Protein AF-A0A9D3Y4R1-F1 (afdb_monomer)

Foldseek 3Di:
DPPVVVVVVVVVVVVVPPPPPPPFAFPQWDDDQQEIGNACRQDQADTDGDQPGQHAYYAPEQYAHQEYDFCSCVSPLNHQEYHHYNYAYAEEDLRRLANVQNHAYYEHANYAHQEYAPNSCVRHVNHQEYEHHHYQYAQAPRCVNVLVLLQPPVDNHDYHQAAHCDDPVRHGPGSVPDDPVNHDDDDDDDDDWAWDDDDPDIATDEDQQFDDRVSPDGDPPCVVPQADDPWDWDDDRNDIATRADAQADDRRSPHGFFGLFQGLVLLLCQLVPQLFAALDCPACVPSVVVNVVVLVVLLVVLPWDKDWLWDDDPNDIDTKIKTKQAAPQWLHLPAAEAEEEEERHAPPPASCSLFPVLSVSLLSRLSNVLSVVVVVVFGFRHMYMYIYFDCQVVPLVGLLCCVVVPQQVPLCVGHNPSSQSRLPPHFYEYEGRQLDADQDFQQFDDPLLVLCCVQPVPLSVVCVPDRSVQAEKEKEFAQPRQPVNSVLLQVLLVVDDDPVRPYHHRYDHHYDPPDCDPPNCVSCVLVCSGNVVSCVNVPRHYIYIHSSQCRGRVSVARVSDHQNRSVNRSDPRSSSSSRSSSSSVSSSCVVVSHTDDRPVVVVVVVVVVVVCVVVCVVCCVVCCVVVCVVVVVVCCVVCCVVVVVVVVVVVVVVCVVVVVVVVVVVVVVVVVVVVVPVDDDDDDDDYDDDDDYDDDDDDDD

Mean predicted aligned error: 20.54 Å

Organism: Dreissena polymorpha (NCBI:txid45954)

Sequence (701 aa):
MMFTYLWCMLAMIVSLWTDVSRGQCPEKCYCDGHRVVCSGQLLSTIPLSLSNATFLYLNLSNNTIASLPDDALTGWPNLTELDLSYNKLRNISRATFRGLIKLQHLYLQNNALESIDDGVFEEVPNLTEIHLDNNPLICDCQLQWLIKKVQDSRFNLKVFNAVCSELEHLKGRNIANVTQADLSCDTQANATNECAYLQNTYSCTCSPGWQGNNCDQDINECVPPTCKNGATCNNLQNAYSCTCSPGWQGNNCDQAGSIHGADTKALNATLRGYFSDTRHHVTNSTYKKRARDFIVSQFQEFGLQPKEHKFVVNQYEFYNIIGILNGTRVGTVDDKLVGVGTHYDTVADTKGVDDNGSGMAAMLYVAKQLTDENKRGMKRNNTVLFIASDLEEAGLIGSKQIISGWLNPWLERTYGTAARQQLVPYGMIVMDTIMGYNLTANSQSIPSPQAIESAFPTVYRNVQSDNRRGDFLLNIYRKDDDRALGEAFTRAWQALSHPRFELEVFPLPISNLTQLTEPYLTLYQPFLRSDHRNLWLDNIPAIFLTDSADYRGAMQVCYHSQCDNVETMLTEDNLMFLSKTTDAIYQTINSLSEPSEPVSQSVSQSVSQSVSQSVSQSVSQSVSQSVSQSVSQSVSQSVSQSVSQSVSQSVSQSVSQSVTQSLSQSLSHSVSQKRASERVGLSVGRSKFKSDYYITEPVDV

InterPro domains:
  IPR000152 EGF-type aspartate/asparagine hydroxylation site [PS00010] (233-244)
  IPR000483 Cysteine-rich flanking region, C-terminal [SM00082] (135-186)
  IPR000742 EGF-like domain [PF00008] (222-252)
  IPR000742 EGF-like domain [PS00022] (204-215)
  IPR000742 EGF-like domain [PS00022] (242-253)
  IPR000742 EGF-like domain [PS01186] (204-215)
  IPR000742 EGF-like domain [PS01186] (242-253)
  IPR000742 EGF-like domain [PS50026] (218-254)
  IPR000742 EGF-like domain [SM00181] (184-216)
  IPR000742 EGF-like domain [SM00181] (221-254)
  IPR001611 Leucine-rich repeat [PF13855] (77-137)
  IPR001611 Leucine-rich repeat [PS51450] (78-99)
  IPR001611 Leucine-rich repeat [PS51450] (102-123)
  IPR001881 EGF-like calcium-binding domain [SM00179] (218-254)
  IPR003591 Leucine-rich repeat, typical subtype [SM00369] (56-75)
  IPR003591 Leucine-rich repeat, typical subtype [SM00369] (76-99)
  IPR003591 Leucine-rich repeat, typical subtype [SM00369] (100-123)
  IPR007484 Peptidase M28 [PF04389] (320-414)
  IPR009030 Growth factor receptor cysteine-rich domain superfamily [SSF57184] (184-254)
  IPR018097 EGF-like calcium-binding, conserved site [PS01187] (211-242)

Secondary structure (DSSP, 8-state):
--HHHHHHHHHHHHTTSSSSSTTSS-TT-EEETTEEE-TTS--SSPPPP-TT----EEE--SS------TTTTTT-TT-SEEE--SS------GGGGTT-TT--EEE--SS------TTHHHH-TT--EEE--S--B--SSTTHHHHHHHH-TTS--EEES-BB-SSTTTTT-BGGG--TTT------S----EEEEETTEEEEEPPTTEESTTS-EE--TTSS--S-TTPEEEEETTEEEEE--TEEESTTS-EEE-SSS--HHHHHHHHHHHSSS---TTT-HHHHHHHHHHHHHHHHHHT---EEEEEEETTEEEEEEEEEE--TTTTSTT---EEEEEE---STT---TTTTHHHHHHHHHHHHHHHHHHHTT--BSS-EEEEEES-STTTSHHHHHHIIIIIHHHHHHHHGGGGGGSSSS-EEEEESS------STT----SSHHHHHHH-HHHHHHHTT-S-TT--EEEEEETTTSHHHHHHHHHHHHH---TT--PPEEEEEE---SS--TTHHHHTGGGG-STHHHHHHTT--EEEEE--GGGSTTHHHHTTSTTSSHHHH--HHHHHHHHHHHHHHHHHHHHHT-BPPPHHHHHHHHHHHHHHHHHHHHHHHHHHHHHHHHHHHHHHHHHHHHHHHHHHHHHHHHHHHHHHHHHHHHHHHHHHHHHHH-SS---------------------

pLDDT: mean 76.04, std 19.84, range [28.28, 98.69]

Nearest PDB structures (foldseek):
  5a5c-assembly2_B  TM=9.336E-01  e=6.547E-08  synthetic construct
  1ozn-assembly1_A  TM=7.489E-01  e=3.106E-09  Homo sapiens
  4p8s-assembly1_A  TM=7.535E-01  e=1.961E-09  Rattus norvegicus
  7r86-assembly2_B  TM=6.376E-01  e=9.833E-10  Mus musculus
  4v2d-assembly1_A  TM=6.369E-01  e=6.560E-09  Homo sapiens

Solvent-accessible surface area (backbone atoms only — not comparable to full-atom values): 37337 Å² total; per-residue (Å²): 131,69,70,65,58,54,52,54,54,50,52,54,52,57,70,68,72,77,73,86,73,75,88,73,51,54,94,81,38,50,64,59,94,41,35,38,42,36,55,65,60,71,36,57,61,84,78,80,61,62,94,83,68,79,41,30,35,43,32,48,22,47,29,52,29,45,63,72,57,68,50,67,45,53,69,46,58,53,24,32,33,41,33,48,22,38,30,41,29,38,57,48,57,36,46,31,47,38,64,27,54,52,23,30,39,41,34,43,26,42,27,46,27,35,53,57,45,79,64,35,72,62,33,28,70,50,46,36,36,39,34,40,28,67,24,51,24,45,68,30,63,74,37,44,63,57,35,52,53,60,58,39,85,87,49,76,50,49,74,39,70,38,33,23,47,67,55,78,96,45,43,75,40,45,42,73,79,58,54,83,85,76,37,64,78,90,89,81,83,82,88,83,71,54,73,50,80,54,93,98,46,71,48,42,59,54,46,88,39,34,32,69,66,75,37,81,36,68,40,58,59,46,64,73,76,55,37,27,84,79,23,48,61,45,68,42,90,58,40,64,45,37,52,44,27,87,37,26,28,66,80,36,13,75,41,86,24,65,44,94,26,45,54,48,67,59,43,52,48,47,28,66,72,55,20,49,50,28,24,12,78,85,80,28,40,70,50,28,48,51,32,53,54,47,55,48,49,49,27,50,76,47,67,35,57,59,41,77,53,71,48,74,57,97,91,42,81,46,57,28,41,36,32,39,45,80,14,79,32,65,65,44,90,80,19,39,29,34,32,42,35,23,36,64,35,30,49,76,84,18,19,21,30,34,46,19,19,31,27,46,36,34,51,54,50,40,51,41,52,60,32,55,41,40,70,76,58,42,42,34,38,16,29,38,41,37,39,37,27,30,43,44,77,74,74,38,47,18,42,49,46,41,42,70,73,43,47,53,60,47,34,40,75,48,40,46,96,48,35,72,60,18,31,51,60,37,18,32,44,25,36,49,29,49,22,76,58,42,90,48,65,63,32,35,54,70,70,62,55,71,51,38,42,70,76,34,51,63,64,43,48,50,55,76,62,49,67,60,23,18,51,53,40,41,40,38,23,38,47,78,71,12,35,60,38,46,50,40,37,53,50,32,44,71,69,54,81,45,101,87,57,90,54,62,68,48,75,44,60,48,70,85,66,91,62,88,41,83,68,56,44,71,68,42,40,81,83,46,74,57,54,48,42,50,35,52,76,70,72,40,38,36,29,38,37,24,35,54,44,66,36,21,50,68,31,49,65,16,54,95,22,78,60,23,23,66,90,65,49,69,42,73,64,16,36,51,43,27,11,47,50,32,34,15,50,34,48,28,53,52,61,64,25,39,62,47,78,53,65,73,56,58,51,50,51,53,50,50,48,55,51,51,50,54,49,50,51,55,48,49,51,53,48,51,51,51,48,52,52,52,48,52,49,52,49,52,50,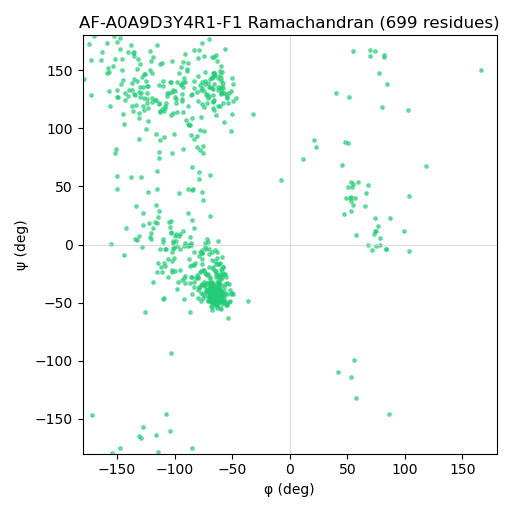52,49,52,49,52,50,51,51,53,50,51,50,54,50,50,50,54,49,52,50,54,51,51,52,52,48,53,53,50,47,54,51,49,54,57,51,50,76,69,58,83,64,85,84,89,84,91,88,84,92,85,88,92,91,86,93,84,92,86,92,91,86,90,135

Radius of gyration: 40.94 Å; Cα contacts (8 Å, |Δi|>4): 1233; chains: 1; bounding box: 131×104×86 Å

Structure (mmCIF, N/CA/C/O backbone):
data_AF-A0A9D3Y4R1-F1
#
_entry.id   AF-A0A9D3Y4R1-F1
#
loop_
_atom_site.group_PDB
_atom_site.id
_atom_site.type_symbol
_atom_site.label_atom_id
_atom_site.label_alt_id
_atom_site.label_comp_id
_atom_site.label_asym_id
_atom_site.label_entity_id
_atom_site.label_seq_id
_atom_site.pdbx_PDB_ins_code
_atom_site.Cartn_x
_atom_site.Cartn_y
_atom_site.Cartn_z
_atom_site.occupancy
_atom_site.B_iso_or_equiv
_atom_site.auth_seq_id
_atom_site.auth_comp_id
_atom_site.auth_asym_id
_atom_site.auth_atom_id
_atom_site.pdbx_PDB_model_num
ATOM 1 N N . MET A 1 1 ? -1.789 -66.076 -17.631 1.00 51.62 1 MET A N 1
ATOM 2 C CA . MET A 1 1 ? -1.235 -64.777 -17.179 1.00 51.62 1 MET A CA 1
ATOM 3 C C . MET A 1 1 ? -1.133 -63.701 -18.277 1.00 51.62 1 MET A C 1
ATOM 5 O O . MET A 1 1 ? -0.796 -62.582 -17.930 1.00 51.62 1 MET A O 1
ATOM 9 N N . MET A 1 2 ? -1.474 -63.945 -19.557 1.00 45.09 2 MET A N 1
ATOM 10 C CA . MET A 1 2 ? -1.470 -62.867 -20.579 1.00 45.09 2 MET A CA 1
ATOM 11 C C . MET A 1 2 ? -2.729 -61.974 -20.593 1.00 45.09 2 MET A C 1
ATOM 13 O O . MET A 1 2 ? -2.636 -60.804 -20.948 1.00 45.09 2 MET A O 1
ATOM 17 N N . PHE A 1 3 ? -3.899 -62.485 -20.191 1.00 42.81 3 PHE A N 1
ATOM 18 C CA . PHE A 1 3 ? -5.170 -61.751 -20.335 1.00 42.81 3 PHE A CA 1
ATOM 19 C C . PHE A 1 3 ? -5.359 -60.565 -19.371 1.00 42.81 3 PHE A C 1
ATOM 21 O O . PHE A 1 3 ? -6.071 -59.626 -19.711 1.00 42.81 3 PHE A O 1
ATOM 28 N N . THR A 1 4 ? -4.706 -60.557 -18.206 1.00 46.22 4 THR A N 1
ATOM 29 C CA . THR A 1 4 ? -4.790 -59.439 -17.246 1.00 46.22 4 THR A CA 1
ATOM 30 C C . THR A 1 4 ? -4.025 -58.201 -17.719 1.00 46.22 4 THR A C 1
ATOM 32 O O . THR A 1 4 ? -4.526 -57.088 -17.590 1.00 46.22 4 THR A O 1
ATOM 35 N N . TYR A 1 5 ? -2.853 -58.380 -18.339 1.00 46.72 5 TYR A N 1
ATOM 36 C CA . TYR A 1 5 ? -2.062 -57.269 -18.885 1.00 46.72 5 TYR A CA 1
ATOM 37 C C . TYR A 1 5 ? -2.761 -56.555 -20.048 1.00 46.72 5 TYR A C 1
ATOM 39 O O . TYR A 1 5 ? -2.678 -55.332 -20.155 1.00 46.72 5 TYR A O 1
ATOM 47 N N . LEU A 1 6 ? -3.489 -57.297 -20.890 1.00 44.66 6 LEU A N 1
ATOM 48 C CA . LEU A 1 6 ? -4.209 -56.717 -22.025 1.00 44.66 6 LEU A CA 1
ATOM 49 C C . LEU A 1 6 ? -5.355 -55.791 -21.574 1.00 44.66 6 LEU A C 1
ATOM 51 O O . LEU A 1 6 ? -5.608 -54.774 -22.215 1.00 44.66 6 LEU A O 1
ATOM 55 N N . TRP A 1 7 ? -6.005 -56.107 -20.448 1.00 43.56 7 TRP A N 1
ATOM 56 C CA . TRP A 1 7 ? -7.083 -55.288 -19.883 1.00 43.56 7 TRP A CA 1
ATOM 57 C C . TRP A 1 7 ? -6.570 -53.982 -19.261 1.00 43.56 7 TRP A C 1
ATOM 59 O O . TRP A 1 7 ? -7.160 -52.932 -19.499 1.00 43.56 7 TRP A O 1
ATOM 69 N N . CYS A 1 8 ? -5.441 -54.004 -18.541 1.00 45.25 8 CYS A N 1
ATOM 70 C CA . CYS A 1 8 ? -4.828 -52.773 -18.021 1.00 45.25 8 CYS A CA 1
ATOM 71 C C . CYS A 1 8 ? -4.327 -51.843 -19.141 1.00 45.25 8 CYS A C 1
ATOM 73 O O . CYS A 1 8 ? -4.508 -50.632 -19.042 1.00 45.25 8 CYS A O 1
ATOM 75 N N . MET A 1 9 ? -3.763 -52.396 -20.223 1.00 46.38 9 MET A N 1
ATOM 76 C CA . MET A 1 9 ? -3.376 -51.620 -21.412 1.00 46.38 9 MET A CA 1
ATOM 77 C C . MET A 1 9 ? -4.587 -50.938 -22.069 1.00 46.38 9 MET A C 1
ATOM 79 O O . MET A 1 9 ? -4.546 -49.742 -22.344 1.00 46.38 9 MET A O 1
ATOM 83 N N . LEU A 1 10 ? -5.685 -51.673 -22.282 1.00 45.25 10 LEU A N 1
ATOM 84 C CA . LEU A 1 10 ? -6.918 -51.115 -22.852 1.00 45.25 10 LEU A CA 1
ATOM 85 C C . LEU A 1 10 ? -7.570 -50.069 -21.938 1.00 45.25 10 LEU A C 1
ATOM 87 O O . LEU A 1 10 ? -8.008 -49.035 -22.436 1.00 45.25 10 LEU A O 1
ATOM 91 N N . ALA A 1 11 ? -7.579 -50.285 -20.620 1.00 44.34 11 ALA A N 1
ATOM 92 C CA . ALA A 1 11 ? -8.073 -49.299 -19.661 1.00 44.34 11 ALA A CA 1
ATOM 93 C C . ALA A 1 11 ? -7.272 -47.986 -19.728 1.00 44.34 11 ALA A C 1
ATOM 95 O O . ALA A 1 11 ? -7.877 -46.920 -19.814 1.00 44.34 11 ALA A O 1
ATOM 96 N N . MET A 1 12 ? -5.933 -48.060 -19.776 1.00 43.41 12 MET A N 1
ATOM 97 C CA . MET A 1 12 ? -5.078 -46.873 -19.914 1.00 43.41 12 MET A CA 1
ATOM 98 C C . MET A 1 12 ? -5.268 -46.152 -21.253 1.00 43.41 12 MET A C 1
ATOM 100 O O . MET A 1 12 ? -5.286 -44.925 -21.279 1.00 43.41 12 MET A O 1
ATOM 104 N N . ILE A 1 13 ? -5.444 -46.881 -22.361 1.00 43.53 13 ILE A N 1
ATOM 105 C CA . ILE A 1 13 ? -5.662 -46.273 -23.685 1.00 43.53 13 ILE A CA 1
ATOM 106 C C . ILE A 1 13 ? -7.031 -45.579 -23.758 1.00 43.53 13 ILE A C 1
ATOM 108 O O . ILE A 1 13 ? -7.118 -44.472 -24.284 1.00 43.53 13 ILE A O 1
ATOM 112 N N . VAL A 1 14 ? -8.084 -46.165 -23.174 1.00 41.22 14 VAL A N 1
ATOM 113 C CA . VAL A 1 14 ? -9.408 -45.521 -23.100 1.00 41.22 14 VAL A CA 1
ATOM 114 C C . VAL A 1 14 ? -9.376 -44.287 -22.188 1.00 41.22 14 VAL A C 1
ATOM 116 O O . VAL A 1 14 ? -9.936 -43.260 -22.563 1.00 41.22 14 VAL A O 1
ATOM 119 N N . SER A 1 15 ? -8.640 -44.312 -21.068 1.00 38.72 15 SER A N 1
ATOM 120 C CA . SER A 1 15 ? -8.419 -43.115 -20.234 1.00 38.72 15 SER A CA 1
ATOM 121 C C . SER A 1 15 ? -7.441 -42.087 -20.829 1.00 38.72 15 SER A C 1
ATOM 123 O O . SER A 1 15 ? -7.219 -41.047 -20.219 1.00 38.72 15 SER A O 1
ATOM 125 N N . LEU A 1 16 ? -6.850 -42.353 -21.999 1.00 40.00 16 LEU A N 1
ATOM 126 C CA . LEU A 1 16 ? -5.973 -41.426 -22.731 1.00 40.00 16 LEU A CA 1
ATOM 127 C C . LEU A 1 16 ? -6.610 -40.886 -24.025 1.00 40.00 16 LEU A C 1
ATOM 129 O O . LEU A 1 16 ? -5.955 -40.154 -24.762 1.00 40.00 16 LEU A O 1
ATOM 133 N N . TRP A 1 17 ? -7.879 -41.213 -24.300 1.00 34.28 17 TRP A N 1
ATOM 134 C CA . TRP A 1 17 ? -8.619 -40.746 -25.486 1.00 34.28 17 TRP A CA 1
ATOM 135 C C . TRP A 1 17 ? -9.889 -39.936 -25.167 1.00 34.28 17 TRP A C 1
ATOM 137 O O . TRP A 1 17 ? -10.647 -39.601 -26.074 1.00 34.28 17 TRP A O 1
ATOM 147 N N . THR A 1 18 ? -10.108 -39.562 -23.900 1.00 37.66 18 THR A N 1
ATOM 148 C CA . THR A 1 18 ? -11.260 -38.738 -23.471 1.00 37.66 18 THR A CA 1
ATOM 149 C C . THR A 1 18 ? -10.890 -37.419 -22.779 1.00 37.66 18 THR A C 1
ATOM 151 O O . THR A 1 18 ? -11.789 -36.744 -22.288 1.00 37.66 18 THR A O 1
ATOM 154 N N . ASP A 1 19 ? -9.607 -37.037 -22.725 1.00 38.84 19 ASP A N 1
ATOM 155 C CA . ASP A 1 19 ? -9.144 -35.861 -21.953 1.00 38.84 19 ASP A CA 1
ATOM 156 C C . ASP A 1 19 ? -8.171 -34.939 -22.725 1.00 38.84 19 ASP A C 1
ATOM 158 O O . ASP A 1 19 ? -7.270 -34.322 -22.167 1.00 38.84 19 ASP A O 1
ATOM 162 N N . VAL A 1 20 ? -8.355 -34.835 -24.049 1.00 38.09 20 VAL A N 1
ATOM 163 C CA . VAL A 1 20 ? -7.564 -33.948 -24.938 1.00 38.09 20 VAL A CA 1
ATOM 164 C C . VAL A 1 20 ? -8.313 -32.643 -25.283 1.00 38.09 20 VAL A C 1
ATOM 166 O O . VAL A 1 20 ? -7.720 -31.698 -25.792 1.00 38.09 20 VAL A O 1
ATOM 169 N N . SER A 1 21 ? -9.610 -32.546 -24.968 1.00 39.91 21 SER A N 1
ATOM 170 C CA . SER A 1 21 ? -10.488 -31.422 -25.347 1.00 39.91 21 SER A CA 1
ATOM 171 C C . SER A 1 21 ? -10.891 -30.480 -24.200 1.00 39.91 21 SER A C 1
ATOM 173 O O . SER A 1 21 ? -11.521 -29.456 -24.452 1.00 39.91 21 SER A O 1
ATOM 175 N N . ARG A 1 22 ? -10.514 -30.762 -22.944 1.00 42.69 22 ARG A N 1
ATOM 176 C CA . ARG A 1 22 ? -10.885 -29.923 -21.782 1.00 42.69 22 ARG A CA 1
ATOM 177 C C . ARG A 1 22 ? -10.064 -28.641 -21.599 1.00 42.69 22 ARG A C 1
ATOM 179 O O . ARG A 1 22 ? -10.444 -27.800 -20.796 1.00 42.69 22 ARG A O 1
ATOM 186 N N . GLY A 1 23 ? -8.972 -28.461 -22.343 1.00 50.69 23 GLY A N 1
ATOM 187 C CA . GLY A 1 23 ? -8.044 -27.332 -22.171 1.00 50.69 23 GLY A CA 1
ATOM 188 C C . GLY A 1 23 ? -8.379 -26.034 -22.922 1.00 50.69 23 GLY A C 1
ATOM 189 O O . GLY A 1 23 ? -7.530 -25.149 -22.952 1.00 50.69 23 GLY A O 1
ATOM 190 N N . GLN A 1 24 ? -9.540 -25.922 -23.586 1.00 63.47 24 GLN A N 1
ATOM 191 C CA . GLN A 1 24 ? -9.846 -24.792 -24.492 1.00 63.47 24 GLN A CA 1
ATOM 192 C C . GLN A 1 24 ? -11.240 -24.155 -24.331 1.00 63.47 24 GLN A C 1
ATOM 194 O O . GLN A 1 24 ? -11.574 -23.251 -25.094 1.00 63.47 24 GLN A O 1
ATOM 199 N N . CYS A 1 25 ? -12.050 -24.572 -23.353 1.00 74.38 25 CYS A N 1
ATOM 200 C CA . CYS A 1 25 ? -13.383 -23.999 -23.130 1.00 74.38 25 CYS A CA 1
ATOM 201 C C . CYS A 1 25 ? -13.436 -23.170 -21.833 1.00 74.38 25 CYS A C 1
ATOM 203 O O . CYS A 1 25 ? -12.913 -23.641 -20.821 1.00 74.38 25 CYS A O 1
ATOM 205 N N . PRO A 1 26 ? -14.065 -21.976 -21.812 1.00 80.12 26 PRO A N 1
ATOM 206 C CA . PRO A 1 26 ? -14.278 -21.235 -20.570 1.00 80.12 26 PRO A CA 1
ATOM 207 C C . PRO A 1 26 ? -15.166 -22.016 -19.589 1.00 80.12 26 PRO A C 1
ATOM 209 O O . PRO A 1 26 ? -16.133 -22.648 -20.000 1.00 80.12 26 PRO A O 1
ATOM 212 N N . GLU A 1 27 ? -14.875 -21.926 -18.290 1.00 76.25 27 GLU A N 1
ATOM 213 C CA . GLU A 1 27 ? -15.412 -22.808 -17.232 1.00 76.25 27 GLU A CA 1
ATOM 214 C C . GLU A 1 27 ? -16.951 -22.901 -17.159 1.00 76.25 27 GLU A C 1
ATOM 216 O O . GLU A 1 27 ? -17.496 -23.955 -16.838 1.00 76.25 27 GLU A O 1
ATOM 221 N N . LYS A 1 28 ? -17.661 -21.813 -17.483 1.00 81.50 28 LYS A N 1
ATOM 222 C CA . LYS A 1 28 ? -19.136 -21.755 -17.500 1.00 81.50 28 LYS A CA 1
ATOM 223 C C . LYS A 1 28 ? -19.766 -22.084 -18.859 1.00 81.50 28 LYS A C 1
ATOM 225 O O . LYS A 1 28 ? -20.984 -22.031 -18.989 1.00 81.50 28 LYS A O 1
ATOM 230 N N . CYS A 1 29 ? -18.971 -22.357 -19.886 1.00 85.94 29 CYS A N 1
ATOM 231 C CA . CYS A 1 29 ? -19.445 -22.487 -21.258 1.00 85.94 29 CYS A CA 1
ATOM 232 C C . CYS A 1 29 ? -19.349 -23.934 -21.754 1.00 85.94 29 CYS A C 1
ATOM 234 O O . CYS A 1 29 ? -18.547 -24.738 -21.285 1.00 85.94 29 CYS A O 1
ATOM 236 N N . TYR A 1 30 ? -20.165 -24.255 -22.751 1.00 86.50 30 TYR A N 1
ATOM 237 C CA . TYR A 1 30 ? -20.057 -25.474 -23.541 1.00 86.50 30 TYR A CA 1
ATOM 238 C C . TYR A 1 30 ? -19.391 -25.149 -24.880 1.00 86.50 30 TYR A C 1
ATOM 240 O O . TYR A 1 30 ? -19.783 -24.188 -25.541 1.00 86.50 30 TYR A O 1
ATOM 248 N N . CYS A 1 31 ? -18.404 -25.943 -25.296 1.00 86.12 31 CYS A N 1
ATOM 249 C CA . CYS A 1 31 ? -17.701 -25.744 -26.561 1.00 86.12 31 CYS A CA 1
ATOM 250 C C . CYS A 1 31 ? -17.777 -26.999 -27.429 1.00 86.12 31 CYS A C 1
ATOM 252 O O . CYS A 1 31 ? -17.568 -28.111 -26.943 1.00 86.12 31 CYS A O 1
ATOM 254 N N . ASP A 1 32 ? -18.047 -26.804 -28.718 1.00 78.75 32 ASP A N 1
ATOM 255 C CA . ASP A 1 32 ? -18.176 -27.873 -29.707 1.00 78.75 32 ASP A CA 1
ATOM 256 C C . ASP A 1 32 ? -17.622 -27.415 -31.061 1.00 78.75 32 ASP A C 1
ATOM 258 O O . ASP A 1 32 ? -18.159 -26.503 -31.701 1.00 78.75 32 ASP A O 1
ATOM 262 N N . GLY A 1 33 ? -16.510 -28.024 -31.479 1.00 79.38 33 GLY A N 1
ATOM 263 C CA . GLY A 1 33 ? -15.750 -27.619 -32.659 1.00 79.38 33 GLY A CA 1
ATOM 264 C C . GLY A 1 33 ? -15.376 -26.134 -32.614 1.00 79.38 33 GLY A C 1
ATOM 265 O O . GLY A 1 33 ? -14.611 -25.696 -31.760 1.00 79.38 33 GLY A O 1
ATOM 266 N N . HIS A 1 34 ? -15.944 -25.355 -33.535 1.00 82.00 34 HIS A N 1
ATOM 267 C CA . HIS A 1 34 ? -15.708 -23.914 -33.667 1.00 82.00 34 HIS A CA 1
ATOM 268 C C . HIS A 1 34 ? -16.719 -23.037 -32.899 1.00 82.00 34 HIS A C 1
ATOM 270 O O . HIS A 1 34 ? -16.771 -21.826 -33.128 1.00 82.00 34 HIS A O 1
ATOM 276 N N . ARG A 1 35 ? -17.537 -23.625 -32.015 1.00 85.88 35 ARG A N 1
ATOM 277 C CA . ARG A 1 35 ? -18.628 -22.944 -31.299 1.00 85.88 35 ARG A CA 1
ATOM 278 C C . ARG A 1 35 ? -18.355 -22.860 -29.802 1.00 85.88 35 ARG A C 1
ATOM 280 O O . ARG A 1 35 ? -17.987 -23.864 -29.198 1.00 85.88 35 ARG A O 1
ATOM 287 N N . VAL A 1 36 ? -18.635 -21.701 -29.207 1.00 89.69 36 VAL A N 1
ATOM 288 C CA . VAL A 1 36 ? -18.668 -21.477 -27.755 1.00 89.69 36 VAL A CA 1
ATOM 289 C C . VAL A 1 36 ? -20.066 -21.013 -27.352 1.00 89.69 36 VAL A C 1
ATOM 291 O O . VAL A 1 36 ? -20.594 -20.049 -27.903 1.00 89.69 36 VAL A O 1
ATOM 294 N N . VAL A 1 37 ? -20.677 -21.706 -26.393 1.00 91.38 37 VAL A N 1
ATOM 295 C CA . VAL A 1 37 ? -22.040 -21.466 -25.909 1.00 91.38 37 VAL A CA 1
ATOM 296 C C . VAL A 1 37 ? -22.004 -21.212 -24.406 1.00 91.38 37 VAL A C 1
ATOM 298 O O . VAL A 1 37 ? -21.828 -22.124 -23.603 1.00 91.38 37 VAL A O 1
ATOM 301 N N . CYS A 1 38 ? -22.197 -19.955 -24.034 1.00 92.38 38 CYS A N 1
ATOM 302 C CA . CYS A 1 38 ? -22.200 -19.428 -22.673 1.00 92.38 38 CYS A CA 1
ATOM 303 C C . CYS A 1 38 ? -23.594 -18.901 -22.270 1.00 92.38 38 CYS A C 1
ATOM 305 O O . CYS A 1 38 ? -23.704 -18.017 -21.418 1.00 92.38 38 CYS A O 1
ATOM 307 N N . SER A 1 39 ? -24.661 -19.384 -22.916 1.00 94.06 39 SER A N 1
ATOM 308 C CA . SER A 1 39 ? -26.025 -18.886 -22.704 1.00 94.06 39 SER A CA 1
ATOM 309 C C . SER A 1 39 ? -26.593 -19.297 -21.340 1.00 94.06 39 SER A C 1
ATOM 311 O O . SER A 1 39 ? -26.395 -20.435 -20.901 1.00 94.06 39 SER A O 1
ATOM 313 N N . GLY A 1 40 ? -27.305 -18.389 -20.664 1.00 92.50 40 GLY A N 1
ATOM 314 C CA . GLY A 1 40 ? -27.987 -18.683 -19.394 1.00 92.50 40 GLY A CA 1
ATOM 315 C C . GLY A 1 40 ? -27.085 -18.755 -18.154 1.00 92.50 40 GLY A C 1
ATOM 316 O O . GLY A 1 40 ? -27.505 -19.300 -17.136 1.00 92.50 40 GLY A O 1
ATOM 317 N N . GLN A 1 41 ? -25.847 -18.251 -18.216 1.00 90.88 41 GLN A N 1
ATOM 318 C CA . GLN A 1 41 ? -24.783 -18.519 -17.227 1.00 90.88 41 GLN A CA 1
ATOM 319 C C . GLN A 1 41 ? -24.586 -17.421 -16.161 1.00 90.88 41 GLN A C 1
ATOM 321 O O . GLN A 1 41 ? -23.617 -17.455 -15.385 1.00 90.88 41 GLN A O 1
ATOM 326 N N . LEU A 1 42 ? -25.503 -16.445 -16.118 1.00 89.12 42 LEU A N 1
ATOM 327 C CA . LEU A 1 42 ? -25.459 -15.262 -15.248 1.00 89.12 42 LEU A CA 1
ATOM 328 C C . LEU A 1 42 ? -24.122 -14.501 -15.351 1.00 89.12 42 LEU A C 1
ATOM 330 O O . LEU A 1 42 ? -23.554 -14.064 -14.350 1.00 89.12 42 LEU A O 1
ATOM 334 N N . LEU A 1 43 ? -23.587 -14.380 -16.569 1.00 85.44 43 LEU A N 1
ATOM 335 C CA . LEU A 1 43 ? -22.377 -13.608 -16.848 1.00 85.44 43 LEU A CA 1
ATOM 336 C C . LEU A 1 43 ? -22.667 -12.107 -16.780 1.00 85.44 43 LEU A C 1
ATOM 338 O O . LEU A 1 43 ? -23.685 -11.639 -17.291 1.00 85.44 43 LEU A O 1
ATOM 342 N N . SER A 1 44 ? -21.762 -11.347 -16.169 1.00 86.75 44 SER A N 1
ATOM 343 C CA . SER A 1 44 ? -21.749 -9.877 -16.183 1.00 86.75 44 SER A CA 1
ATOM 344 C C . SER A 1 44 ? -20.717 -9.301 -17.160 1.00 86.75 44 SER A C 1
ATOM 346 O O . SER A 1 44 ? -20.786 -8.120 -17.486 1.00 86.75 44 SER A O 1
ATOM 348 N N . THR A 1 45 ? -19.790 -10.131 -17.647 1.00 84.62 45 THR A N 1
ATOM 349 C CA . THR A 1 45 ? -18.693 -9.787 -18.562 1.00 84.62 45 THR A CA 1
ATOM 350 C C . THR A 1 45 ? -18.484 -10.887 -19.611 1.00 84.62 45 THR A C 1
ATOM 352 O O . THR A 1 45 ? -18.983 -12.006 -19.467 1.00 84.62 45 THR A O 1
ATOM 355 N N . ILE A 1 46 ? -17.729 -10.582 -20.671 1.00 82.19 46 ILE A N 1
ATOM 356 C CA . ILE A 1 46 ? -17.269 -11.577 -21.654 1.00 82.19 46 ILE A CA 1
ATOM 357 C C . ILE A 1 46 ? -16.227 -12.505 -20.990 1.00 82.19 46 ILE A C 1
ATOM 359 O O . ILE A 1 46 ? -15.338 -12.009 -20.294 1.00 82.19 46 ILE A O 1
ATOM 363 N N . PRO A 1 47 ? -16.295 -13.838 -21.187 1.00 78.00 47 PRO A N 1
ATOM 364 C CA . PRO A 1 47 ? -15.281 -14.762 -20.688 1.00 78.00 47 PRO A CA 1
ATOM 365 C C . PRO A 1 47 ? -13.939 -14.573 -21.409 1.00 78.00 47 PRO A C 1
ATOM 367 O O . PRO A 1 47 ? -13.894 -14.344 -22.620 1.00 78.00 47 PRO A O 1
ATOM 370 N N . LEU A 1 48 ? -12.839 -14.725 -20.667 1.00 67.75 48 LEU A N 1
ATOM 371 C CA . LEU A 1 48 ? -11.483 -14.647 -21.214 1.00 67.75 48 LEU A CA 1
ATOM 372 C C . LEU A 1 48 ? -11.283 -15.671 -22.343 1.00 67.75 48 LEU A C 1
ATOM 374 O O . LEU A 1 48 ? -11.586 -16.855 -22.185 1.00 67.75 48 LEU A O 1
ATOM 378 N N . SER A 1 49 ? -10.749 -15.204 -23.472 1.00 58.81 49 SER A N 1
ATOM 379 C CA . SER A 1 49 ? -10.390 -16.067 -24.598 1.00 58.81 49 SER A CA 1
ATOM 380 C C . SER A 1 49 ? -9.092 -16.821 -24.316 1.00 58.81 49 SER A C 1
ATOM 382 O O . SER A 1 49 ? -8.131 -16.257 -23.788 1.00 58.81 49 SER A O 1
ATOM 384 N N . LEU A 1 50 ? -9.044 -18.091 -24.715 1.00 55.84 50 LEU A N 1
ATOM 385 C CA . LEU A 1 50 ? -7.828 -18.899 -24.700 1.00 55.84 50 LEU A CA 1
ATOM 386 C C . LEU A 1 50 ? -7.157 -18.775 -26.074 1.00 55.84 50 LEU A C 1
ATOM 388 O O . LEU A 1 50 ? -7.699 -19.205 -27.092 1.00 55.84 50 LEU A O 1
ATOM 392 N N . SER A 1 51 ? -5.974 -18.158 -26.086 1.00 52.84 51 SER A N 1
ATOM 393 C CA . SER A 1 51 ? -5.324 -17.480 -27.224 1.00 52.84 51 SER A CA 1
ATOM 394 C C . SER A 1 51 ? -4.814 -18.368 -28.375 1.00 52.84 51 SER A C 1
ATOM 396 O O . SER A 1 51 ? -3.914 -17.976 -29.114 1.00 52.84 51 SER A O 1
ATOM 398 N N . ASN A 1 52 ? -5.381 -19.563 -28.553 1.00 52.69 52 ASN A N 1
ATOM 399 C CA . ASN A 1 52 ? -5.005 -20.511 -29.605 1.00 52.69 52 ASN A CA 1
ATOM 400 C C . ASN A 1 52 ? -6.210 -21.271 -30.211 1.00 52.69 52 ASN A C 1
ATOM 402 O O . ASN A 1 52 ? -6.033 -22.285 -30.886 1.00 52.69 52 ASN A O 1
ATOM 406 N N . ALA A 1 53 ? -7.442 -20.817 -29.952 1.00 57.50 53 ALA A N 1
ATOM 407 C CA . ALA A 1 53 ? -8.665 -21.446 -30.450 1.00 57.50 53 ALA A CA 1
ATOM 408 C C . ALA A 1 53 ? -9.213 -20.761 -31.718 1.00 57.50 53 ALA A C 1
ATOM 410 O O . ALA A 1 53 ? -9.238 -19.537 -31.842 1.00 57.50 53 ALA A O 1
ATOM 411 N N . THR A 1 54 ? -9.704 -21.559 -32.669 1.00 69.44 54 THR A N 1
ATOM 412 C CA . THR A 1 54 ? -10.254 -21.087 -33.957 1.00 69.44 54 THR A CA 1
ATOM 413 C C . THR A 1 54 ? -11.778 -20.943 -33.915 1.00 69.44 54 THR A C 1
ATOM 415 O O . THR A 1 54 ? -12.480 -21.378 -34.826 1.00 69.44 54 THR A O 1
ATOM 418 N N . PHE A 1 55 ? -12.314 -20.367 -32.836 1.00 77.75 55 PHE A N 1
ATOM 419 C CA . PHE A 1 55 ? -13.758 -20.196 -32.676 1.00 77.75 55 PHE A CA 1
ATOM 420 C C . PHE A 1 55 ? -14.333 -19.196 -33.693 1.00 77.75 55 PHE A C 1
ATOM 422 O O . PHE A 1 55 ? -13.774 -18.122 -33.919 1.00 77.75 55 PHE A O 1
ATOM 429 N N . LEU A 1 56 ? -15.457 -19.580 -34.301 1.00 84.31 56 LEU A N 1
ATOM 430 C CA . LEU A 1 56 ? -16.199 -18.825 -35.319 1.00 84.31 56 LEU A CA 1
ATOM 431 C C . LEU A 1 56 ? -17.554 -18.328 -34.787 1.00 84.31 56 LEU A C 1
ATOM 433 O O . LEU A 1 56 ? -18.086 -17.340 -35.286 1.00 84.31 56 LEU A O 1
ATOM 437 N N . TYR A 1 57 ? -18.093 -18.997 -33.766 1.00 90.88 57 TYR A N 1
ATOM 438 C CA . TYR A 1 57 ? -19.393 -18.711 -33.161 1.00 90.88 57 TYR A CA 1
ATOM 439 C C . TYR A 1 57 ? -19.246 -18.531 -31.649 1.00 90.88 57 TYR A C 1
ATOM 441 O O . TYR A 1 57 ? -18.739 -19.432 -30.972 1.00 90.88 57 TYR A O 1
ATOM 449 N N . LEU A 1 58 ? -19.727 -17.405 -31.118 1.00 91.62 58 LEU A N 1
ATOM 450 C CA . LEU A 1 58 ? -19.788 -17.129 -29.682 1.00 91.62 58 LEU A CA 1
ATOM 451 C C . LEU A 1 58 ? -21.210 -16.724 -29.287 1.00 91.62 58 LEU A C 1
ATOM 453 O O . LEU A 1 58 ? -21.725 -15.711 -29.750 1.00 91.62 58 LEU A O 1
ATOM 457 N N . ASN A 1 59 ? -21.826 -17.496 -28.395 1.00 94.25 59 ASN A N 1
ATOM 458 C CA . ASN A 1 59 ? -23.141 -17.195 -27.843 1.00 94.25 59 ASN A CA 1
ATOM 459 C C . ASN A 1 59 ? -23.044 -16.854 -26.353 1.00 94.25 59 ASN A C 1
ATOM 461 O O . ASN A 1 59 ? -22.702 -17.701 -25.532 1.00 94.25 59 ASN A O 1
ATOM 465 N N . LEU A 1 60 ? -23.370 -15.609 -26.026 1.00 94.75 60 LEU A N 1
ATOM 466 C CA . LEU A 1 60 ? -23.422 -15.005 -24.696 1.00 94.75 60 LEU A CA 1
ATOM 467 C C . LEU A 1 60 ? -24.860 -14.602 -24.322 1.00 94.75 60 LEU A C 1
ATOM 469 O O . LEU A 1 60 ? -25.054 -13.788 -23.416 1.00 94.75 60 LEU A O 1
ATOM 473 N N . SER A 1 61 ? -25.871 -15.153 -24.997 1.00 96.50 61 SER A N 1
ATOM 474 C CA . SER A 1 61 ? -27.269 -14.766 -24.791 1.00 96.50 61 SER A CA 1
ATOM 475 C C . SER A 1 61 ? -27.799 -15.084 -23.389 1.00 96.50 61 SER A C 1
ATOM 477 O O . SER A 1 61 ? -27.239 -15.914 -22.674 1.00 96.50 61 SER A O 1
ATOM 479 N N . ASN A 1 62 ? -28.915 -14.466 -22.998 1.00 95.50 62 ASN A N 1
ATOM 480 C CA . ASN A 1 62 ? -29.623 -14.774 -21.747 1.00 95.50 62 ASN A CA 1
ATOM 481 C C . ASN A 1 62 ? -28.697 -14.664 -20.516 1.00 95.50 62 ASN A C 1
ATOM 483 O O . ASN A 1 62 ? -28.539 -15.595 -19.724 1.00 95.50 62 ASN A O 1
ATOM 487 N N . ASN A 1 63 ? -28.015 -13.527 -20.403 1.00 94.31 63 ASN A N 1
ATOM 488 C CA . ASN A 1 63 ? -27.033 -13.230 -19.362 1.00 94.31 63 ASN A CA 1
ATOM 489 C C . ASN A 1 63 ? -27.330 -11.847 -18.744 1.00 94.31 63 ASN A C 1
ATOM 491 O O . ASN A 1 63 ? -28.437 -11.318 -18.838 1.00 94.31 63 ASN A O 1
ATOM 495 N N . THR A 1 64 ? -26.374 -11.274 -18.013 1.00 92.94 64 THR A N 1
ATOM 496 C CA . THR A 1 64 ? -26.540 -10.008 -17.280 1.00 92.94 64 THR A CA 1
ATOM 497 C C . THR A 1 64 ? -25.535 -8.931 -17.690 1.00 92.94 64 THR A C 1
ATOM 499 O O . THR A 1 64 ? -25.340 -7.973 -16.942 1.00 92.94 64 THR A O 1
ATOM 502 N N . ILE A 1 65 ? -24.912 -9.075 -18.863 1.00 92.25 65 ILE A N 1
ATOM 503 C CA . ILE A 1 65 ? -23.870 -8.174 -19.365 1.00 92.25 65 ILE A CA 1
ATOM 504 C C . ILE A 1 65 ? -24.498 -6.800 -19.637 1.00 92.25 65 ILE A C 1
ATOM 506 O O . ILE A 1 65 ? -25.417 -6.690 -20.447 1.00 92.25 65 ILE A O 1
ATOM 510 N N . ALA A 1 66 ? -24.041 -5.767 -18.922 1.00 86.44 66 ALA A N 1
ATOM 511 C CA . ALA A 1 66 ? -24.638 -4.422 -18.942 1.00 86.44 66 ALA A CA 1
ATOM 512 C C . ALA A 1 66 ? -23.857 -3.402 -19.788 1.00 86.44 66 ALA A C 1
ATOM 514 O O . ALA A 1 66 ? -24.417 -2.409 -20.248 1.00 86.44 66 ALA A O 1
ATOM 515 N N . SER A 1 67 ? -22.574 -3.663 -20.014 1.00 84.38 67 SER A N 1
ATOM 516 C CA . SER A 1 67 ? -21.700 -2.909 -20.906 1.00 84.38 67 SER A CA 1
ATOM 517 C C . SER A 1 67 ? -20.606 -3.834 -21.432 1.00 84.38 67 SER A C 1
ATOM 519 O O . SER A 1 67 ? -20.318 -4.877 -20.838 1.00 84.38 67 SER A O 1
ATOM 521 N N . LEU A 1 68 ? -19.996 -3.448 -22.550 1.00 80.31 68 LEU A N 1
ATOM 522 C CA . LEU A 1 68 ? -18.784 -4.065 -23.075 1.00 80.31 68 LEU A CA 1
ATOM 523 C C . LEU A 1 68 ? -17.683 -2.999 -23.060 1.00 80.31 68 LEU A C 1
ATOM 525 O O . LEU A 1 68 ? -17.909 -1.932 -23.632 1.00 80.31 68 LEU A O 1
ATOM 529 N N . PRO A 1 69 ? -16.527 -3.231 -22.410 1.00 73.81 69 PRO A N 1
ATOM 530 C CA . PRO A 1 69 ? -15.410 -2.306 -22.529 1.00 73.81 69 PRO A CA 1
ATOM 531 C C . PRO A 1 69 ? -14.862 -2.296 -23.964 1.00 73.81 69 PRO A C 1
ATOM 533 O O . PRO A 1 69 ? -15.094 -3.223 -24.749 1.00 73.81 69 PRO A O 1
ATOM 536 N N . ASP A 1 70 ? -14.118 -1.249 -24.304 1.00 74.75 70 ASP A N 1
ATOM 537 C CA . ASP A 1 70 ? -13.391 -1.188 -25.571 1.00 74.75 70 ASP A CA 1
ATOM 538 C C . ASP A 1 70 ? -12.397 -2.353 -25.683 1.00 74.75 70 ASP A C 1
ATOM 540 O O . ASP A 1 70 ? -11.892 -2.861 -24.679 1.00 74.75 70 ASP A O 1
ATOM 544 N N . ASP A 1 71 ? -12.160 -2.821 -26.911 1.00 72.44 71 ASP A N 1
ATOM 545 C CA . ASP A 1 71 ? -11.292 -3.963 -27.221 1.00 72.44 71 ASP A CA 1
ATOM 546 C C . ASP A 1 71 ? -11.680 -5.308 -26.536 1.00 72.44 71 ASP A C 1
ATOM 548 O O . ASP A 1 71 ? -10.977 -6.308 -26.702 1.00 72.44 71 ASP A O 1
ATOM 552 N N . ALA A 1 72 ? -12.832 -5.415 -25.851 1.00 70.81 72 ALA A N 1
ATOM 553 C CA . ALA A 1 72 ? -13.262 -6.619 -25.112 1.00 70.81 72 ALA A CA 1
ATOM 554 C C . ALA A 1 72 ? -13.398 -7.902 -25.957 1.00 70.81 72 ALA A C 1
ATOM 556 O O . ALA A 1 72 ? -13.348 -9.014 -25.426 1.00 70.81 72 ALA A O 1
ATOM 557 N N . LEU A 1 73 ? -13.582 -7.758 -27.272 1.00 80.75 73 LEU A N 1
ATOM 558 C CA . LEU A 1 73 ? -13.702 -8.866 -28.223 1.00 80.75 73 LEU A CA 1
ATOM 559 C C . LEU A 1 73 ? -12.411 -9.133 -29.023 1.00 80.75 73 LEU A C 1
ATOM 561 O O . LEU A 1 73 ? -12.388 -10.055 -29.835 1.00 80.75 73 LEU A O 1
ATOM 565 N N . THR A 1 74 ? -11.308 -8.420 -28.758 1.00 76.50 74 THR A N 1
ATOM 566 C CA . THR A 1 74 ? -10.010 -8.627 -29.447 1.00 76.50 74 THR A CA 1
ATOM 567 C C . THR A 1 74 ? -9.437 -10.036 -29.278 1.00 76.50 74 THR A C 1
ATOM 569 O O . THR A 1 74 ? -8.742 -10.529 -30.164 1.00 76.50 74 THR A O 1
ATOM 572 N N . GLY A 1 75 ? -9.782 -10.733 -28.189 1.00 74.19 75 GLY A N 1
ATOM 573 C CA . GLY A 1 75 ? -9.460 -12.150 -27.986 1.00 74.19 75 GLY A CA 1
ATOM 574 C C . GLY A 1 75 ? -10.187 -13.118 -28.935 1.00 74.19 75 GLY A C 1
ATOM 575 O O . GLY A 1 75 ? -9.890 -14.312 -28.920 1.00 74.19 75 GLY A O 1
ATOM 576 N N . TRP A 1 76 ? -11.121 -12.634 -29.759 1.00 81.75 76 TRP A N 1
ATOM 577 C CA . TRP A 1 76 ? -12.003 -13.436 -30.611 1.00 81.75 76 TRP A CA 1
ATOM 578 C C . TRP A 1 76 ? -11.912 -13.071 -32.119 1.00 81.75 76 TRP A C 1
ATOM 580 O O . TRP A 1 76 ? -12.938 -12.990 -32.797 1.00 81.75 76 TRP A O 1
ATOM 590 N N . PRO A 1 77 ? -10.709 -12.900 -32.714 1.00 83.31 77 PRO A N 1
ATOM 591 C CA . PRO A 1 77 ? -10.513 -12.289 -34.044 1.00 83.31 77 PRO A CA 1
ATOM 592 C C . PRO A 1 77 ? -10.992 -13.144 -35.236 1.00 83.31 77 PRO A C 1
ATOM 594 O O . PRO A 1 77 ? -10.800 -12.778 -36.397 1.00 83.31 77 PRO A O 1
ATOM 597 N N . ASN A 1 78 ? -11.567 -14.320 -34.972 1.00 86.94 78 ASN A N 1
ATOM 598 C CA . ASN A 1 78 ? -12.056 -15.252 -35.986 1.00 86.94 78 ASN A CA 1
ATOM 599 C C . ASN A 1 78 ? -13.587 -15.344 -36.068 1.00 86.94 78 ASN A C 1
ATOM 601 O O . ASN A 1 78 ? -14.071 -16.035 -36.962 1.00 86.94 78 ASN A O 1
ATOM 605 N N . LEU A 1 79 ? -14.340 -14.659 -35.195 1.00 90.50 79 LEU A N 1
ATOM 606 C CA . LEU A 1 79 ? -15.800 -14.766 -35.171 1.00 90.50 79 LEU A CA 1
ATOM 607 C C . LEU A 1 79 ? -16.441 -14.358 -36.502 1.00 90.50 79 LEU A C 1
ATOM 609 O O . LEU A 1 79 ? -16.185 -13.278 -37.030 1.00 90.50 79 LEU A O 1
ATOM 613 N N . THR A 1 80 ? -17.324 -15.224 -36.992 1.00 93.94 80 THR A N 1
ATOM 614 C CA . THR A 1 80 ? -18.297 -14.952 -38.055 1.00 93.94 80 THR A CA 1
ATOM 615 C C . THR A 1 80 ? -19.686 -14.670 -37.480 1.00 93.94 80 THR A C 1
ATOM 617 O O . THR A 1 80 ? -20.488 -14.006 -38.132 1.00 93.94 80 THR A O 1
ATOM 620 N N . GLU A 1 81 ? -19.971 -15.128 -36.259 1.00 95.69 81 GLU A N 1
ATOM 621 C CA . GLU A 1 81 ? -21.283 -15.005 -35.620 1.00 95.69 81 GLU A CA 1
ATOM 622 C C . GLU A 1 81 ? -21.158 -14.753 -34.105 1.00 95.69 81 GLU A C 1
ATOM 624 O O . GLU A 1 81 ? -20.423 -15.454 -33.402 1.00 95.69 81 GLU A O 1
ATOM 629 N N . LEU A 1 82 ? -21.869 -13.734 -33.609 1.00 95.12 82 LEU A N 1
ATOM 630 C CA . LEU A 1 82 ? -21.862 -13.306 -32.205 1.00 95.12 82 LEU A CA 1
ATOM 631 C C . LEU A 1 82 ? -23.294 -13.070 -31.710 1.00 95.12 82 LEU A C 1
ATOM 633 O O . LEU A 1 82 ? -24.000 -12.210 -32.235 1.00 95.12 82 LEU A O 1
ATOM 637 N N . ASP A 1 83 ? -23.709 -13.802 -30.677 1.00 97.00 83 ASP A N 1
ATOM 638 C CA . ASP A 1 83 ? -25.011 -13.632 -30.025 1.00 97.00 83 ASP A CA 1
ATOM 639 C C . ASP A 1 83 ? -24.859 -13.030 -28.622 1.00 97.00 83 ASP A C 1
ATOM 641 O O . ASP A 1 83 ? -24.294 -13.649 -27.722 1.00 97.00 83 ASP A O 1
ATOM 645 N N . LEU A 1 84 ? -25.379 -11.816 -28.450 1.00 95.88 84 LEU A N 1
ATOM 646 C CA . LEU A 1 84 ? -25.442 -11.033 -27.213 1.00 95.88 84 LEU A CA 1
ATOM 647 C C . LEU A 1 84 ? -26.903 -10.740 -26.804 1.00 95.88 84 LEU A C 1
ATOM 649 O O . LEU A 1 84 ? -27.150 -9.887 -25.950 1.00 95.88 84 LEU A O 1
ATOM 653 N N . SER A 1 85 ? -27.885 -11.425 -27.396 1.00 97.19 85 SER A N 1
ATOM 654 C CA . SER A 1 85 ? -29.313 -11.208 -27.132 1.00 97.19 85 SER A CA 1
ATOM 655 C C . SER A 1 85 ? -29.716 -11.514 -25.682 1.00 97.19 85 SER A C 1
ATOM 657 O O . SER A 1 85 ? -29.031 -12.252 -24.976 1.00 97.19 85 SER A O 1
ATOM 659 N N . TYR A 1 86 ? -30.830 -10.958 -25.199 1.00 96.94 86 TYR A N 1
ATOM 660 C CA . TYR A 1 86 ? -31.302 -11.157 -23.815 1.00 96.94 86 TYR A CA 1
ATOM 661 C C . TYR A 1 86 ? -30.218 -10.826 -22.762 1.00 96.94 86 TYR A C 1
ATOM 663 O O . TYR A 1 86 ? -29.863 -11.651 -21.919 1.00 96.94 86 TYR A O 1
ATOM 671 N N . ASN A 1 87 ? -29.660 -9.617 -22.842 1.00 94.69 87 ASN A N 1
ATOM 672 C CA . ASN A 1 87 ? -28.678 -9.071 -21.897 1.00 94.69 87 ASN A CA 1
ATOM 673 C C . ASN A 1 87 ? -29.155 -7.691 -21.387 1.00 94.69 87 ASN A C 1
ATOM 675 O O . ASN A 1 87 ? -30.356 -7.424 -21.338 1.00 94.69 87 ASN A O 1
ATOM 679 N N . LYS A 1 88 ? -28.244 -6.830 -20.918 1.00 93.25 88 LYS A N 1
ATOM 680 C CA . LYS A 1 88 ? -28.545 -5.515 -20.324 1.00 93.25 88 LYS A CA 1
ATOM 681 C C . LYS A 1 88 ? -27.762 -4.365 -20.978 1.00 93.25 88 LYS A C 1
ATOM 683 O O . LYS A 1 88 ? -27.639 -3.307 -20.365 1.00 93.25 88 LYS A O 1
ATOM 688 N N . LEU A 1 89 ? -27.204 -4.580 -22.174 1.00 91.56 89 LEU A N 1
ATOM 689 C CA . LEU A 1 89 ? -26.371 -3.602 -22.885 1.00 91.56 89 LEU A CA 1
ATOM 690 C C . LEU A 1 89 ? -27.163 -2.321 -23.166 1.00 91.56 89 LEU A C 1
ATOM 692 O O . LEU A 1 89 ? -28.295 -2.419 -23.632 1.00 91.56 89 LEU A O 1
ATOM 696 N N . ARG A 1 90 ? -26.570 -1.145 -22.911 1.00 85.69 90 ARG A N 1
ATOM 697 C CA . ARG A 1 90 ? -27.204 0.173 -23.145 1.00 85.69 90 ARG A CA 1
ATOM 698 C C . ARG A 1 90 ? -26.684 0.949 -24.351 1.00 85.69 90 ARG A C 1
ATOM 700 O O . ARG A 1 90 ? -27.413 1.747 -24.930 1.00 85.69 90 ARG A O 1
ATOM 707 N N . ASN A 1 91 ? -25.435 0.716 -24.716 1.00 77.25 91 ASN A N 1
ATOM 708 C CA . ASN A 1 91 ? -24.750 1.332 -25.841 1.00 77.25 91 ASN A CA 1
ATOM 709 C C . ASN A 1 91 ? -23.746 0.336 -26.438 1.00 77.25 91 ASN A C 1
ATOM 711 O O . ASN A 1 91 ? -23.459 -0.710 -25.848 1.00 77.25 91 ASN A O 1
ATOM 715 N N . ILE A 1 92 ? -23.225 0.664 -27.619 1.00 80.69 92 ILE A N 1
ATOM 716 C CA . ILE A 1 92 ? -22.158 -0.080 -28.292 1.00 80.69 92 ILE A CA 1
ATOM 717 C C . ILE A 1 92 ? -21.162 0.942 -28.829 1.00 80.69 92 ILE A C 1
ATOM 719 O O . ILE A 1 92 ? -21.502 1.714 -29.725 1.00 80.69 92 ILE A O 1
ATOM 723 N N . SER A 1 93 ? -19.945 0.909 -28.284 1.00 78.25 93 SER A N 1
ATOM 724 C CA . SER A 1 93 ? -18.826 1.737 -28.733 1.00 78.25 93 SER A CA 1
ATOM 725 C C . SER A 1 93 ? -18.287 1.227 -30.066 1.00 78.25 93 SER A C 1
ATOM 727 O O . SER A 1 93 ? -18.246 0.018 -30.323 1.00 78.25 93 SER A O 1
ATOM 729 N N . ARG A 1 94 ? -17.779 2.142 -30.901 1.00 72.44 94 ARG A N 1
ATOM 730 C CA . ARG A 1 94 ? -17.012 1.781 -32.104 1.00 72.44 94 ARG A CA 1
ATOM 731 C C . ARG A 1 94 ? -15.878 0.800 -31.784 1.00 72.44 94 ARG A C 1
ATOM 733 O O . ARG A 1 94 ? -15.685 -0.168 -32.515 1.00 72.44 94 ARG A O 1
ATOM 740 N N . ALA A 1 95 ? -15.153 1.012 -30.688 1.00 74.94 95 ALA A N 1
ATOM 741 C CA . ALA A 1 95 ? -14.015 0.178 -30.306 1.00 74.94 95 ALA A CA 1
ATOM 742 C C . ALA A 1 95 ? -14.413 -1.166 -29.655 1.00 74.94 95 ALA A C 1
ATOM 744 O O . ALA A 1 95 ? -13.556 -2.032 -29.482 1.00 74.94 95 ALA A O 1
ATOM 745 N N . THR A 1 96 ? -15.698 -1.413 -29.366 1.00 75.56 96 THR A N 1
ATOM 746 C CA . THR A 1 96 ? -16.173 -2.711 -28.852 1.00 75.56 96 THR A CA 1
ATOM 747 C C . THR A 1 96 ? -15.945 -3.865 -29.843 1.00 75.56 96 THR A C 1
ATOM 749 O O . THR A 1 96 ? -15.608 -4.973 -29.425 1.00 75.56 96 THR A O 1
ATOM 752 N N . PHE A 1 97 ? -16.101 -3.627 -31.153 1.00 79.94 97 PHE A N 1
ATOM 753 C CA . PHE A 1 97 ? -15.957 -4.656 -32.203 1.00 79.94 97 PHE A CA 1
ATOM 754 C C . PHE A 1 97 ? -14.643 -4.570 -32.994 1.00 79.94 97 PHE A C 1
ATOM 756 O O . PHE A 1 97 ? -14.510 -5.176 -34.061 1.00 79.94 97 PHE A O 1
ATOM 763 N N . ARG A 1 98 ? -13.660 -3.825 -32.483 1.00 81.31 98 ARG A N 1
ATOM 764 C CA . ARG A 1 98 ? -12.386 -3.584 -33.162 1.00 81.31 98 ARG A CA 1
ATOM 765 C C . ARG A 1 98 ? -11.690 -4.893 -33.546 1.00 81.31 98 ARG A C 1
ATOM 767 O O . ARG A 1 98 ? -11.479 -5.780 -32.720 1.00 81.31 98 ARG A O 1
ATOM 774 N N . GLY A 1 99 ? -11.323 -5.016 -34.820 1.00 73.56 99 GLY A N 1
ATOM 775 C CA . GLY A 1 99 ? -10.637 -6.199 -35.346 1.00 73.56 99 GLY A CA 1
ATOM 776 C C . GLY A 1 99 ? -11.526 -7.418 -35.632 1.00 73.56 99 GLY A C 1
ATOM 777 O O . GLY A 1 99 ? -11.011 -8.403 -36.165 1.00 73.56 99 GLY A O 1
ATOM 778 N N . LEU A 1 100 ? -12.845 -7.370 -35.389 1.00 85.44 100 LEU A N 1
ATOM 779 C CA . LEU A 1 100 ? -13.793 -8.439 -35.753 1.00 85.44 100 LEU A CA 1
ATOM 780 C C . LEU A 1 100 ? -14.127 -8.456 -37.258 1.00 85.44 100 LEU A C 1
ATOM 782 O O . LEU A 1 100 ? -15.271 -8.634 -37.674 1.00 85.44 100 LEU A O 1
ATOM 786 N N . ILE A 1 101 ? -13.106 -8.329 -38.107 1.00 88.56 101 ILE A N 1
ATOM 787 C CA . ILE A 1 101 ? -13.231 -8.144 -39.561 1.00 88.56 101 ILE A CA 1
ATOM 788 C C . ILE A 1 101 ? -13.889 -9.319 -40.305 1.00 88.56 101 ILE A C 1
ATOM 790 O O . ILE A 1 101 ? -14.127 -9.216 -41.506 1.00 88.56 101 ILE A O 1
ATOM 794 N N . LYS A 1 102 ? -14.163 -10.442 -39.630 1.00 91.81 102 LYS A N 1
ATOM 795 C CA . LYS A 1 102 ? -14.839 -11.625 -40.187 1.00 91.81 102 LYS A CA 1
ATOM 796 C C . LYS A 1 102 ? -16.314 -11.740 -39.788 1.00 91.81 102 LYS A C 1
ATOM 798 O O . LYS A 1 102 ? -16.984 -12.627 -40.312 1.00 91.81 102 LYS A O 1
ATOM 803 N N . LEU A 1 103 ? -16.814 -10.874 -38.903 1.00 93.62 103 LEU A N 1
ATOM 804 C CA . LEU A 1 103 ? -18.171 -10.965 -38.368 1.00 93.62 103 LEU A CA 1
ATOM 805 C C . LEU A 1 103 ? -19.209 -10.718 -39.473 1.00 93.62 103 LEU A C 1
ATOM 807 O O . LEU A 1 103 ? -19.119 -9.729 -40.194 1.00 93.62 103 LEU A O 1
ATOM 811 N N . GLN A 1 104 ? -20.179 -11.625 -39.595 1.00 95.06 104 GLN A N 1
ATOM 812 C CA . GLN A 1 104 ? -21.234 -11.631 -40.618 1.00 95.06 104 GLN A CA 1
ATOM 813 C C . GLN A 1 104 ? -22.639 -11.533 -40.011 1.00 95.06 104 GLN A C 1
ATOM 815 O O . GLN A 1 104 ? -23.510 -10.919 -40.633 1.00 95.06 104 GLN A O 1
ATOM 820 N N . HIS A 1 105 ? -22.831 -12.089 -38.809 1.00 96.31 105 HIS A N 1
ATOM 821 C CA . HIS A 1 105 ? -24.099 -12.146 -38.076 1.00 96.31 105 HIS A CA 1
ATOM 822 C C . HIS A 1 105 ? -23.921 -11.636 -36.633 1.00 96.31 105 HIS A C 1
ATOM 824 O O . HIS A 1 105 ? -23.006 -12.076 -35.930 1.00 96.31 105 HIS A O 1
ATOM 830 N N . LEU A 1 106 ? -24.792 -10.726 -36.187 1.00 95.06 106 LEU A N 1
ATOM 831 C CA . LEU A 1 106 ? -24.748 -10.117 -34.852 1.00 95.06 106 LEU A CA 1
ATOM 832 C C . LEU A 1 106 ? -26.150 -10.034 -34.224 1.00 95.06 106 LEU A C 1
ATOM 834 O O . LEU A 1 106 ? -27.031 -9.350 -34.742 1.00 95.06 106 LEU A O 1
ATOM 838 N N . TYR A 1 107 ? -26.355 -10.687 -33.082 1.00 97.19 107 TYR A N 1
ATOM 839 C CA . TYR A 1 107 ? -27.643 -10.694 -32.379 1.00 97.19 107 TYR A CA 1
ATOM 840 C C . TYR A 1 107 ? -27.570 -9.848 -31.107 1.00 97.19 107 TYR A C 1
ATOM 842 O O . TYR A 1 107 ? -26.743 -10.098 -30.233 1.00 97.19 107 TYR A O 1
ATOM 850 N N . LEU A 1 108 ? -28.432 -8.838 -31.005 1.00 95.50 108 LEU A N 1
ATOM 851 C CA . LEU A 1 108 ? -28.489 -7.866 -29.905 1.00 95.50 108 LEU A CA 1
ATOM 852 C C . LEU A 1 108 ? -29.920 -7.664 -29.379 1.00 95.50 108 LEU A C 1
ATOM 854 O O . LEU A 1 108 ? -30.151 -6.834 -28.497 1.00 95.50 108 LEU A O 1
ATOM 858 N N . GLN A 1 109 ? -30.889 -8.420 -29.892 1.00 95.44 109 GLN A N 1
ATOM 859 C CA . GLN A 1 109 ? -32.295 -8.304 -29.535 1.00 95.44 109 GLN A CA 1
ATOM 860 C C . GLN A 1 109 ? -32.557 -8.555 -28.043 1.00 95.44 109 GLN A C 1
ATOM 862 O O . GLN A 1 109 ? -31.934 -9.424 -27.429 1.00 95.44 109 GLN A O 1
ATOM 867 N N . ASN A 1 110 ? -33.533 -7.852 -27.468 1.00 96.00 110 ASN A N 1
ATOM 868 C CA . ASN A 1 110 ? -33.853 -7.880 -26.035 1.00 96.00 110 ASN A CA 1
ATOM 869 C C . ASN A 1 110 ? -32.656 -7.435 -25.164 1.00 96.00 110 ASN A C 1
ATOM 871 O O . ASN A 1 110 ? -32.220 -8.150 -24.263 1.00 96.00 110 ASN A O 1
ATOM 875 N N . ASN A 1 111 ? -32.109 -6.257 -25.461 1.00 95.62 111 ASN A N 1
ATOM 876 C CA . ASN A 1 111 ? -31.173 -5.532 -24.599 1.00 95.62 111 ASN A CA 1
ATOM 877 C C . ASN A 1 111 ? -31.825 -4.203 -24.156 1.00 95.62 111 ASN A C 1
ATOM 879 O O . ASN A 1 111 ? -33.042 -4.036 -24.241 1.00 95.62 111 ASN A O 1
ATOM 883 N N . ALA A 1 112 ? -31.030 -3.268 -23.641 1.00 93.50 112 ALA A N 1
ATOM 884 C CA . ALA A 1 112 ? -31.456 -1.928 -23.256 1.00 93.50 112 ALA A CA 1
ATOM 885 C C . ALA A 1 112 ? -30.805 -0.848 -24.145 1.00 93.50 112 ALA A C 1
ATOM 887 O O . ALA A 1 112 ? -30.575 0.257 -23.664 1.00 93.50 112 ALA A O 1
ATOM 888 N N . LEU A 1 113 ? -30.473 -1.164 -25.409 1.00 91.12 113 LEU A N 1
ATOM 889 C CA . LEU A 1 113 ? -29.748 -0.256 -26.303 1.00 91.12 113 LEU A CA 1
ATOM 890 C C . LEU A 1 113 ? -30.564 1.006 -26.607 1.00 91.12 113 LEU A C 1
ATOM 892 O O . LEU A 1 113 ? -31.569 0.943 -27.315 1.00 91.12 113 LEU A O 1
ATOM 896 N N . GLU A 1 114 ? -30.094 2.139 -26.087 1.00 87.31 114 GLU A N 1
ATOM 897 C CA . GLU A 1 114 ? -30.657 3.472 -26.320 1.00 87.31 114 GLU A CA 1
ATOM 898 C C . GLU A 1 114 ? -30.112 4.056 -27.643 1.00 87.31 114 GLU A C 1
ATOM 900 O O . GLU A 1 114 ? -30.856 4.661 -28.416 1.00 87.31 114 GLU A O 1
ATOM 905 N N . SER A 1 115 ? -28.840 3.792 -27.967 1.00 79.94 115 SER A N 1
ATOM 906 C CA . SER A 1 115 ? -28.182 4.193 -29.221 1.00 79.94 115 SER A CA 1
ATOM 907 C C . SER A 1 115 ? -27.070 3.215 -29.647 1.00 79.94 115 SER A C 1
ATOM 909 O O . SER A 1 115 ? -26.738 2.261 -28.935 1.00 79.94 115 SER A O 1
ATOM 911 N N . ILE A 1 116 ? -26.503 3.441 -30.839 1.00 84.69 116 ILE A N 1
ATOM 912 C CA . ILE A 1 116 ? -25.305 2.765 -31.366 1.00 84.69 116 ILE A CA 1
ATOM 913 C C . ILE A 1 116 ? -24.409 3.849 -31.982 1.00 84.69 116 ILE A C 1
ATOM 915 O O . ILE A 1 116 ? -24.897 4.649 -32.786 1.00 84.69 116 ILE A O 1
ATOM 919 N N . ASP A 1 117 ? -23.127 3.875 -31.616 1.00 77.69 117 ASP A N 1
ATOM 920 C CA . ASP A 1 117 ? -22.187 4.924 -32.031 1.00 77.69 117 ASP A CA 1
ATOM 921 C C . ASP A 1 117 ? -21.928 4.918 -33.552 1.00 77.69 117 ASP A C 1
ATOM 923 O O . ASP A 1 117 ? -21.904 3.862 -34.197 1.00 77.69 117 ASP A O 1
ATOM 927 N N . ASP A 1 118 ? -21.689 6.094 -34.144 1.00 76.38 118 ASP A N 1
ATOM 928 C CA . ASP A 1 118 ? -21.326 6.179 -35.565 1.00 76.38 118 ASP A CA 1
ATOM 929 C C . ASP A 1 118 ? -19.958 5.522 -35.829 1.00 76.38 118 ASP A C 1
ATOM 931 O O . ASP A 1 118 ? -19.054 5.485 -34.990 1.00 76.38 118 ASP A O 1
ATOM 935 N N . GLY A 1 119 ? -19.807 4.942 -37.016 1.00 72.25 119 GLY A N 1
ATOM 936 C CA . GLY A 1 119 ? -18.617 4.191 -37.401 1.00 72.25 119 GLY A CA 1
ATOM 937 C C . GLY A 1 119 ? -18.487 2.792 -36.780 1.00 72.25 119 GLY A C 1
ATOM 938 O O . GLY A 1 119 ? -17.561 2.078 -37.158 1.00 72.25 119 GLY A O 1
ATOM 939 N N . VAL A 1 120 ? -19.404 2.325 -35.916 1.00 78.94 120 VAL A N 1
ATOM 940 C CA . VAL A 1 120 ? -19.396 0.933 -35.391 1.00 78.94 120 VAL A CA 1
ATOM 941 C C . VAL A 1 120 ? -19.323 -0.102 -36.525 1.00 78.94 120 VAL A C 1
ATOM 943 O O . VAL A 1 120 ? -18.571 -1.072 -36.451 1.00 78.94 120 VAL A O 1
ATOM 946 N N . PHE A 1 121 ? -20.033 0.136 -37.632 1.00 77.56 121 PHE A N 1
ATOM 947 C CA . PHE A 1 121 ? -20.005 -0.715 -38.832 1.00 77.56 121 PHE A CA 1
ATOM 948 C C . PHE A 1 121 ? -18.848 -0.405 -39.809 1.00 77.56 121 PHE A C 1
ATOM 950 O O . PHE A 1 121 ? -18.964 -0.707 -41.000 1.00 77.56 121 PHE A O 1
ATOM 957 N N . GLU A 1 122 ? -17.770 0.237 -39.355 1.00 79.19 122 GLU A N 1
ATOM 958 C CA . GLU A 1 122 ? -16.485 0.305 -40.072 1.00 79.19 122 GLU A CA 1
ATOM 959 C C . GLU A 1 122 ? -15.498 -0.754 -39.559 1.00 79.19 122 GLU A C 1
ATOM 961 O O . GLU A 1 122 ? -14.738 -1.306 -40.349 1.00 79.19 122 GLU A O 1
ATOM 966 N N . GLU A 1 123 ? -15.561 -1.104 -38.268 1.00 81.19 123 GLU A N 1
ATOM 967 C CA . GLU A 1 123 ? -14.719 -2.148 -37.659 1.00 81.19 123 GLU A CA 1
ATOM 968 C C . GLU A 1 123 ? -15.179 -3.577 -38.026 1.00 81.19 123 GLU A C 1
ATOM 970 O O . GLU A 1 123 ? -14.383 -4.519 -38.013 1.00 81.19 123 GLU A O 1
ATOM 975 N N . VAL A 1 124 ? -16.453 -3.733 -38.414 1.00 87.50 124 VAL A N 1
ATOM 976 C CA . VAL A 1 124 ? -17.073 -4.991 -38.885 1.00 87.50 124 VAL A CA 1
ATOM 977 C C . VAL A 1 124 ? -17.520 -4.901 -40.360 1.00 87.50 124 VAL A C 1
ATOM 979 O O . VAL A 1 124 ? -18.708 -5.012 -40.665 1.00 87.50 124 VAL A O 1
ATOM 982 N N . PRO A 1 125 ? -16.593 -4.706 -41.322 1.00 86.50 125 PRO A N 1
ATOM 983 C CA . PRO A 1 125 ? -16.920 -4.410 -42.723 1.00 86.50 125 PRO A CA 1
ATOM 984 C C . PRO A 1 125 ? -17.602 -5.561 -43.484 1.00 86.50 125 PRO A C 1
ATOM 986 O O . PRO A 1 125 ? -18.129 -5.337 -44.570 1.00 86.50 125 PRO A O 1
ATOM 989 N N . ASN A 1 126 ? -17.594 -6.780 -42.933 1.00 90.12 126 ASN A N 1
ATOM 990 C CA . ASN A 1 126 ? -18.245 -7.962 -43.509 1.00 90.12 126 ASN A CA 1
ATOM 991 C C . ASN A 1 126 ? -19.618 -8.280 -42.881 1.00 90.12 126 ASN A C 1
ATOM 993 O O . ASN A 1 126 ? -20.197 -9.318 -43.204 1.00 90.12 126 ASN A O 1
ATOM 997 N N . LEU A 1 127 ? -20.155 -7.412 -42.011 1.00 91.31 127 LEU A N 1
ATOM 998 C CA . LEU A 1 127 ? -21.444 -7.639 -41.356 1.00 91.31 127 LEU A CA 1
ATOM 999 C C . LEU A 1 127 ? -22.589 -7.612 -42.383 1.00 91.31 127 LEU A C 1
ATOM 1001 O O . LEU A 1 127 ? -22.789 -6.616 -43.079 1.00 91.31 127 LEU A O 1
ATOM 1005 N N . THR A 1 128 ? -23.357 -8.701 -42.456 1.00 90.56 128 THR A N 1
ATOM 1006 C CA . THR A 1 128 ? -24.485 -8.860 -43.396 1.00 90.56 128 THR A CA 1
ATOM 1007 C C . THR A 1 128 ? -25.847 -8.885 -42.711 1.00 90.56 128 THR A C 1
ATOM 1009 O O . THR A 1 128 ? -26.871 -8.657 -43.358 1.00 90.56 128 THR A O 1
ATOM 1012 N N . GLU A 1 129 ? -25.879 -9.155 -41.407 1.00 93.19 129 GLU A N 1
ATOM 1013 C CA . GLU A 1 129 ? -27.108 -9.398 -40.663 1.00 93.19 129 GLU A CA 1
ATOM 1014 C C . GLU A 1 129 ? -26.967 -8.960 -39.201 1.00 93.19 129 GLU A C 1
ATOM 1016 O O . GLU A 1 129 ? -26.041 -9.377 -38.503 1.00 93.19 129 GLU A O 1
ATOM 1021 N N . ILE A 1 130 ? -27.895 -8.119 -38.737 1.00 92.56 130 ILE A N 1
ATOM 1022 C CA . ILE A 1 130 ? -27.965 -7.653 -37.351 1.00 92.56 130 ILE A CA 1
ATOM 1023 C C . ILE A 1 130 ? -29.410 -7.654 -36.834 1.00 92.56 130 ILE A C 1
ATOM 1025 O O . ILE A 1 130 ? -30.328 -7.169 -37.499 1.00 92.56 130 ILE A O 1
ATOM 1029 N N . HIS A 1 131 ? -29.611 -8.197 -35.635 1.00 94.94 131 HIS A N 1
ATOM 1030 C CA . HIS A 1 131 ? -30.916 -8.278 -34.968 1.00 94.94 131 HIS A CA 1
ATOM 10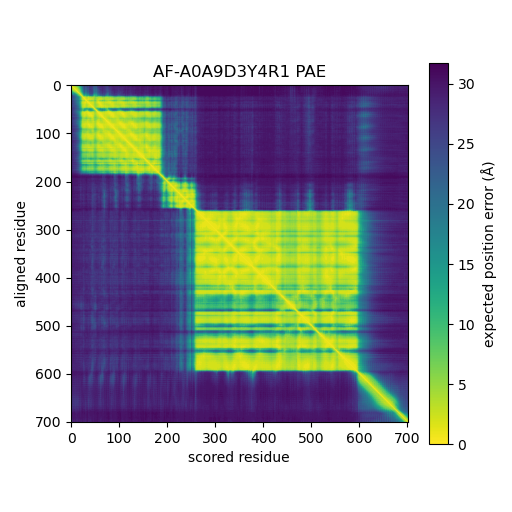31 C C . HIS A 1 131 ? -30.948 -7.303 -33.789 1.00 94.94 131 HIS A C 1
ATOM 1033 O O . HIS A 1 131 ? -30.141 -7.423 -32.867 1.00 94.94 131 HIS A O 1
ATOM 1039 N N . LEU A 1 132 ? -31.847 -6.316 -33.840 1.00 93.00 132 LEU A N 1
ATOM 1040 C CA . LEU A 1 132 ? -31.947 -5.204 -32.876 1.00 93.00 132 LEU A CA 1
ATOM 1041 C C . LEU A 1 132 ? -33.313 -5.148 -32.169 1.00 93.00 132 LEU A C 1
ATOM 1043 O O . LEU A 1 132 ? -33.574 -4.230 -31.393 1.00 93.00 132 LEU A O 1
ATOM 1047 N N . ASP A 1 133 ? -34.173 -6.129 -32.427 1.00 91.69 133 ASP A N 1
ATOM 1048 C CA . ASP A 1 133 ? -35.545 -6.254 -31.941 1.00 91.69 133 ASP A CA 1
ATOM 1049 C C . ASP A 1 133 ? -35.638 -6.054 -30.414 1.00 91.69 133 ASP A C 1
ATOM 1051 O O . ASP A 1 133 ? -34.774 -6.497 -29.659 1.00 91.69 133 ASP A O 1
ATOM 1055 N N . ASN A 1 134 ? -36.708 -5.423 -29.924 1.00 90.69 134 ASN A N 1
ATOM 1056 C CA . ASN A 1 134 ? -36.924 -5.176 -28.489 1.00 90.69 134 ASN A CA 1
ATOM 1057 C C . ASN A 1 134 ? -35.749 -4.445 -27.792 1.00 90.69 134 ASN A C 1
ATOM 1059 O O . ASN A 1 134 ? -35.294 -4.870 -26.731 1.00 90.69 134 ASN A O 1
ATOM 1063 N N . ASN A 1 135 ? -35.274 -3.343 -28.381 1.00 93.38 135 ASN A N 1
ATOM 1064 C CA . ASN A 1 135 ? -34.374 -2.374 -27.744 1.00 93.38 135 ASN A CA 1
ATOM 1065 C C . ASN A 1 135 ? -35.031 -0.974 -27.690 1.00 93.38 135 ASN A C 1
ATOM 1067 O O . ASN A 1 135 ? -35.788 -0.638 -28.605 1.00 93.38 135 ASN A O 1
ATOM 1071 N N . PRO A 1 136 ? -34.761 -0.153 -26.657 1.00 90.81 136 PRO A N 1
ATOM 1072 C CA . PRO A 1 136 ? -35.311 1.195 -26.487 1.00 90.81 136 PRO A CA 1
ATOM 1073 C C . PRO A 1 136 ? -34.591 2.252 -27.353 1.00 90.81 136 PRO A C 1
ATOM 1075 O O . PRO A 1 136 ? -34.069 3.238 -26.841 1.00 90.81 136 PRO A O 1
ATOM 1078 N N . LEU A 1 137 ? -34.542 2.048 -28.674 1.00 90.06 137 LEU A N 1
ATOM 1079 C CA . LEU A 1 137 ? -33.765 2.906 -29.575 1.00 90.06 137 LEU A CA 1
ATOM 1080 C C . LEU A 1 137 ? -34.323 4.340 -29.641 1.00 90.06 137 LEU A C 1
ATOM 1082 O O . LEU A 1 137 ? -35.478 4.572 -30.021 1.00 90.06 137 LEU A O 1
ATOM 1086 N N . ILE A 1 138 ? -33.467 5.316 -29.344 1.00 87.06 138 ILE A N 1
ATOM 1087 C CA . ILE A 1 138 ? -33.751 6.747 -29.451 1.00 87.06 138 ILE A CA 1
ATOM 1088 C C . ILE A 1 138 ? -33.447 7.192 -30.885 1.00 87.06 138 ILE A C 1
ATOM 1090 O O . ILE A 1 138 ? -32.299 7.345 -31.291 1.00 87.06 138 ILE A O 1
ATOM 1094 N N . CYS A 1 139 ? -34.496 7.379 -31.684 1.00 85.69 139 CYS A N 1
ATOM 1095 C CA . CYS A 1 139 ? -34.385 7.804 -33.081 1.00 85.69 139 CYS A CA 1
ATOM 1096 C C . CYS A 1 139 ? -34.286 9.331 -33.211 1.00 85.69 139 CYS A C 1
ATOM 1098 O O . CYS A 1 139 ? -35.207 9.969 -33.717 1.00 85.69 139 CYS A O 1
ATOM 1100 N N . ASP A 1 140 ? -33.188 9.914 -32.738 1.00 80.88 140 ASP A N 1
ATOM 1101 C CA . ASP A 1 140 ? -32.851 11.332 -32.912 1.00 80.88 140 ASP A CA 1
ATOM 1102 C C . ASP A 1 140 ? -31.745 11.525 -33.979 1.00 80.88 140 ASP A C 1
ATOM 1104 O O . ASP A 1 140 ? -31.519 10.654 -34.828 1.00 80.88 140 ASP A O 1
ATOM 1108 N N . CYS A 1 141 ? -31.057 12.673 -33.975 1.00 74.56 141 CYS A N 1
ATOM 1109 C CA . CYS A 1 141 ? -29.947 12.928 -34.897 1.00 74.56 141 CYS A CA 1
ATOM 1110 C C . CYS A 1 141 ? -28.726 12.005 -34.680 1.00 74.56 141 CYS A C 1
ATOM 1112 O O . CYS A 1 141 ? -27.984 11.774 -35.633 1.00 74.56 141 CYS A O 1
ATOM 1114 N N . GLN A 1 142 ? -28.533 11.413 -33.494 1.00 75.75 142 GLN A N 1
ATOM 1115 C CA . GLN A 1 142 ? -27.435 10.474 -33.227 1.00 75.75 142 GLN A CA 1
ATOM 1116 C C . GLN A 1 142 ? -27.653 9.135 -33.943 1.00 75.75 142 GLN A C 1
ATOM 1118 O O . GLN A 1 142 ? -26.700 8.533 -34.428 1.00 75.75 142 GLN A O 1
ATOM 1123 N N . LEU A 1 143 ? -28.904 8.684 -34.101 1.00 81.88 143 LEU A N 1
ATOM 1124 C CA . LEU A 1 143 ? -29.226 7.451 -34.838 1.00 81.88 143 LEU A CA 1
ATOM 1125 C C . LEU A 1 143 ? -29.375 7.670 -36.362 1.00 81.88 143 LEU A C 1
ATOM 1127 O O . LEU A 1 143 ? -29.614 6.721 -37.119 1.00 81.88 143 LEU A O 1
ATOM 1131 N N . GLN A 1 144 ? -29.204 8.907 -36.846 1.00 81.94 144 GLN A N 1
ATOM 1132 C CA . GLN A 1 144 ? -29.359 9.282 -38.258 1.00 81.94 144 GLN A CA 1
ATOM 1133 C C . GLN A 1 144 ? -28.411 8.517 -39.196 1.00 81.94 144 GLN A C 1
ATOM 1135 O O . GLN A 1 144 ? -28.795 8.203 -40.329 1.00 81.94 144 GLN A O 1
ATOM 1140 N N . TRP A 1 145 ? -27.188 8.207 -38.748 1.00 84.31 145 TRP A N 1
ATOM 1141 C CA . TRP A 1 145 ? -26.210 7.447 -39.535 1.00 84.31 145 TRP A CA 1
ATOM 1142 C C . TRP A 1 145 ? -26.716 6.024 -39.820 1.00 84.31 145 TRP A C 1
ATOM 1144 O O . TRP A 1 145 ? -26.640 5.553 -40.959 1.00 84.31 145 TRP A O 1
ATOM 1154 N N . LEU A 1 146 ? -27.309 5.374 -38.812 1.00 84.56 146 LEU A N 1
ATOM 1155 C CA . LEU A 1 146 ? -27.829 4.013 -38.894 1.00 84.56 146 LEU A CA 1
ATOM 1156 C C . LEU A 1 146 ? -29.068 3.969 -39.789 1.00 84.56 146 LEU A C 1
ATOM 1158 O O . LEU A 1 146 ? -29.112 3.172 -40.721 1.00 84.56 146 LEU A O 1
ATOM 1162 N N . ILE A 1 147 ? -30.025 4.879 -39.574 1.00 85.12 147 ILE A N 1
ATOM 1163 C CA . ILE A 1 147 ? -31.230 5.029 -40.412 1.00 85.12 147 ILE A CA 1
ATOM 1164 C C . ILE A 1 147 ? -30.838 5.174 -41.892 1.00 85.12 147 ILE A C 1
ATOM 1166 O O . ILE A 1 147 ? -31.312 4.423 -42.748 1.00 85.12 147 ILE A O 1
ATOM 1170 N N . LYS A 1 148 ? -29.885 6.068 -42.189 1.00 83.12 148 LYS A N 1
ATOM 1171 C CA . LYS A 1 148 ? -29.348 6.278 -43.540 1.00 83.12 148 LYS A CA 1
ATOM 1172 C C . LYS A 1 148 ? -28.683 5.019 -44.114 1.00 83.12 148 LYS A C 1
ATOM 1174 O O . LYS A 1 148 ? -28.872 4.727 -45.292 1.00 83.12 148 LYS A O 1
ATOM 1179 N N . LYS A 1 149 ? -27.921 4.270 -43.308 1.00 81.81 149 LYS A N 1
ATOM 1180 C CA . LYS A 1 149 ? -27.213 3.046 -43.736 1.00 81.81 149 LYS A CA 1
ATOM 1181 C C . LYS A 1 149 ? -28.151 1.845 -43.936 1.00 81.81 149 LYS A C 1
ATOM 1183 O O . LYS A 1 149 ? -27.833 0.979 -44.741 1.00 81.81 149 LYS A O 1
ATOM 1188 N N . VAL A 1 150 ? -29.314 1.827 -43.277 1.00 83.44 150 VAL A N 1
ATOM 1189 C CA . VAL A 1 150 ? -30.405 0.857 -43.509 1.00 83.44 150 VAL A CA 1
ATOM 1190 C C . VAL A 1 150 ? -31.204 1.176 -44.777 1.00 83.44 150 VAL A C 1
ATOM 1192 O O . VAL A 1 150 ? -31.645 0.267 -45.475 1.00 83.44 150 VAL A O 1
ATOM 1195 N N . GLN A 1 151 ? -31.388 2.459 -45.095 1.00 82.38 151 GLN A N 1
ATOM 1196 C CA . GLN A 1 151 ? -32.133 2.903 -46.280 1.00 82.38 151 GLN A CA 1
ATOM 1197 C C . GLN A 1 151 ? -31.310 2.852 -47.579 1.00 82.38 151 GLN A C 1
ATOM 1199 O O . GLN A 1 151 ? -31.873 2.724 -48.668 1.00 82.38 151 GLN A O 1
ATOM 1204 N N . ASP A 1 152 ? -29.983 2.950 -47.493 1.00 83.62 152 ASP A N 1
ATOM 1205 C CA . ASP A 1 152 ? -29.091 2.935 -48.652 1.00 83.62 152 ASP A CA 1
ATOM 1206 C C . ASP A 1 152 ? -28.882 1.511 -49.194 1.00 83.62 152 ASP A C 1
ATOM 1208 O O . ASP A 1 152 ? -28.029 0.754 -48.730 1.00 83.62 152 ASP A O 1
ATOM 1212 N N . SER A 1 153 ? -29.632 1.171 -50.248 1.00 74.44 153 SER A N 1
ATOM 1213 C CA . SER A 1 153 ? -29.657 -0.155 -50.892 1.00 74.44 153 SER A CA 1
ATOM 1214 C C . SER A 1 153 ? -28.327 -0.614 -51.518 1.00 74.44 153 SER A C 1
ATOM 1216 O O . SER A 1 153 ? -28.281 -1.666 -52.154 1.00 74.44 153 SER A O 1
ATOM 1218 N N . ARG A 1 154 ? -27.245 0.165 -51.382 1.00 80.62 154 ARG A N 1
ATOM 1219 C CA . ARG A 1 154 ? -25.874 -0.233 -51.741 1.00 80.62 154 ARG A CA 1
ATOM 1220 C C . ARG A 1 154 ? -25.183 -1.034 -50.633 1.00 80.62 154 ARG A C 1
ATOM 1222 O O . ARG A 1 154 ? -24.197 -1.710 -50.920 1.00 80.62 154 ARG A O 1
ATOM 1229 N N . PHE A 1 155 ? -25.680 -0.983 -49.395 1.00 74.50 155 PHE A N 1
ATOM 1230 C CA . PHE A 1 155 ? -25.169 -1.781 -48.280 1.00 74.50 155 PHE A CA 1
ATOM 1231 C C . PHE A 1 155 ? -25.960 -3.087 -48.145 1.00 74.50 155 PHE A C 1
ATOM 1233 O O . PHE A 1 155 ? -27.172 -3.084 -47.956 1.00 74.50 155 PHE A O 1
ATOM 1240 N N . ASN A 1 156 ? -25.265 -4.225 -48.201 1.00 76.69 156 ASN A N 1
ATOM 1241 C CA . ASN A 1 156 ? -25.860 -5.559 -48.059 1.00 76.69 156 ASN A CA 1
ATOM 1242 C C . ASN A 1 156 ? -26.027 -5.965 -46.577 1.00 76.69 156 ASN A C 1
ATOM 1244 O O . ASN A 1 156 ? -25.612 -7.052 -46.179 1.00 76.69 156 ASN A O 1
ATOM 1248 N N . LEU A 1 157 ? -26.585 -5.066 -45.760 1.00 85.00 157 LEU A N 1
ATOM 1249 C CA . LEU A 1 157 ? -26.821 -5.265 -44.328 1.00 85.00 157 LEU A CA 1
ATOM 1250 C C . LEU A 1 157 ? -28.324 -5.372 -44.054 1.00 85.00 157 LEU A C 1
ATOM 1252 O O . LEU A 1 157 ? -29.069 -4.412 -44.239 1.00 85.00 157 LEU A O 1
ATOM 1256 N N . LYS A 1 158 ? -28.771 -6.532 -43.573 1.00 87.94 158 LYS A N 1
ATOM 1257 C CA . LYS A 1 158 ? -30.141 -6.734 -43.091 1.00 87.94 158 LYS A CA 1
ATOM 1258 C C . LYS A 1 158 ? -30.236 -6.322 -41.628 1.00 87.94 158 LYS A C 1
ATOM 1260 O O . LYS A 1 158 ? -29.468 -6.824 -40.809 1.00 87.94 158 LYS A O 1
ATOM 1265 N N . VAL A 1 159 ? -31.212 -5.481 -41.297 1.00 88.31 159 VAL A N 1
ATOM 1266 C CA . VAL A 1 159 ? -31.535 -5.113 -39.912 1.00 88.31 159 VAL A CA 1
ATOM 1267 C C . VAL A 1 159 ? -32.915 -5.649 -39.553 1.00 88.31 159 VAL A C 1
ATOM 1269 O O . VAL A 1 159 ? -33.903 -5.300 -40.200 1.00 88.31 159 VAL A O 1
ATOM 1272 N N . PHE A 1 160 ? -32.981 -6.495 -38.528 1.00 88.56 160 PHE A N 1
ATOM 1273 C CA . PHE A 1 160 ? -34.228 -7.083 -38.037 1.00 88.56 160 PHE A CA 1
ATOM 1274 C C . PHE A 1 160 ? -34.850 -6.226 -36.922 1.00 88.56 160 PHE A C 1
ATOM 1276 O O . PHE A 1 160 ? -34.140 -5.553 -36.174 1.00 88.56 160 PHE A O 1
ATOM 1283 N N . ASN A 1 161 ? -36.188 -6.177 -36.952 1.00 79.00 161 ASN A N 1
ATOM 1284 C CA . ASN A 1 161 ? -37.164 -5.247 -36.348 1.00 79.00 161 ASN A CA 1
ATOM 1285 C C . ASN A 1 161 ? -36.669 -4.171 -35.351 1.00 79.00 161 ASN A C 1
ATOM 1287 O O . ASN A 1 161 ? -37.220 -4.021 -34.260 1.00 79.00 161 ASN A O 1
ATOM 1291 N N . ALA A 1 162 ? -35.712 -3.338 -35.761 1.00 89.50 162 ALA A N 1
ATOM 1292 C CA . ALA A 1 162 ? -35.328 -2.129 -35.043 1.00 89.50 162 ALA A CA 1
ATOM 1293 C C . ALA A 1 162 ? -36.472 -1.099 -35.073 1.00 89.50 162 ALA A C 1
ATOM 1295 O O . ALA A 1 162 ? -36.947 -0.709 -36.146 1.00 89.50 162 ALA A O 1
ATOM 1296 N N . VAL A 1 163 ? -36.912 -0.657 -33.893 1.00 91.50 163 VAL A N 1
ATOM 1297 C CA . VAL A 1 163 ? -38.085 0.206 -33.688 1.00 91.50 163 VAL A CA 1
ATOM 1298 C C . VAL A 1 163 ? -37.760 1.291 -32.660 1.00 91.50 163 VAL A C 1
ATOM 1300 O O . VAL A 1 163 ? -37.125 1.010 -31.649 1.00 91.50 163 VAL A O 1
ATOM 1303 N N . CYS A 1 164 ? -38.212 2.519 -32.912 1.00 90.56 164 CYS A N 1
ATOM 1304 C CA . CYS A 1 164 ? -37.981 3.672 -32.040 1.00 90.56 164 CYS A CA 1
ATOM 1305 C C . CYS A 1 164 ? -38.832 3.617 -30.758 1.00 90.56 164 CYS A C 1
ATOM 1307 O O . CYS A 1 164 ? -40.021 3.283 -30.836 1.00 90.56 164 CYS A O 1
ATOM 1309 N N . SER A 1 165 ? -38.285 4.013 -29.600 1.00 84.06 165 SER A N 1
ATOM 1310 C CA . SER A 1 165 ? -39.012 3.986 -28.318 1.00 84.06 165 SER A CA 1
ATOM 1311 C C . SER A 1 165 ? -39.375 5.352 -27.733 1.00 84.06 165 SER A C 1
ATOM 1313 O O . SER A 1 165 ? -40.517 5.504 -27.314 1.00 84.06 165 SER A O 1
ATOM 1315 N N . GLU A 1 166 ? -38.477 6.338 -27.667 1.00 70.56 166 GLU A N 1
ATOM 1316 C CA . GLU A 1 166 ? -38.714 7.500 -26.787 1.00 70.56 166 GLU A CA 1
ATOM 1317 C C . GLU A 1 166 ? -39.524 8.637 -27.415 1.00 70.56 166 GLU A C 1
ATOM 1319 O O . GLU A 1 166 ? -40.589 8.975 -26.897 1.00 70.56 166 GLU A O 1
ATOM 1324 N N . LEU A 1 167 ? -39.059 9.208 -28.531 1.00 73.75 167 LEU A N 1
ATOM 1325 C CA . LEU A 1 167 ? -39.697 10.372 -29.158 1.00 73.75 167 LEU A CA 1
ATOM 1326 C C . LEU A 1 167 ? -41.142 10.061 -29.585 1.00 73.75 167 LEU A C 1
ATOM 1328 O O . LEU A 1 167 ? -41.371 9.191 -30.424 1.00 73.75 167 LEU A O 1
ATOM 1332 N N . GLU A 1 168 ? -42.116 10.785 -29.027 1.00 73.38 168 GLU A N 1
ATOM 1333 C CA . GLU A 1 168 ? -43.549 10.451 -29.100 1.00 73.38 168 GLU A CA 1
ATOM 1334 C C . GLU A 1 168 ? -44.084 10.320 -30.539 1.00 73.38 168 GLU A C 1
ATOM 1336 O O . GLU A 1 168 ? -44.878 9.426 -30.826 1.00 73.38 168 GLU A O 1
ATOM 1341 N N . HIS A 1 169 ? -43.600 11.144 -31.474 1.00 77.44 169 HIS A N 1
ATOM 1342 C CA . HIS A 1 169 ? -43.996 11.101 -32.889 1.00 77.44 169 HIS A CA 1
ATOM 1343 C C . HIS A 1 169 ? -43.359 9.949 -33.686 1.00 77.44 169 HIS A C 1
ATOM 1345 O O . HIS A 1 169 ? -43.849 9.616 -34.772 1.00 77.44 169 HIS A O 1
ATOM 1351 N N . LEU A 1 170 ? -42.290 9.340 -33.165 1.00 83.00 170 LEU A N 1
ATOM 1352 C CA . LEU A 1 170 ? -41.549 8.224 -33.768 1.00 83.00 170 LEU A CA 1
ATOM 1353 C C . LEU A 1 170 ? -41.758 6.884 -33.053 1.00 83.00 170 LEU A C 1
ATOM 1355 O O . LEU A 1 170 ? -41.510 5.841 -33.657 1.00 83.00 170 LEU A O 1
ATOM 1359 N N . LYS A 1 171 ? -42.230 6.889 -31.804 1.00 86.75 171 LYS A N 1
ATOM 1360 C CA . LYS A 1 171 ? -42.469 5.704 -30.970 1.00 86.75 171 LYS A CA 1
ATOM 1361 C C . LYS A 1 171 ? -43.269 4.634 -31.725 1.00 86.75 171 LYS A C 1
ATOM 1363 O O . LYS A 1 171 ? -44.361 4.887 -32.226 1.00 86.75 171 LYS A O 1
ATOM 1368 N N . GLY A 1 172 ? -42.711 3.429 -31.824 1.00 84.62 172 GLY A N 1
ATOM 1369 C CA . GLY A 1 172 ? -43.310 2.307 -32.554 1.00 84.62 172 GLY A CA 1
ATOM 1370 C C . GLY A 1 172 ? -43.057 2.281 -34.070 1.00 84.62 172 GLY A C 1
ATOM 1371 O O . GLY A 1 172 ? -43.437 1.304 -34.716 1.00 84.62 172 GLY A O 1
ATOM 1372 N N . ARG A 1 173 ? -42.394 3.285 -34.667 1.00 89.56 173 ARG A N 1
ATOM 1373 C CA . ARG A 1 173 ? -41.966 3.225 -36.078 1.00 89.56 173 ARG A CA 1
ATOM 1374 C C . ARG A 1 173 ? -40.707 2.367 -36.231 1.00 89.56 173 ARG A C 1
ATOM 1376 O O . ARG A 1 173 ? -39.762 2.496 -35.458 1.00 89.56 173 ARG A O 1
ATOM 1383 N N . ASN A 1 174 ? -40.676 1.529 -37.267 1.00 89.69 174 ASN A N 1
ATOM 1384 C CA . ASN A 1 174 ? -39.464 0.825 -37.697 1.00 89.69 174 ASN A CA 1
ATOM 1385 C C . ASN A 1 174 ? -38.469 1.821 -38.319 1.00 89.69 174 ASN A C 1
ATOM 1387 O O . ASN A 1 174 ? -38.878 2.646 -39.141 1.00 89.69 174 ASN A O 1
ATOM 1391 N N . ILE A 1 175 ? -37.181 1.723 -37.968 1.00 89.56 175 ILE A N 1
ATOM 1392 C CA . ILE A 1 175 ? -36.158 2.712 -38.361 1.00 89.56 175 ILE A CA 1
ATOM 1393 C C . ILE A 1 175 ? -35.986 2.858 -39.881 1.00 89.56 175 ILE A C 1
ATOM 1395 O O . ILE A 1 175 ? -35.666 3.945 -40.353 1.00 89.56 175 ILE A O 1
ATOM 1399 N N . ALA A 1 176 ? -36.264 1.810 -40.667 1.00 86.12 176 ALA A N 1
ATOM 1400 C CA . ALA A 1 176 ? -36.195 1.871 -42.129 1.00 86.12 176 ALA A CA 1
ATOM 1401 C C . ALA A 1 176 ? -37.220 2.853 -42.734 1.00 86.12 176 ALA A C 1
ATOM 1403 O O . ALA A 1 176 ? -37.003 3.371 -43.828 1.00 86.12 176 ALA A O 1
ATOM 1404 N N . ASN A 1 177 ? -38.301 3.155 -42.005 1.00 86.56 177 ASN A N 1
ATOM 1405 C CA . ASN A 1 177 ? -39.391 4.042 -42.423 1.00 86.56 177 ASN A CA 1
ATOM 1406 C C . ASN A 1 177 ? -39.328 5.441 -41.768 1.00 86.56 177 ASN A C 1
ATOM 1408 O O . ASN A 1 177 ? -40.297 6.196 -41.856 1.00 86.56 177 ASN A O 1
ATOM 1412 N N . VAL A 1 178 ? -38.229 5.788 -41.089 1.00 87.69 178 VAL A N 1
ATOM 1413 C CA . VAL A 1 178 ? -38.017 7.111 -40.474 1.00 87.69 178 VAL A CA 1
ATOM 1414 C C . VAL A 1 178 ? -37.263 8.013 -41.449 1.00 87.69 178 VAL A C 1
ATOM 1416 O O . VAL A 1 178 ? -36.233 7.611 -41.986 1.00 87.69 178 VAL A O 1
ATOM 1419 N N . THR A 1 179 ? -37.746 9.230 -41.706 1.00 82.19 179 THR A N 1
ATOM 1420 C CA . THR A 1 179 ? -37.046 10.173 -42.592 1.00 82.19 179 THR A CA 1
ATOM 1421 C C . THR A 1 179 ? -36.123 11.087 -41.792 1.00 82.19 179 THR A C 1
ATOM 1423 O O . THR A 1 179 ? -36.354 11.350 -40.615 1.00 82.19 179 THR A O 1
ATOM 1426 N N . GLN A 1 180 ? -35.103 11.652 -42.444 1.00 70.38 180 GLN A N 1
ATOM 1427 C CA . GLN A 1 180 ? -34.207 12.623 -41.801 1.00 70.38 180 GLN A CA 1
ATOM 1428 C C . GLN A 1 180 ? -34.922 13.906 -41.335 1.00 70.38 180 GLN A C 1
ATOM 1430 O O . GLN A 1 180 ? -34.370 14.628 -40.516 1.00 70.38 180 GLN A O 1
ATOM 1435 N N . ALA A 1 181 ? -36.135 14.180 -41.829 1.00 68.38 181 ALA A N 1
ATOM 1436 C CA . ALA A 1 181 ? -36.959 15.310 -41.403 1.00 68.38 181 ALA A CA 1
ATOM 1437 C C . ALA A 1 181 ? -37.849 14.998 -40.181 1.00 68.38 181 ALA A C 1
ATOM 1439 O O . ALA A 1 181 ? -38.398 15.924 -39.593 1.00 68.38 181 ALA A O 1
ATOM 1440 N N . ASP A 1 182 ? -37.999 13.724 -39.789 1.00 68.56 182 ASP A N 1
ATOM 1441 C CA . ASP A 1 182 ? -38.650 13.357 -38.523 1.00 68.56 182 ASP A CA 1
ATOM 1442 C C . ASP A 1 182 ? -37.677 13.456 -37.321 1.00 68.56 182 ASP A C 1
ATOM 1444 O O . ASP A 1 182 ? -38.118 13.435 -36.171 1.00 68.56 182 ASP A O 1
ATOM 1448 N N . LEU A 1 183 ? -36.363 13.528 -37.569 1.00 73.56 183 LEU A N 1
ATOM 1449 C CA . LEU A 1 183 ? -35.315 13.552 -36.542 1.00 73.56 183 LEU A CA 1
ATOM 1450 C C . LEU A 1 183 ? -35.099 14.983 -36.030 1.00 73.56 183 LEU A C 1
ATOM 1452 O O . LEU A 1 183 ? -34.896 15.904 -36.818 1.00 73.56 183 LEU A O 1
ATOM 1456 N N . SER A 1 184 ? -35.103 15.164 -34.709 1.00 61.09 184 SER A N 1
ATOM 1457 C CA . SER A 1 184 ? -34.898 16.462 -34.058 1.00 61.09 184 SER A CA 1
ATOM 1458 C C . SER A 1 184 ? -33.930 16.323 -32.888 1.00 61.09 184 SER A C 1
ATOM 1460 O O . SER A 1 184 ? -33.995 15.342 -32.153 1.00 61.09 184 SER A O 1
ATOM 1462 N N . CYS A 1 185 ? -33.074 17.326 -32.701 1.00 57.56 185 CYS A N 1
ATOM 1463 C CA . CYS A 1 185 ? -32.168 17.458 -31.563 1.00 57.56 185 CYS A CA 1
ATOM 1464 C C . CYS A 1 185 ? -32.324 18.880 -31.005 1.00 57.56 185 CYS A C 1
ATOM 1466 O O . CYS A 1 185 ? -32.047 19.852 -31.704 1.00 57.56 185 CYS A O 1
ATOM 1468 N N . ASP A 1 186 ? -32.854 18.997 -29.784 1.00 42.78 186 ASP A N 1
ATOM 1469 C CA . ASP A 1 186 ? -33.299 20.272 -29.205 1.00 42.78 186 ASP A CA 1
ATOM 1470 C C . ASP A 1 186 ? -32.149 20.992 -28.480 1.00 42.78 186 ASP A C 1
ATOM 1472 O O . ASP A 1 186 ? -31.732 20.617 -27.382 1.00 42.78 186 ASP A O 1
ATOM 1476 N N . THR A 1 187 ? -31.584 22.010 -29.128 1.00 46.34 187 THR A N 1
ATOM 1477 C CA . THR A 1 187 ? -30.370 22.700 -28.675 1.00 46.34 187 THR A CA 1
ATOM 1478 C C . THR A 1 187 ? -30.690 23.930 -27.818 1.00 46.34 187 THR A C 1
ATOM 1480 O O . THR A 1 187 ? -30.643 25.060 -28.309 1.00 46.34 187 THR A O 1
ATOM 1483 N N . GLN A 1 188 ? -30.967 23.742 -26.521 1.00 39.25 188 GLN A N 1
ATOM 1484 C CA . GLN A 1 188 ? -31.041 24.851 -25.552 1.00 39.25 188 GLN A CA 1
ATOM 1485 C C . GLN A 1 188 ? -30.229 24.609 -24.269 1.00 39.25 188 GLN A C 1
ATOM 1487 O O . GLN A 1 188 ? -30.746 24.123 -23.265 1.00 39.25 188 GLN A O 1
ATOM 1492 N N . ALA A 1 189 ? -28.964 25.049 -24.277 1.00 30.25 189 ALA A N 1
ATOM 1493 C CA . ALA A 1 189 ? -28.146 25.207 -23.070 1.00 30.25 189 ALA A CA 1
ATOM 1494 C C . ALA A 1 189 ? -27.071 26.314 -23.219 1.00 30.25 189 ALA A C 1
ATOM 1496 O O . ALA A 1 189 ? -25.887 26.028 -23.355 1.00 30.25 189 ALA A O 1
ATOM 1497 N N . ASN A 1 190 ? -27.494 27.579 -23.087 1.00 33.78 190 ASN A N 1
ATOM 1498 C CA . ASN A 1 190 ? -26.660 28.792 -22.948 1.00 33.78 190 ASN A CA 1
ATOM 1499 C C . ASN A 1 190 ? -25.830 29.266 -24.172 1.00 33.78 190 ASN A C 1
ATOM 1501 O O . ASN A 1 190 ? -25.657 28.575 -25.167 1.00 33.78 190 ASN A O 1
ATOM 1505 N N . ALA A 1 191 ? -25.406 30.536 -24.103 1.00 40.81 191 ALA A N 1
ATOM 1506 C CA . ALA A 1 191 ? -24.759 31.323 -25.166 1.00 40.81 191 ALA A CA 1
ATOM 1507 C C . ALA A 1 191 ? -23.229 31.046 -25.260 1.00 40.81 191 ALA A C 1
ATOM 1509 O O . ALA A 1 191 ? -22.675 30.448 -24.343 1.00 40.81 191 ALA A O 1
ATOM 1510 N N . THR A 1 192 ? -22.466 31.446 -26.293 1.00 43.28 192 THR A N 1
ATOM 1511 C CA . THR A 1 192 ? -22.507 32.702 -27.083 1.00 43.28 192 THR A CA 1
ATOM 1512 C C . THR A 1 192 ? -21.888 32.579 -28.488 1.00 43.28 192 THR A C 1
ATOM 1514 O O . THR A 1 192 ? -20.733 32.179 -28.571 1.00 43.28 192 THR A O 1
ATOM 1517 N N . ASN A 1 193 ? -22.559 33.052 -29.553 1.00 47.12 193 ASN A N 1
ATOM 1518 C CA . ASN A 1 193 ? -21.955 33.408 -30.860 1.00 47.12 193 ASN A CA 1
ATOM 1519 C C . ASN A 1 193 ? -22.856 34.397 -31.647 1.00 47.12 193 ASN A C 1
ATOM 1521 O O . ASN A 1 193 ? -24.072 34.391 -31.454 1.00 47.12 193 ASN A O 1
ATOM 1525 N N . GLU A 1 194 ? -22.282 35.246 -32.518 1.00 50.31 194 GLU A N 1
ATOM 1526 C CA . GLU A 1 194 ? -23.025 36.196 -33.379 1.00 50.31 194 GLU A CA 1
ATOM 1527 C C . GLU A 1 194 ? -22.981 35.807 -34.869 1.00 50.31 194 GLU A C 1
ATOM 1529 O O . GLU A 1 194 ? -21.956 35.375 -35.407 1.00 50.31 194 GLU A O 1
ATOM 1534 N N . CYS A 1 195 ? -24.118 35.994 -35.550 1.00 47.47 195 CYS A N 1
ATOM 1535 C CA . CYS A 1 195 ? -24.387 35.435 -36.874 1.00 47.47 195 CYS A CA 1
ATOM 1536 C C . CYS A 1 195 ? -25.116 36.414 -37.799 1.00 47.47 195 CYS A C 1
ATOM 1538 O O . CYS A 1 195 ? -26.119 37.012 -37.406 1.00 47.47 195 CYS A O 1
ATOM 1540 N N . ALA A 1 196 ? -24.646 36.550 -39.045 1.00 48.88 196 ALA A N 1
ATOM 1541 C CA . ALA A 1 196 ? -25.178 37.512 -40.009 1.00 48.88 196 ALA A CA 1
ATOM 1542 C C . ALA A 1 196 ? -25.624 36.851 -41.327 1.00 48.88 196 ALA A C 1
ATOM 1544 O O . ALA A 1 196 ? -24.969 35.961 -41.871 1.00 48.88 196 ALA A O 1
ATOM 1545 N N . TYR A 1 197 ? -26.741 37.340 -41.872 1.00 39.41 197 TYR A N 1
ATOM 1546 C CA . TYR A 1 197 ? -27.254 36.945 -43.185 1.00 39.41 197 TYR A CA 1
ATOM 1547 C C . TYR A 1 197 ? -26.766 37.905 -44.275 1.00 39.41 197 TYR A C 1
ATOM 1549 O O . TYR A 1 197 ? -27.020 39.109 -44.210 1.00 39.41 197 TYR A O 1
ATOM 1557 N N . LEU A 1 198 ? -26.134 37.367 -45.321 1.00 41.84 198 LEU A N 1
ATOM 1558 C CA . LEU A 1 198 ? -25.687 38.115 -46.498 1.00 41.84 198 LEU A CA 1
ATOM 1559 C C . LEU A 1 198 ? -26.271 37.481 -47.764 1.00 41.84 198 LEU A C 1
ATOM 1561 O O . LEU A 1 198 ? -25.782 36.463 -48.246 1.00 41.84 198 LEU A O 1
ATOM 1565 N N . GLN A 1 199 ? -27.352 38.098 -48.261 1.00 36.69 199 GLN A N 1
ATOM 1566 C CA . GLN A 1 199 ? -28.071 37.815 -49.517 1.00 36.69 199 GLN A CA 1
ATOM 1567 C C . GLN A 1 199 ? -27.878 36.390 -50.073 1.00 36.69 199 GLN A C 1
ATOM 1569 O O . GLN A 1 199 ? -27.073 36.150 -50.969 1.00 36.69 199 GLN A O 1
ATOM 1574 N N . ASN A 1 200 ? -28.684 35.461 -49.549 1.00 39.47 200 ASN A N 1
ATOM 1575 C CA . ASN A 1 200 ? -28.739 34.033 -49.897 1.00 39.47 200 ASN A CA 1
ATOM 1576 C C . ASN A 1 200 ? -27.563 33.165 -49.405 1.00 39.47 200 ASN A C 1
ATOM 1578 O O . ASN A 1 200 ? -27.511 31.982 -49.732 1.00 39.47 200 ASN A O 1
ATOM 1582 N N . THR A 1 201 ? -26.680 33.701 -48.558 1.00 41.03 201 THR A N 1
ATOM 1583 C CA . THR A 1 201 ? -25.740 32.919 -47.736 1.00 41.03 201 THR A CA 1
ATOM 1584 C C . THR A 1 201 ? -25.757 33.383 -46.275 1.00 41.03 201 THR A C 1
ATOM 1586 O O . THR A 1 201 ? -26.208 34.487 -45.957 1.00 41.03 201 THR A O 1
ATOM 1589 N N . TYR A 1 202 ? -25.299 32.514 -45.378 1.00 49.78 202 TYR A N 1
ATOM 1590 C CA . TYR A 1 202 ? -25.258 32.721 -43.932 1.00 49.78 202 TYR A CA 1
ATOM 1591 C C . TYR A 1 202 ? -23.839 32.448 -43.437 1.00 49.78 202 TYR A C 1
ATOM 1593 O O . TYR A 1 202 ? -23.223 31.473 -43.869 1.00 49.78 202 TYR A O 1
ATOM 1601 N N . SER A 1 203 ? -23.321 33.313 -42.565 1.00 45.94 203 SER A N 1
ATOM 1602 C CA . SER A 1 203 ? -21.994 33.159 -41.971 1.00 45.94 203 SER A CA 1
ATOM 1603 C C . SER A 1 203 ? -21.979 33.760 -40.572 1.00 45.94 203 SER A C 1
ATOM 1605 O O . SER A 1 203 ? -22.316 34.932 -40.383 1.00 45.94 203 SER A O 1
ATOM 1607 N N . CYS A 1 204 ? -21.545 32.974 -39.594 1.00 57.91 204 CYS A N 1
ATOM 1608 C CA . CYS A 1 204 ? -21.244 33.468 -38.257 1.00 57.91 204 CYS A CA 1
ATOM 1609 C C . CYS A 1 204 ? -19.778 33.887 -38.122 1.00 57.91 204 CYS A C 1
ATOM 1611 O O . CYS A 1 204 ? -18.940 33.541 -38.957 1.00 57.91 204 CYS A O 1
ATOM 1613 N N . THR A 1 205 ? -19.477 34.647 -37.068 1.00 57.78 205 THR A N 1
ATOM 1614 C CA . THR A 1 205 ? -18.099 34.889 -36.619 1.00 57.78 205 THR A CA 1
ATOM 1615 C C . THR A 1 205 ? -17.932 34.213 -35.270 1.00 57.78 205 THR A C 1
ATOM 1617 O O . THR A 1 205 ? -18.598 34.591 -34.308 1.00 57.78 205 THR A O 1
ATOM 1620 N N . CYS A 1 206 ? -17.086 33.188 -35.209 1.00 65.44 206 CYS A N 1
ATOM 1621 C CA . CYS A 1 206 ? -17.008 32.338 -34.031 1.00 65.44 206 CYS A CA 1
ATOM 1622 C C . CYS A 1 206 ? -16.120 32.936 -32.945 1.00 65.44 206 CYS A C 1
ATOM 1624 O O . CYS A 1 206 ? -15.052 33.493 -33.212 1.00 65.44 206 CYS A O 1
ATOM 1626 N N . SER A 1 207 ? -16.567 32.766 -31.706 1.00 62.22 207 SER A N 1
ATOM 1627 C CA . SER A 1 207 ? -15.744 32.928 -30.513 1.00 62.22 207 SER A CA 1
ATOM 1628 C C . SER A 1 207 ? -14.553 31.953 -30.555 1.00 62.22 207 SER A C 1
ATOM 1630 O O . SER A 1 207 ? -14.663 30.893 -31.178 1.00 62.22 207 SER A O 1
ATOM 1632 N N . PRO A 1 208 ? -13.420 32.256 -29.889 1.00 63.41 208 PRO A N 1
ATOM 1633 C CA . PRO A 1 208 ? -12.340 31.288 -29.706 1.00 63.41 208 PRO A CA 1
ATOM 1634 C C . PRO A 1 208 ? -12.875 29.947 -29.182 1.00 63.41 208 PRO A C 1
ATOM 1636 O O . PRO A 1 208 ? -13.783 29.932 -28.347 1.00 63.41 208 PRO A O 1
ATOM 1639 N N . GLY A 1 209 ? -12.349 28.848 -29.726 1.00 61.38 209 GLY A N 1
ATOM 1640 C CA . GLY A 1 209 ? -12.809 27.490 -29.428 1.00 61.38 209 GLY A CA 1
ATOM 1641 C C . GLY A 1 209 ? -14.091 27.055 -30.142 1.00 61.38 209 GLY A C 1
ATOM 1642 O O . GLY A 1 209 ? -14.574 25.966 -29.873 1.00 61.38 209 GLY A O 1
ATOM 1643 N N . TRP A 1 210 ? -14.648 27.854 -31.062 1.00 68.69 210 TRP A N 1
ATOM 1644 C CA . TRP A 1 210 ? -15.829 27.479 -31.851 1.00 68.69 210 TRP A CA 1
ATOM 1645 C C . TRP A 1 210 ? -15.592 27.606 -33.360 1.00 68.69 210 TRP A C 1
ATOM 1647 O O . TRP A 1 210 ? -14.857 28.474 -33.832 1.00 68.69 210 TRP A O 1
ATOM 1657 N N . GLN A 1 211 ? -16.232 26.724 -34.124 1.00 66.69 211 GLN A N 1
ATOM 1658 C CA . GLN A 1 211 ? -16.133 26.595 -35.577 1.00 66.69 211 GLN A CA 1
ATOM 1659 C C . GLN A 1 211 ? -17.466 26.122 -36.190 1.00 66.69 211 GLN A C 1
ATOM 1661 O O . GLN A 1 211 ? -18.483 25.988 -35.509 1.00 66.69 211 GLN A O 1
ATOM 1666 N N . GLY A 1 212 ? -17.463 25.869 -37.501 1.00 59.41 212 GLY A N 1
ATOM 1667 C CA . GLY A 1 212 ? -18.669 25.550 -38.265 1.00 59.41 212 GLY A CA 1
ATOM 1668 C C . GLY A 1 212 ? -19.456 26.805 -38.656 1.00 59.41 212 GLY A C 1
ATOM 1669 O O . GLY A 1 212 ? -19.276 27.883 -38.094 1.00 59.41 212 GLY A O 1
ATOM 1670 N N . ASN A 1 213 ? -20.338 26.679 -39.651 1.00 56.25 213 ASN A N 1
ATOM 1671 C CA . ASN A 1 213 ? -21.020 27.837 -40.250 1.00 56.25 213 ASN A CA 1
ATOM 1672 C C . ASN A 1 213 ? -21.938 28.586 -39.268 1.00 56.25 213 ASN A C 1
ATOM 1674 O O . ASN A 1 213 ? -22.174 29.778 -39.466 1.00 56.25 213 ASN A O 1
ATOM 1678 N N . ASN A 1 214 ? -22.430 27.896 -38.229 1.00 58.84 214 ASN A N 1
ATOM 1679 C CA . ASN A 1 214 ? -23.281 28.465 -37.183 1.00 58.84 214 ASN A CA 1
ATOM 1680 C C . ASN A 1 214 ? -22.514 28.773 -35.880 1.00 58.84 214 ASN A C 1
ATOM 1682 O O . ASN A 1 214 ? -23.113 29.284 -34.937 1.00 58.84 214 ASN A O 1
ATOM 1686 N N . CYS A 1 215 ? -21.217 28.442 -35.809 1.00 62.53 215 CYS A N 1
ATOM 1687 C CA . CYS A 1 215 ? -20.432 28.420 -34.571 1.00 62.53 215 CYS A CA 1
ATOM 1688 C C . CYS A 1 215 ? -21.050 27.537 -33.465 1.00 62.53 215 CYS A C 1
ATOM 1690 O O . CYS A 1 215 ? -20.976 27.852 -32.281 1.00 62.53 215 CYS A O 1
ATOM 1692 N N . ASP A 1 216 ? -21.689 26.441 -33.873 1.00 62.56 216 ASP A N 1
ATOM 1693 C CA . ASP A 1 216 ? -22.320 25.409 -33.043 1.00 62.56 216 ASP A CA 1
ATOM 1694 C C . ASP A 1 216 ? -21.425 24.174 -32.843 1.00 62.56 216 ASP A C 1
ATOM 1696 O O . ASP A 1 216 ? -21.800 23.241 -32.136 1.00 62.56 216 ASP A O 1
ATOM 1700 N N . GLN A 1 217 ? -20.233 24.169 -33.445 1.00 63.03 217 GLN A N 1
ATOM 1701 C CA . GLN A 1 217 ? -19.248 23.099 -33.323 1.00 63.03 217 GLN A CA 1
ATOM 1702 C C . GLN A 1 217 ? -18.078 23.584 -32.468 1.00 63.03 217 GLN A C 1
ATOM 1704 O O . GLN A 1 217 ? -17.386 24.532 -32.837 1.00 63.03 217 GLN A O 1
ATOM 1709 N N . ASP A 1 218 ? -17.847 22.916 -31.344 1.00 67.06 218 ASP A N 1
ATOM 1710 C CA . ASP A 1 218 ? -16.642 23.074 -30.526 1.00 67.06 218 ASP A CA 1
ATOM 1711 C C . ASP A 1 218 ? -15.397 22.766 -31.392 1.00 67.06 218 ASP A C 1
ATOM 1713 O O . ASP A 1 218 ? -15.409 21.861 -32.244 1.00 67.06 218 ASP A O 1
ATOM 1717 N N . ILE A 1 219 ? -14.326 23.547 -31.248 1.00 77.44 219 ILE A N 1
ATOM 1718 C CA . ILE A 1 219 ? -13.055 23.257 -31.918 1.00 77.44 219 ILE A CA 1
ATOM 1719 C C . ILE A 1 219 ? -12.429 22.062 -31.220 1.00 77.44 219 ILE A C 1
ATOM 1721 O O . ILE A 1 219 ? -12.258 22.042 -30.007 1.00 77.44 219 ILE A O 1
ATOM 1725 N N . ASN A 1 220 ? -12.049 21.054 -32.002 1.00 73.88 220 ASN A N 1
ATOM 1726 C CA . ASN A 1 220 ? -11.369 19.896 -31.453 1.00 73.88 220 ASN A CA 1
ATOM 1727 C C . ASN A 1 220 ? -9.872 20.205 -31.258 1.00 73.88 220 ASN A C 1
ATOM 1729 O O . ASN A 1 220 ? -9.056 19.891 -32.125 1.00 73.88 220 ASN A O 1
ATOM 1733 N N . GLU A 1 221 ? -9.500 20.825 -30.133 1.00 82.31 221 GLU A N 1
ATOM 1734 C CA . GLU A 1 221 ? -8.103 21.117 -29.774 1.00 82.31 221 GLU A CA 1
ATOM 1735 C C . GLU A 1 221 ? -7.246 19.855 -29.528 1.00 82.31 221 GLU A C 1
ATOM 1737 O O . GLU A 1 221 ? -6.021 19.948 -29.387 1.00 82.31 221 GLU A O 1
ATOM 1742 N N . CYS A 1 222 ? -7.839 18.657 -29.557 1.00 77.25 222 CYS A N 1
ATOM 1743 C CA . CYS A 1 222 ? -7.098 17.401 -29.680 1.00 77.25 222 CYS A CA 1
ATOM 1744 C C . CYS A 1 222 ? -6.580 17.120 -31.107 1.00 77.25 222 CYS A C 1
ATOM 1746 O O . CYS A 1 222 ? -5.870 16.129 -31.298 1.00 77.25 222 CYS A O 1
ATOM 1748 N N . VAL A 1 223 ? -6.912 17.949 -32.107 1.00 70.75 223 VAL A N 1
ATOM 1749 C CA . VAL A 1 223 ? -6.518 17.785 -33.516 1.00 70.75 223 VAL A CA 1
ATOM 1750 C C . VAL A 1 223 ? -5.762 19.032 -34.015 1.00 70.75 223 VAL A C 1
ATOM 1752 O O . VAL A 1 223 ? -6.354 20.104 -34.109 1.00 70.75 223 VAL A O 1
ATOM 1755 N N . PRO A 1 224 ? -4.475 18.928 -34.417 1.00 71.44 224 PRO A N 1
ATOM 1756 C CA . PRO A 1 224 ? -3.630 17.728 -34.439 1.00 71.44 224 PRO A CA 1
ATOM 1757 C C . PRO A 1 224 ? -3.296 17.210 -33.023 1.00 71.44 224 PRO A C 1
ATOM 1759 O O . PRO A 1 224 ? -3.387 17.983 -32.079 1.00 71.44 224 PRO A O 1
ATOM 1762 N N . PRO A 1 225 ? -2.866 15.938 -32.858 1.00 68.69 225 PRO A N 1
ATOM 1763 C CA . PRO A 1 225 ? -2.713 15.284 -31.550 1.00 68.69 225 PRO A CA 1
ATOM 1764 C C . PRO A 1 225 ? -1.904 16.074 -30.510 1.00 68.69 225 PRO A C 1
ATOM 1766 O O . PRO A 1 225 ? -0.668 16.034 -30.495 1.00 68.69 225 PRO A O 1
ATOM 1769 N N . THR A 1 226 ? -2.602 16.782 -29.620 1.00 78.06 226 THR A N 1
ATOM 1770 C CA . THR A 1 226 ? -1.989 17.664 -28.615 1.00 78.06 226 THR A CA 1
ATOM 1771 C C . THR A 1 226 ? -1.413 16.868 -27.445 1.00 78.06 226 THR A C 1
ATOM 1773 O O . THR A 1 226 ? -0.230 17.025 -27.131 1.00 78.06 226 THR A O 1
ATOM 1776 N N . CYS A 1 227 ? -2.189 15.940 -26.876 1.00 78.38 227 CYS A N 1
ATOM 1777 C CA . CYS A 1 227 ? -1.715 15.002 -25.856 1.00 78.38 227 CYS A CA 1
ATOM 1778 C C . CYS A 1 227 ? -0.680 14.013 -26.418 1.00 78.38 227 CYS A C 1
ATOM 1780 O O . CYS A 1 227 ? -0.742 13.627 -27.589 1.00 78.38 227 CYS A O 1
ATOM 1782 N N . LYS A 1 228 ? 0.282 13.597 -25.589 1.00 78.75 228 LYS A N 1
ATOM 1783 C CA . LYS A 1 228 ? 1.413 12.736 -25.972 1.00 78.75 228 LYS A CA 1
ATOM 1784 C C . LYS A 1 228 ? 1.373 11.371 -25.280 1.00 78.75 228 LYS A C 1
ATOM 1786 O O . LYS A 1 228 ? 0.551 11.119 -24.405 1.00 78.75 228 LYS A O 1
ATOM 1791 N N . ASN A 1 229 ? 2.270 10.484 -25.712 1.00 66.56 229 ASN A N 1
ATOM 1792 C CA . ASN A 1 229 ? 2.606 9.224 -25.038 1.00 66.56 229 ASN A CA 1
ATOM 1793 C C . ASN A 1 229 ? 1.406 8.307 -24.714 1.00 66.56 229 ASN A C 1
ATOM 1795 O O . ASN A 1 229 ? 1.328 7.709 -23.645 1.00 66.56 229 ASN A O 1
ATOM 1799 N N . GLY A 1 230 ? 0.451 8.206 -25.646 1.00 65.69 230 GLY A N 1
ATOM 1800 C CA . GLY A 1 230 ? -0.736 7.355 -25.498 1.00 65.69 230 GLY A CA 1
ATOM 1801 C C . GLY A 1 230 ? -1.804 7.899 -24.543 1.00 65.69 230 GLY A C 1
ATOM 1802 O O . GLY A 1 230 ? -2.714 7.161 -24.174 1.00 65.69 230 GLY A O 1
ATOM 1803 N N . ALA A 1 231 ? -1.707 9.156 -24.108 1.00 70.88 231 ALA A N 1
ATOM 1804 C CA . ALA A 1 231 ? -2.746 9.802 -23.314 1.00 70.88 231 ALA A CA 1
ATOM 1805 C C . ALA A 1 231 ? -4.039 10.026 -24.110 1.00 70.88 231 ALA A C 1
ATOM 1807 O O . ALA A 1 231 ? -4.004 10.379 -25.290 1.00 70.88 231 ALA A O 1
ATOM 1808 N N . THR A 1 232 ? -5.177 9.881 -23.432 1.00 79.25 232 THR A N 1
ATOM 1809 C CA . THR A 1 232 ? -6.490 10.196 -24.004 1.00 79.25 232 THR A CA 1
ATOM 1810 C C . THR A 1 232 ? -6.709 11.701 -23.934 1.00 79.25 232 THR A C 1
ATOM 1812 O O . THR A 1 232 ? -6.628 12.295 -22.859 1.00 79.25 232 THR A O 1
ATOM 1815 N N . CYS A 1 233 ? -6.97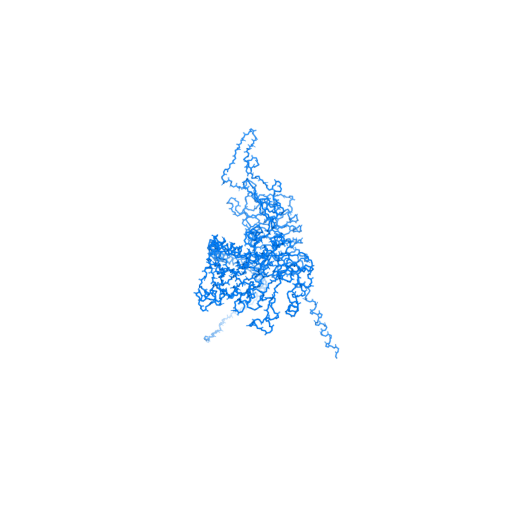4 12.329 -25.076 1.00 77.69 233 CYS A N 1
ATOM 1816 C CA . CYS A 1 233 ? -7.358 13.733 -25.120 1.00 77.69 233 CYS A CA 1
ATOM 1817 C C . CYS A 1 233 ? -8.874 13.853 -24.982 1.00 77.69 233 CYS A C 1
ATOM 1819 O O . CYS A 1 233 ? -9.606 13.340 -25.826 1.00 77.69 233 CYS A O 1
ATOM 1821 N N . ASN A 1 234 ? -9.334 14.530 -23.933 1.00 82.25 234 ASN A N 1
ATOM 1822 C CA . ASN A 1 234 ? -10.734 14.893 -23.766 1.00 82.25 234 ASN A CA 1
ATOM 1823 C C . ASN A 1 234 ? -10.895 16.341 -24.246 1.00 82.25 234 ASN A C 1
ATOM 1825 O O . ASN A 1 234 ? -10.338 17.258 -23.628 1.00 82.25 234 ASN A O 1
ATOM 1829 N N . ASN A 1 235 ? -11.647 16.541 -25.330 1.00 76.75 235 ASN A N 1
ATOM 1830 C CA . ASN A 1 235 ? -12.048 17.880 -25.751 1.00 76.75 235 ASN A CA 1
ATOM 1831 C C . ASN A 1 235 ? -13.051 18.456 -24.749 1.00 76.75 235 ASN A C 1
ATOM 1833 O O . ASN A 1 235 ? -13.883 17.727 -24.205 1.00 76.75 235 ASN A O 1
ATOM 1837 N N . LEU A 1 236 ? -12.950 19.752 -24.497 1.00 76.31 236 LEU A N 1
ATOM 1838 C CA . LEU A 1 236 ? -13.789 20.523 -23.595 1.00 76.31 236 LEU A CA 1
ATOM 1839 C C . LEU A 1 236 ? -14.169 21.826 -24.306 1.00 76.31 236 LEU A C 1
ATOM 1841 O O . LEU A 1 236 ? -13.497 22.260 -25.230 1.00 76.31 236 LEU A O 1
ATOM 1845 N N . GLN A 1 237 ? -15.210 22.489 -23.819 1.00 77.12 237 GLN A N 1
ATOM 1846 C CA . GLN A 1 237 ? -15.700 23.732 -24.407 1.00 77.12 237 GLN A CA 1
ATOM 1847 C C . GLN A 1 237 ? -14.602 24.819 -24.471 1.00 77.12 237 GLN A C 1
ATOM 1849 O O . GLN A 1 237 ? -14.276 25.412 -23.436 1.00 77.12 237 GLN A O 1
ATOM 1854 N N . ASN A 1 238 ? -14.056 25.101 -25.664 1.00 71.62 238 ASN A N 1
ATOM 1855 C CA . ASN A 1 238 ? -12.896 25.995 -25.874 1.00 71.62 238 ASN A CA 1
ATOM 1856 C C . ASN A 1 238 ? -11.656 25.623 -25.015 1.00 71.62 238 ASN A C 1
ATOM 1858 O O . ASN A 1 238 ? -10.969 26.495 -24.469 1.00 71.62 238 ASN A O 1
ATOM 1862 N N . ALA A 1 239 ? -11.397 24.326 -24.824 1.00 72.00 239 ALA A N 1
ATOM 1863 C CA . ALA A 1 239 ? -10.199 23.811 -24.165 1.00 72.00 239 ALA A CA 1
ATOM 1864 C C . ALA A 1 239 ? -9.967 22.315 -24.455 1.00 72.00 239 ALA A C 1
ATOM 1866 O O . ALA A 1 239 ? -10.870 21.560 -24.783 1.00 72.00 239 ALA A O 1
ATOM 1867 N N . TYR A 1 240 ? -8.771 21.813 -24.150 1.00 81.69 240 TYR A N 1
ATOM 1868 C CA . TYR A 1 240 ? -8.542 20.373 -24.017 1.00 81.69 240 TYR A CA 1
ATOM 1869 C C . TYR A 1 240 ? -8.046 20.025 -22.614 1.00 81.69 240 TYR A C 1
ATOM 1871 O O . TYR A 1 240 ? -7.465 20.843 -21.898 1.00 81.69 240 TYR A O 1
ATOM 1879 N N . SER A 1 241 ? -8.242 18.767 -22.235 1.00 74.88 241 SER A N 1
ATOM 1880 C CA . SER A 1 241 ? -7.582 18.150 -21.087 1.00 74.88 241 SER A CA 1
ATOM 1881 C C . SER A 1 241 ? -7.024 16.795 -21.500 1.00 74.88 241 SER A C 1
ATOM 1883 O O . SER A 1 241 ? -7.662 16.059 -22.248 1.00 74.88 241 SER A O 1
ATOM 1885 N N . CYS A 1 242 ? -5.836 16.445 -21.019 1.00 81.12 242 CYS A N 1
ATOM 1886 C CA . CYS A 1 242 ? -5.255 15.138 -21.288 1.00 81.12 242 CYS A CA 1
ATOM 1887 C C . CYS A 1 242 ? -5.432 14.221 -20.074 1.00 81.12 242 CYS A C 1
ATOM 1889 O O . CYS A 1 242 ? -4.818 14.433 -19.028 1.00 81.12 242 CYS A O 1
ATOM 1891 N N . THR A 1 243 ? -6.237 13.169 -20.223 1.00 78.25 243 THR A N 1
ATOM 1892 C CA . THR A 1 243 ? -6.228 12.024 -19.308 1.00 78.25 243 THR A CA 1
ATOM 1893 C C . THR A 1 243 ? -4.972 11.217 -19.615 1.00 78.25 243 THR A C 1
ATOM 1895 O O . THR A 1 243 ? -4.921 10.468 -20.596 1.00 78.25 243 THR A O 1
ATOM 1898 N N . CYS A 1 244 ? -3.917 11.427 -18.827 1.00 59.62 244 CYS A N 1
ATOM 1899 C CA . CYS A 1 244 ? -2.629 10.812 -19.111 1.00 59.62 244 CYS A CA 1
ATOM 1900 C C . CYS A 1 244 ? -2.690 9.290 -19.071 1.00 59.62 244 CYS A C 1
ATOM 1902 O O . CYS A 1 244 ? -3.253 8.698 -18.152 1.00 59.62 244 CYS A O 1
ATOM 1904 N N . SER A 1 245 ? -2.059 8.667 -20.069 1.00 56.69 245 SER A N 1
ATOM 1905 C CA . SER A 1 245 ? -1.795 7.237 -20.010 1.00 56.69 245 SER A CA 1
ATOM 1906 C C . SER A 1 245 ? -0.907 6.935 -18.798 1.00 56.69 245 SER A C 1
ATOM 1908 O O . SER A 1 245 ? -0.067 7.773 -18.447 1.00 56.69 245 SER A O 1
ATOM 1910 N N . PRO A 1 246 ? -1.046 5.741 -18.196 1.00 47.91 246 PRO A N 1
ATOM 1911 C CA . PRO A 1 246 ? -0.104 5.183 -17.234 1.00 47.91 246 PRO A CA 1
ATOM 1912 C C . PRO A 1 246 ? 1.356 5.599 -17.504 1.00 47.91 246 PRO A C 1
ATOM 1914 O O . PRO A 1 246 ? 1.951 5.199 -18.504 1.00 47.91 246 PRO A O 1
ATOM 1917 N N . GLY A 1 247 ? 1.934 6.411 -16.610 1.00 46.50 247 GLY A N 1
ATOM 1918 C CA . GLY A 1 247 ? 3.339 6.835 -16.681 1.00 46.50 247 GLY A CA 1
ATOM 1919 C C . GLY A 1 247 ? 3.624 8.204 -17.270 1.00 46.50 247 GLY A C 1
ATOM 1920 O O . GLY A 1 247 ? 4.798 8.511 -17.488 1.00 46.50 247 GLY A O 1
ATOM 1921 N N . TRP A 1 248 ? 2.607 9.040 -17.477 1.00 60.81 248 TRP A N 1
ATOM 1922 C CA . TRP A 1 248 ? 2.759 10.386 -18.030 1.00 60.81 248 TRP A CA 1
ATOM 1923 C C . TRP A 1 248 ? 1.989 11.435 -17.213 1.00 60.81 248 TRP A C 1
ATOM 1925 O O . TRP A 1 248 ? 0.999 11.128 -16.557 1.00 60.81 248 TRP A O 1
ATOM 1935 N N . GLN A 1 249 ? 2.477 12.678 -17.208 1.00 60.59 249 GLN A N 1
ATOM 1936 C CA . GLN A 1 249 ? 1.918 13.805 -16.449 1.00 60.59 249 GLN A CA 1
ATOM 1937 C C . GLN A 1 249 ? 2.115 15.143 -17.178 1.00 60.59 249 GLN A C 1
ATOM 1939 O O . GLN A 1 249 ? 2.768 15.224 -18.221 1.00 60.59 249 GLN A O 1
ATOM 1944 N N . GLY A 1 250 ? 1.592 16.215 -16.578 1.00 56.28 250 GLY A N 1
ATOM 1945 C CA . GLY A 1 250 ? 1.568 17.550 -17.172 1.00 56.28 250 GLY A CA 1
ATOM 1946 C C . GLY A 1 250 ? 0.402 17.704 -18.147 1.00 56.28 250 GLY A C 1
ATOM 1947 O O . GLY A 1 250 ? -0.184 16.719 -18.590 1.00 56.28 250 GLY A O 1
ATOM 1948 N N . ASN A 1 251 ? 0.054 18.949 -18.480 1.00 74.38 251 ASN A N 1
ATOM 1949 C CA . ASN A 1 251 ? -1.176 19.270 -19.216 1.00 74.38 251 ASN A CA 1
ATOM 1950 C C . ASN A 1 251 ? -1.296 18.556 -20.573 1.00 74.38 251 ASN A C 1
ATOM 1952 O O . ASN A 1 251 ? -2.412 18.349 -21.034 1.00 74.38 251 ASN A O 1
ATOM 1956 N N . ASN A 1 252 ? -0.165 18.175 -21.182 1.00 80.19 252 ASN A N 1
ATOM 1957 C CA . ASN A 1 252 ? -0.095 17.502 -22.479 1.00 80.19 252 ASN A CA 1
ATOM 1958 C C . ASN A 1 252 ? 0.352 16.027 -22.371 1.00 80.19 252 ASN A C 1
ATOM 1960 O O . ASN A 1 252 ? 0.520 15.369 -23.398 1.00 80.19 252 ASN A O 1
ATOM 1964 N N . CYS A 1 253 ? 0.577 15.501 -21.160 1.00 73.38 253 CYS A N 1
ATOM 1965 C CA . CYS A 1 253 ? 1.141 14.164 -20.908 1.00 73.38 253 CYS A CA 1
ATOM 1966 C C . CYS A 1 253 ? 2.475 13.903 -21.636 1.00 73.38 253 CYS A C 1
ATOM 1968 O O . CYS A 1 253 ? 2.815 12.780 -22.009 1.00 73.38 253 CYS A O 1
ATOM 1970 N N . ASP A 1 254 ? 3.228 14.974 -21.862 1.00 72.44 254 ASP A N 1
ATOM 1971 C CA . ASP A 1 254 ? 4.545 15.015 -22.488 1.00 72.44 254 ASP A CA 1
ATOM 1972 C C . ASP A 1 254 ? 5.681 14.782 -21.480 1.00 72.44 254 ASP A C 1
ATOM 1974 O O . ASP A 1 254 ? 6.782 14.393 -21.868 1.00 72.44 254 ASP A O 1
ATOM 1978 N N . GLN A 1 255 ? 5.407 14.954 -20.185 1.00 55.34 255 GLN A N 1
ATOM 1979 C CA . GLN A 1 255 ? 6.349 14.701 -19.096 1.00 55.34 255 GLN A CA 1
ATOM 1980 C C . GLN A 1 255 ? 6.183 13.272 -18.576 1.00 55.34 255 GLN A C 1
ATOM 1982 O O . GLN A 1 255 ? 5.061 12.841 -18.311 1.00 55.34 255 GLN A O 1
ATOM 1987 N N . ALA A 1 256 ? 7.284 12.551 -18.349 1.00 44.41 256 ALA A N 1
ATOM 1988 C CA . ALA A 1 256 ? 7.233 11.266 -17.652 1.00 44.41 256 ALA A CA 1
ATOM 1989 C C . ALA A 1 256 ? 6.629 11.455 -16.247 1.00 44.41 256 ALA A C 1
ATOM 1991 O O . ALA A 1 256 ? 6.999 12.374 -15.508 1.00 44.41 256 ALA A O 1
ATOM 1992 N N . GLY A 1 257 ? 5.664 10.615 -15.890 1.00 44.97 257 GLY A N 1
ATOM 1993 C CA . GLY A 1 257 ? 4.756 10.832 -14.771 1.00 44.97 257 GLY A CA 1
ATOM 1994 C C . GLY A 1 257 ? 4.256 9.548 -14.141 1.00 44.97 257 GLY A C 1
ATOM 1995 O O . GLY A 1 257 ? 3.153 9.120 -14.448 1.00 44.97 257 GLY A O 1
ATOM 1996 N N . SER A 1 258 ? 5.092 8.984 -13.262 1.00 40.75 258 SER A N 1
ATOM 1997 C CA . SER A 1 258 ? 4.756 8.044 -12.177 1.00 40.75 258 SER A CA 1
ATOM 1998 C C . SER A 1 258 ? 3.424 7.306 -12.373 1.00 40.75 258 SER A C 1
ATOM 2000 O O . SER A 1 258 ? 2.376 7.803 -11.955 1.00 40.75 258 SER A O 1
ATOM 2002 N N . ILE A 1 259 ? 3.451 6.134 -13.029 1.00 41.22 259 ILE A N 1
ATOM 2003 C CA . ILE A 1 259 ? 2.253 5.282 -13.125 1.00 41.22 259 ILE A CA 1
ATOM 2004 C C . ILE A 1 259 ? 1.763 5.027 -11.706 1.00 41.22 259 ILE A C 1
ATOM 2006 O O . ILE A 1 259 ? 2.587 4.546 -10.937 1.00 41.22 259 ILE A O 1
ATOM 2010 N N . HIS A 1 260 ? 0.484 5.318 -11.408 1.00 45.75 260 HIS A N 1
ATOM 2011 C CA . HIS A 1 260 ? -0.254 4.931 -10.188 1.00 45.75 260 HIS A CA 1
ATOM 2012 C C . HIS A 1 260 ? 0.652 4.365 -9.084 1.00 45.75 260 HIS A C 1
ATOM 2014 O O . HIS A 1 260 ? 0.779 3.154 -8.909 1.00 45.75 260 HIS A O 1
ATOM 2020 N N . GLY A 1 261 ? 1.381 5.296 -8.477 1.00 56.72 261 GLY A N 1
ATOM 2021 C CA . GLY A 1 261 ? 2.605 5.049 -7.739 1.00 56.72 261 GLY A CA 1
ATOM 2022 C C . GLY A 1 261 ? 3.012 6.346 -7.066 1.00 56.72 261 GLY A C 1
ATOM 2023 O O . GLY A 1 261 ? 3.071 7.395 -7.724 1.00 56.72 261 GLY A O 1
ATOM 2024 N N . ALA A 1 262 ? 3.264 6.272 -5.761 1.00 58.50 262 ALA A N 1
ATOM 2025 C CA . ALA A 1 262 ? 3.478 7.408 -4.885 1.00 58.50 262 ALA A CA 1
ATOM 2026 C C . ALA A 1 262 ? 4.450 8.429 -5.478 1.00 58.50 262 ALA A C 1
ATOM 2028 O O . ALA A 1 262 ? 5.559 8.072 -5.877 1.00 58.50 262 ALA A O 1
ATOM 2029 N N . ASP A 1 263 ? 4.015 9.691 -5.559 1.00 81.94 263 ASP A N 1
ATOM 2030 C CA . ASP A 1 263 ? 4.708 10.734 -6.320 1.00 81.94 263 ASP A CA 1
ATOM 2031 C C . ASP A 1 263 ? 6.198 10.793 -5.963 1.00 81.94 263 ASP A C 1
ATOM 2033 O O . ASP A 1 263 ? 6.587 11.185 -4.858 1.00 81.94 263 ASP A O 1
ATOM 2037 N N . THR A 1 264 ? 7.037 10.424 -6.932 1.00 86.94 264 THR A N 1
ATOM 2038 C CA . THR A 1 264 ? 8.490 10.389 -6.772 1.00 86.94 264 THR A CA 1
ATOM 2039 C C . THR A 1 264 ? 9.061 11.761 -6.437 1.00 86.94 264 THR A C 1
ATOM 2041 O O . THR A 1 264 ? 10.094 11.828 -5.775 1.00 86.94 264 THR A O 1
ATOM 2044 N N . LYS A 1 265 ? 8.388 12.860 -6.811 1.00 86.94 265 LYS A N 1
ATOM 2045 C CA . LYS A 1 265 ? 8.773 14.223 -6.418 1.00 86.94 265 LYS A CA 1
ATOM 2046 C C . LYS A 1 265 ? 8.504 14.451 -4.929 1.00 86.94 265 LYS A C 1
ATOM 2048 O O . LYS A 1 265 ? 9.404 14.914 -4.233 1.00 86.94 265 LYS A O 1
ATOM 2053 N N . ALA A 1 266 ? 7.323 14.083 -4.426 1.00 88.31 266 ALA A N 1
ATOM 2054 C CA . ALA A 1 266 ? 6.984 14.147 -3.003 1.00 88.31 266 ALA A CA 1
ATOM 2055 C C . ALA A 1 266 ? 7.886 13.249 -2.135 1.00 88.31 266 ALA A C 1
ATOM 2057 O O . ALA A 1 266 ? 8.425 13.723 -1.136 1.00 88.31 266 ALA A O 1
ATOM 2058 N N . LEU A 1 267 ? 8.118 11.992 -2.535 1.00 95.06 267 LEU A N 1
ATOM 2059 C CA . LEU A 1 267 ? 9.030 11.075 -1.834 1.00 95.06 267 LEU A CA 1
ATOM 2060 C C . LEU A 1 267 ? 10.455 11.651 -1.767 1.00 95.06 267 LEU A C 1
ATOM 2062 O O . LEU A 1 267 ? 11.023 11.784 -0.684 1.00 95.06 267 LEU A O 1
ATOM 2066 N N . ASN A 1 268 ? 11.005 12.080 -2.908 1.00 95.94 268 ASN A N 1
ATOM 2067 C CA . ASN A 1 268 ? 12.326 12.709 -3.013 1.00 95.94 268 ASN A CA 1
ATOM 2068 C C . ASN A 1 268 ? 12.424 13.999 -2.173 1.00 95.94 268 ASN A C 1
ATOM 2070 O O . ASN A 1 268 ? 13.432 14.225 -1.505 1.00 95.94 268 ASN A O 1
ATOM 2074 N N . ALA A 1 269 ? 11.372 14.825 -2.145 1.00 93.44 269 ALA A N 1
ATOM 2075 C CA . ALA A 1 269 ? 11.318 16.035 -1.326 1.00 93.44 269 ALA A CA 1
ATOM 2076 C C . ALA A 1 269 ? 11.307 15.726 0.182 1.00 93.44 269 ALA A C 1
ATOM 2078 O O . ALA A 1 269 ? 12.046 16.366 0.933 1.00 93.44 269 ALA A O 1
ATOM 2079 N N . THR A 1 270 ? 10.537 14.728 0.628 1.00 96.81 270 THR A N 1
ATOM 2080 C CA . THR A 1 270 ? 10.518 14.279 2.031 1.00 96.81 270 THR A CA 1
ATOM 2081 C C . THR A 1 270 ? 11.878 13.712 2.451 1.00 96.81 270 THR A C 1
ATOM 2083 O O . THR A 1 270 ? 12.414 14.121 3.484 1.00 96.81 270 THR A O 1
ATOM 2086 N N . LEU A 1 271 ? 12.484 12.855 1.620 1.00 98.25 271 LEU A N 1
ATOM 2087 C CA . LEU A 1 271 ? 13.819 12.289 1.850 1.00 98.25 271 LEU A CA 1
ATOM 2088 C C . LEU A 1 271 ? 14.882 13.394 1.949 1.00 98.25 271 LEU A C 1
ATOM 2090 O O . LEU A 1 271 ? 15.538 13.528 2.981 1.00 98.25 271 LEU A O 1
ATOM 2094 N N . ARG A 1 272 ? 14.994 14.267 0.934 1.00 97.00 272 ARG A N 1
ATOM 2095 C CA . ARG A 1 272 ? 15.949 15.396 0.934 1.00 97.00 272 ARG A CA 1
ATOM 2096 C C . ARG A 1 272 ? 15.702 16.396 2.064 1.00 97.00 272 ARG A C 1
ATOM 2098 O O . ARG A 1 272 ? 16.660 16.993 2.555 1.00 97.00 272 ARG A O 1
ATOM 2105 N N . GLY A 1 273 ? 14.450 16.599 2.469 1.00 94.69 273 GLY A N 1
ATOM 2106 C CA . GLY A 1 273 ? 14.063 17.597 3.463 1.00 94.69 273 GLY A CA 1
ATOM 2107 C C . GLY A 1 273 ? 14.320 17.194 4.917 1.00 94.69 273 GLY A C 1
ATOM 2108 O O . GLY A 1 273 ? 14.654 18.068 5.725 1.00 94.69 273 GLY A O 1
ATOM 2109 N N . TYR A 1 274 ? 14.140 15.913 5.261 1.00 96.88 274 TYR A N 1
ATOM 2110 C CA . TYR A 1 274 ? 14.051 15.472 6.665 1.00 96.88 274 TYR A CA 1
ATOM 2111 C C . TYR A 1 274 ? 14.684 14.108 6.982 1.00 96.88 274 TYR A C 1
ATOM 2113 O O . TYR A 1 274 ? 14.827 13.789 8.162 1.00 96.88 274 TYR A O 1
ATOM 2121 N N . PHE A 1 275 ? 15.104 13.337 5.974 1.00 98.00 275 PHE A N 1
ATOM 2122 C CA . PHE A 1 275 ? 15.771 12.037 6.142 1.00 98.00 275 PHE A CA 1
ATOM 2123 C C . PHE A 1 275 ? 17.094 11.968 5.357 1.00 98.00 275 PHE A C 1
ATOM 2125 O O . PHE A 1 275 ? 17.535 10.903 4.947 1.00 98.00 275 PHE A O 1
ATOM 2132 N N . SER A 1 276 ? 17.722 13.130 5.146 1.00 96.50 276 SER A N 1
ATOM 2133 C CA . SER A 1 276 ? 18.957 13.329 4.373 1.00 96.50 276 SER A CA 1
ATOM 2134 C C . SER A 1 276 ? 20.222 13.464 5.221 1.00 96.50 276 SER A C 1
ATOM 2136 O O . SER A 1 276 ? 21.318 13.588 4.678 1.00 96.50 276 SER A O 1
ATOM 2138 N N . ASP A 1 277 ? 20.082 13.460 6.546 1.00 97.44 277 ASP A N 1
ATOM 2139 C CA . ASP A 1 277 ? 21.196 13.462 7.485 1.00 97.44 277 ASP A CA 1
ATOM 2140 C C . ASP A 1 277 ? 20.959 12.466 8.627 1.00 97.44 277 ASP A C 1
ATOM 2142 O O . ASP A 1 277 ? 19.842 11.983 8.838 1.00 97.44 277 ASP A O 1
ATOM 2146 N N . THR A 1 278 ? 22.040 12.179 9.348 1.00 98.06 278 THR A N 1
ATOM 2147 C CA . THR A 1 278 ? 22.154 11.268 10.483 1.00 98.06 278 THR A CA 1
ATOM 2148 C C . THR A 1 278 ? 21.086 11.559 11.533 1.00 98.06 278 THR A C 1
ATOM 2150 O O . THR A 1 278 ? 20.915 12.699 11.969 1.00 98.06 278 THR A O 1
ATOM 2153 N N . ARG A 1 279 ? 20.391 10.518 12.000 1.00 98.00 279 ARG A N 1
ATOM 2154 C CA . ARG A 1 279 ? 19.350 10.615 13.044 1.00 98.00 279 ARG A CA 1
ATOM 2155 C C . ARG A 1 279 ? 19.769 9.829 14.288 1.00 98.00 279 ARG A C 1
ATOM 2157 O O . ARG A 1 279 ? 18.948 9.291 15.025 1.00 98.00 279 ARG A O 1
ATOM 2164 N N . HIS A 1 280 ? 21.075 9.819 14.546 1.00 97.50 280 HIS A N 1
ATOM 2165 C CA . HIS A 1 280 ? 21.710 9.194 15.696 1.00 97.50 280 HIS A CA 1
ATOM 2166 C C . HIS A 1 280 ? 21.844 10.158 16.888 1.00 97.50 280 HIS A C 1
ATOM 2168 O O . HIS A 1 280 ? 22.177 11.335 16.744 1.00 97.50 280 HIS A O 1
ATOM 2174 N N . HIS A 1 281 ? 21.611 9.644 18.096 1.00 95.25 281 HIS A N 1
ATOM 2175 C CA . HIS A 1 281 ? 21.434 10.449 19.308 1.00 95.25 281 HIS A CA 1
ATOM 2176 C C . HIS A 1 281 ? 22.717 11.062 19.892 1.00 95.25 281 HIS A C 1
ATOM 2178 O O . HIS A 1 281 ? 22.627 12.048 20.620 1.00 95.25 281 HIS A O 1
ATOM 2184 N N . VAL A 1 282 ? 23.896 10.512 19.578 1.00 94.50 282 VAL A N 1
ATOM 2185 C CA . VAL A 1 282 ? 25.186 11.091 20.001 1.00 94.50 282 VAL A CA 1
ATOM 2186 C C . VAL A 1 282 ? 25.732 12.043 18.942 1.00 94.50 282 VAL A C 1
ATOM 2188 O O . VAL A 1 282 ? 26.159 13.146 19.271 1.00 94.50 282 VAL A O 1
ATOM 2191 N N . THR A 1 283 ? 25.722 11.624 17.674 1.00 96.38 283 THR A N 1
ATOM 2192 C CA . THR A 1 283 ? 26.492 12.298 16.620 1.00 96.38 283 THR A CA 1
ATOM 2193 C C . THR A 1 283 ? 25.693 13.327 15.820 1.00 96.38 283 THR A C 1
ATOM 2195 O O . THR A 1 283 ? 26.289 14.273 15.313 1.00 96.38 283 THR A O 1
ATOM 2198 N N . ASN A 1 284 ? 24.354 13.246 15.789 1.00 97.31 284 ASN A N 1
ATOM 2199 C CA . ASN A 1 284 ? 23.505 14.314 15.245 1.00 97.31 284 ASN A CA 1
ATOM 2200 C C . ASN A 1 284 ? 22.120 14.394 15.928 1.00 97.31 284 ASN A C 1
ATOM 2202 O O . ASN A 1 284 ? 21.060 14.300 15.300 1.00 97.31 284 ASN A O 1
ATOM 2206 N N . SER A 1 285 ? 22.118 14.604 17.248 1.00 95.88 285 SER A N 1
ATOM 2207 C CA . SER A 1 285 ? 20.892 14.755 18.053 1.00 95.88 285 SER A CA 1
ATOM 2208 C C . SER A 1 285 ? 19.969 15.882 17.566 1.00 95.88 285 SER A C 1
ATOM 2210 O O . SER A 1 285 ? 18.745 15.750 17.621 1.00 95.88 285 SER A O 1
ATOM 2212 N N . THR A 1 286 ? 20.537 16.970 17.039 1.00 97.69 286 THR A N 1
ATOM 2213 C CA . THR A 1 286 ? 19.791 18.105 16.476 1.00 97.69 286 THR A CA 1
ATOM 2214 C C . THR A 1 286 ? 18.967 17.696 15.256 1.00 97.69 286 THR A C 1
ATOM 2216 O O . THR A 1 286 ? 17.781 18.028 15.184 1.00 97.69 286 THR A O 1
ATOM 2219 N N . TYR A 1 287 ? 19.552 16.956 14.307 1.00 97.75 287 TYR A N 1
ATOM 2220 C CA . TYR A 1 287 ? 18.818 16.497 13.127 1.00 97.75 287 TYR A CA 1
ATOM 2221 C C . TYR A 1 287 ? 17.863 15.343 13.469 1.00 97.75 287 TYR A C 1
ATOM 2223 O O . TYR A 1 287 ? 16.725 15.357 13.000 1.00 97.75 287 TYR A O 1
ATOM 2231 N N . LYS A 1 288 ? 18.233 14.434 14.389 1.00 97.94 288 LYS A N 1
ATOM 2232 C CA . LYS A 1 288 ? 17.299 13.442 14.963 1.00 97.94 288 LYS A CA 1
ATOM 2233 C C . LYS A 1 288 ? 16.030 14.109 15.507 1.00 97.94 288 LYS A C 1
ATOM 2235 O O . LYS A 1 288 ? 14.918 13.710 15.162 1.00 97.94 288 LYS A O 1
ATOM 2240 N N . LYS A 1 289 ? 16.185 15.174 16.307 1.00 98.12 289 LYS A N 1
ATOM 2241 C CA . LYS A 1 289 ? 15.054 15.950 16.835 1.00 98.12 289 LYS A CA 1
ATOM 2242 C C . LYS A 1 289 ? 14.248 16.627 15.720 1.00 98.12 289 LYS A C 1
ATOM 2244 O O . LYS A 1 289 ? 13.024 16.590 15.775 1.00 98.12 289 LYS A O 1
ATOM 2249 N N . ARG A 1 290 ? 14.895 17.203 14.699 1.00 98.31 290 ARG A N 1
ATOM 2250 C CA . ARG A 1 290 ? 14.207 17.792 13.532 1.00 98.31 290 ARG A CA 1
ATOM 2251 C C . ARG A 1 290 ? 13.346 16.766 12.788 1.00 98.31 290 ARG A C 1
ATOM 2253 O O . ARG A 1 290 ? 12.214 17.092 12.445 1.00 98.31 290 ARG A O 1
ATOM 2260 N N . ALA A 1 291 ? 13.860 15.559 12.548 1.00 98.38 291 ALA A N 1
ATOM 2261 C CA . ALA A 1 291 ? 13.111 14.487 11.892 1.00 98.38 291 ALA A CA 1
ATOM 2262 C C . ALA A 1 291 ? 11.885 14.084 12.730 1.00 98.38 291 ALA A C 1
ATOM 2264 O O . ALA A 1 291 ? 10.762 14.105 12.231 1.00 98.38 291 ALA A O 1
ATOM 2265 N N . ARG A 1 292 ? 12.076 13.845 14.033 1.00 98.44 292 ARG A N 1
ATOM 2266 C CA . ARG A 1 292 ? 10.996 13.569 14.993 1.00 98.44 292 ARG A CA 1
ATOM 2267 C C . ARG A 1 292 ? 9.909 14.652 14.994 1.00 98.44 292 ARG A C 1
ATOM 2269 O O . ARG A 1 292 ? 8.726 14.344 14.869 1.00 98.44 292 ARG A O 1
ATOM 2276 N N . ASP A 1 293 ? 10.305 15.918 15.122 1.00 98.38 293 ASP A N 1
ATOM 2277 C CA . ASP A 1 293 ? 9.382 17.058 15.174 1.00 98.38 293 ASP A CA 1
ATOM 2278 C C . ASP A 1 293 ? 8.590 17.214 13.859 1.00 98.38 293 ASP A C 1
ATOM 2280 O O . ASP A 1 293 ? 7.423 17.607 13.885 1.00 98.38 293 ASP A O 1
ATOM 2284 N N . PHE A 1 294 ? 9.195 16.864 12.716 1.00 98.44 294 PHE A N 1
ATOM 2285 C CA . PHE A 1 294 ? 8.532 16.827 11.410 1.00 98.44 294 PHE A CA 1
ATOM 2286 C C . PHE A 1 294 ? 7.514 15.683 11.291 1.00 98.44 294 PHE A C 1
ATOM 2288 O O . PHE A 1 294 ? 6.409 15.908 10.805 1.00 98.44 294 PHE A O 1
ATOM 2295 N N . ILE A 1 295 ? 7.824 14.480 11.786 1.00 98.69 295 ILE A N 1
ATOM 2296 C CA . ILE A 1 295 ? 6.864 13.359 11.812 1.00 98.69 295 ILE A CA 1
ATOM 2297 C C . ILE A 1 295 ? 5.626 13.746 12.634 1.00 98.69 295 ILE A C 1
ATOM 2299 O O . ILE A 1 295 ? 4.491 13.548 12.194 1.00 98.69 295 ILE A O 1
ATOM 2303 N N . VAL A 1 296 ? 5.836 14.371 13.799 1.00 98.62 296 VAL A N 1
ATOM 2304 C CA . VAL A 1 296 ? 4.745 14.884 14.641 1.00 98.62 296 VAL A CA 1
ATOM 2305 C C . VAL A 1 296 ? 3.931 15.956 13.908 1.00 98.62 296 VAL A C 1
ATOM 2307 O O . VAL A 1 296 ? 2.702 15.872 13.917 1.00 98.62 296 VAL A O 1
ATOM 2310 N N . SER A 1 297 ? 4.567 16.940 13.260 1.00 98.19 297 SER A N 1
ATOM 2311 C CA . SER A 1 297 ? 3.836 18.020 12.580 1.00 98.19 297 SER A CA 1
ATOM 2312 C C . SER A 1 297 ? 3.063 17.537 11.351 1.00 98.19 297 SER A C 1
ATOM 2314 O O . SER A 1 297 ? 1.927 17.961 11.157 1.00 98.19 297 SER A O 1
ATOM 2316 N N . GLN A 1 298 ? 3.603 16.592 10.575 1.00 98.00 298 GLN A N 1
ATOM 2317 C CA . GLN A 1 298 ? 2.879 15.963 9.467 1.00 98.00 298 GLN A CA 1
ATOM 2318 C C . GLN A 1 298 ? 1.671 15.163 9.960 1.00 98.00 298 GLN A C 1
ATOM 2320 O O . GLN A 1 298 ? 0.573 15.334 9.437 1.00 98.00 298 GLN A O 1
ATOM 2325 N N . PHE A 1 299 ? 1.801 14.372 11.030 1.00 98.31 299 PHE A N 1
ATOM 2326 C CA . PHE A 1 299 ? 0.643 13.692 11.622 1.00 98.31 299 PHE A CA 1
ATOM 2327 C C . PHE A 1 299 ? -0.430 14.676 12.135 1.00 98.31 299 PHE A C 1
ATOM 2329 O O . PHE A 1 299 ? -1.621 14.379 12.018 1.00 98.31 299 PHE A O 1
ATOM 2336 N N . GLN A 1 300 ? -0.047 15.855 12.646 1.00 96.50 300 GLN A N 1
ATOM 2337 C CA . GLN A 1 300 ? -0.995 16.925 12.998 1.00 96.50 300 GLN A CA 1
ATOM 2338 C C . GLN A 1 300 ? -1.686 17.516 11.755 1.00 96.50 300 GLN A C 1
ATOM 2340 O O . GLN A 1 300 ? -2.912 17.605 11.730 1.00 96.50 300 GLN A O 1
ATOM 2345 N N . GLU A 1 301 ? -0.928 17.872 10.714 1.00 95.75 301 GLU A N 1
ATOM 2346 C CA . GLU A 1 301 ? -1.436 18.442 9.453 1.00 95.75 301 GLU A CA 1
ATOM 2347 C C . GLU A 1 301 ? -2.376 17.477 8.709 1.00 95.75 301 GLU A C 1
ATOM 2349 O O . GLU A 1 301 ? -3.395 17.871 8.134 1.00 95.75 301 GLU A O 1
ATOM 2354 N N . PHE A 1 302 ? -2.075 16.180 8.762 1.00 96.56 302 PHE A N 1
ATOM 2355 C CA . PHE A 1 302 ? -2.905 15.139 8.164 1.00 96.56 302 PHE A CA 1
ATOM 2356 C C . PHE A 1 302 ? -4.229 14.947 8.925 1.00 96.56 302 PHE A C 1
ATOM 2358 O O . PHE A 1 302 ? -5.195 14.457 8.339 1.00 96.56 302 PHE A O 1
ATOM 2365 N N . GLY A 1 303 ? -4.322 15.395 10.182 1.00 93.75 303 GLY A N 1
ATOM 2366 C CA . GLY A 1 303 ? -5.504 15.243 11.036 1.00 93.75 303 GLY A CA 1
ATOM 2367 C C . GLY A 1 303 ? -5.546 13.920 11.808 1.00 93.75 303 GLY A C 1
ATOM 2368 O O . GLY A 1 303 ? -6.624 13.474 12.203 1.00 93.75 303 GLY A O 1
ATOM 2369 N N . LEU A 1 304 ? -4.390 13.280 12.012 1.00 95.69 304 LEU A N 1
ATOM 2370 C CA . LEU A 1 304 ? -4.245 12.128 12.904 1.00 95.69 304 LEU A CA 1
ATOM 2371 C C . LEU A 1 304 ? -4.233 12.582 14.372 1.00 95.69 304 LEU A C 1
ATOM 2373 O O . LEU A 1 304 ? -4.166 13.772 14.679 1.00 95.69 304 LEU A O 1
ATOM 2377 N N . GLN A 1 305 ? -4.237 11.625 15.303 1.00 89.56 305 GLN A N 1
ATOM 2378 C CA . GLN A 1 305 ? -3.978 11.898 16.723 1.00 89.56 305 GLN A CA 1
ATOM 2379 C C . GLN A 1 305 ? -2.546 11.503 17.137 1.00 89.56 305 GLN A C 1
ATOM 2381 O O . GLN A 1 305 ? -2.385 10.452 17.762 1.00 89.56 305 GLN A O 1
ATOM 2386 N N . PRO A 1 306 ? -1.505 12.309 16.837 1.00 95.44 306 PRO A N 1
ATOM 2387 C CA . PRO A 1 306 ? -0.138 11.967 17.206 1.00 95.44 306 PRO A CA 1
ATOM 2388 C C . PRO A 1 306 ? 0.046 11.809 18.721 1.00 95.44 306 PRO A C 1
ATOM 2390 O O . PRO A 1 306 ? -0.510 12.573 19.520 1.00 95.44 306 PRO A O 1
ATOM 2393 N N . LYS A 1 307 ? 0.850 10.815 19.108 1.00 96.44 307 LYS A N 1
ATOM 2394 C CA . LYS A 1 307 ? 1.317 10.559 20.476 1.00 96.44 307 LYS A CA 1
ATOM 2395 C C . LYS A 1 307 ? 2.832 10.385 20.468 1.00 96.44 307 LYS A C 1
ATOM 2397 O O . LYS A 1 307 ? 3.350 9.539 19.747 1.00 96.44 307 LYS A O 1
ATOM 2402 N N . GLU A 1 308 ? 3.523 11.149 21.306 1.00 97.69 308 GLU A N 1
ATOM 2403 C CA . GLU A 1 308 ? 4.939 10.941 21.609 1.00 97.69 308 GLU A CA 1
ATOM 2404 C C . GLU A 1 308 ? 5.057 9.964 22.792 1.00 97.69 308 GLU A C 1
ATOM 2406 O O . GLU A 1 308 ? 4.811 10.331 23.943 1.00 97.69 308 GLU A O 1
ATOM 2411 N N . HIS A 1 309 ? 5.413 8.706 22.525 1.00 97.75 309 HIS A N 1
ATOM 2412 C CA . HIS A 1 309 ? 5.740 7.728 23.561 1.00 97.75 309 HIS A CA 1
ATOM 2413 C C . HIS A 1 309 ? 7.200 7.911 23.997 1.00 97.75 309 HIS A C 1
ATOM 2415 O O . HIS A 1 309 ? 8.126 7.335 23.416 1.00 97.75 309 HIS A O 1
ATOM 2421 N N . LYS A 1 310 ? 7.378 8.754 25.019 1.00 97.94 310 LYS A N 1
ATOM 2422 C CA . LYS A 1 310 ? 8.660 9.045 25.666 1.00 97.94 310 LYS A CA 1
ATOM 2423 C C . LYS A 1 310 ? 9.118 7.891 26.564 1.00 97.94 310 LYS A C 1
ATOM 2425 O O . LYS A 1 310 ? 8.374 7.456 27.440 1.00 97.94 310 LYS A O 1
ATOM 2430 N N . PHE A 1 311 ? 10.374 7.487 26.417 1.00 97.44 311 PHE A N 1
ATOM 2431 C CA . PHE A 1 311 ? 11.068 6.518 27.267 1.00 97.44 311 PHE A CA 1
ATOM 2432 C C . PHE A 1 311 ? 12.508 6.985 27.558 1.00 97.44 311 PHE A C 1
ATOM 2434 O O . PHE A 1 311 ? 12.961 7.998 27.023 1.00 97.44 311 PHE A O 1
ATOM 2441 N N . VAL A 1 312 ? 13.218 6.295 28.457 1.00 96.31 312 VAL A N 1
ATOM 2442 C CA . VAL A 1 312 ? 14.570 6.682 28.904 1.00 96.31 312 VAL A CA 1
ATOM 2443 C C . VAL A 1 312 ? 15.511 5.484 28.835 1.00 96.31 312 VAL A C 1
ATOM 2445 O O . VAL A 1 312 ? 15.191 4.414 29.351 1.00 96.31 312 VAL A O 1
ATOM 2448 N N . VAL A 1 313 ? 16.690 5.675 28.239 1.00 95.25 313 VAL A N 1
ATOM 2449 C CA . VAL A 1 313 ? 17.763 4.669 28.158 1.00 95.25 313 VAL A CA 1
ATOM 2450 C C . VAL A 1 313 ? 19.080 5.348 28.519 1.00 95.25 313 VAL A C 1
ATOM 2452 O O . VAL A 1 313 ? 19.403 6.398 27.976 1.00 95.25 313 VAL A O 1
ATOM 2455 N N . ASN A 1 314 ? 19.843 4.780 29.457 1.00 92.69 314 ASN A N 1
ATOM 2456 C CA . ASN A 1 314 ? 21.147 5.312 29.886 1.00 92.69 314 ASN A CA 1
ATOM 2457 C C . ASN A 1 314 ? 21.139 6.825 30.217 1.00 92.69 314 ASN A C 1
ATOM 2459 O O . ASN A 1 314 ? 22.086 7.533 29.901 1.00 92.69 314 ASN A O 1
ATOM 2463 N N . GLN A 1 315 ? 20.069 7.304 30.869 1.00 92.00 315 GLN A N 1
ATOM 2464 C CA . GLN A 1 315 ? 19.794 8.716 31.214 1.00 92.00 315 GLN A CA 1
ATOM 2465 C C . GLN A 1 315 ? 19.422 9.651 30.042 1.00 92.00 315 GLN A C 1
ATOM 2467 O O . GLN A 1 315 ? 19.023 10.785 30.294 1.00 92.00 315 GLN A O 1
ATOM 2472 N N . TYR A 1 316 ? 19.463 9.187 28.791 1.00 93.50 316 TYR A N 1
ATOM 2473 C CA . TYR A 1 316 ? 18.981 9.935 27.626 1.00 93.50 316 TYR A CA 1
ATOM 2474 C C . TYR A 1 316 ? 17.490 9.670 27.367 1.00 93.50 316 TYR A C 1
ATOM 2476 O O . TYR A 1 316 ? 16.976 8.588 27.663 1.00 93.50 316 TYR A O 1
ATOM 2484 N N . GLU A 1 317 ? 16.793 10.665 26.815 1.00 96.44 317 GLU A N 1
ATOM 2485 C CA . GLU A 1 317 ? 15.360 10.598 26.511 1.00 96.44 317 GLU A CA 1
ATOM 2486 C C . GLU A 1 317 ? 15.109 10.292 25.031 1.00 96.44 317 GLU A C 1
ATOM 2488 O O . GLU A 1 317 ? 15.657 10.961 24.154 1.00 96.44 317 GLU A O 1
ATOM 2493 N N . PHE A 1 318 ? 14.228 9.329 24.772 1.00 98.12 318 PHE A N 1
ATOM 2494 C CA . PHE A 1 318 ? 13.905 8.804 23.445 1.00 98.12 318 PHE A CA 1
ATOM 2495 C C . PHE A 1 318 ? 12.393 8.779 23.228 1.00 98.12 318 PHE A C 1
ATOM 2497 O O . PHE A 1 318 ? 11.619 8.780 24.188 1.00 98.12 318 PHE A O 1
ATOM 2504 N N . TYR A 1 319 ? 11.962 8.818 21.970 1.00 98.44 319 TYR A N 1
ATOM 2505 C CA . TYR A 1 319 ? 10.595 9.175 21.600 1.00 98.44 319 TYR A CA 1
ATOM 2506 C C . TYR A 1 319 ? 10.124 8.349 20.401 1.00 98.44 319 TYR A C 1
ATOM 2508 O O . TYR A 1 319 ? 10.465 8.675 19.268 1.00 98.44 319 TYR A O 1
ATOM 2516 N N . ASN A 1 320 ? 9.286 7.334 20.628 1.00 98.56 320 ASN A N 1
ATOM 2517 C CA . ASN A 1 320 ? 8.532 6.722 19.527 1.00 98.56 320 ASN A CA 1
ATOM 2518 C C . ASN A 1 320 ? 7.314 7.602 19.201 1.00 98.56 320 ASN A C 1
ATOM 2520 O O . ASN A 1 320 ? 6.707 8.167 20.114 1.00 98.56 320 ASN A O 1
ATOM 2524 N N . ILE A 1 321 ? 6.919 7.691 17.933 1.00 98.62 321 ILE A N 1
ATOM 2525 C CA . ILE A 1 321 ? 5.809 8.536 17.474 1.00 98.62 321 ILE A CA 1
ATOM 2526 C C . ILE A 1 321 ? 4.697 7.653 16.910 1.00 98.62 321 ILE A C 1
ATOM 2528 O O . ILE A 1 321 ? 4.933 6.870 15.995 1.00 98.62 321 ILE A O 1
ATOM 2532 N N . ILE A 1 322 ? 3.478 7.789 17.439 1.00 98.56 322 ILE A N 1
ATOM 2533 C CA . ILE A 1 322 ? 2.301 7.054 16.961 1.00 98.56 322 ILE A CA 1
ATOM 2534 C C . ILE A 1 322 ? 1.305 8.019 16.331 1.00 98.56 322 ILE A C 1
ATOM 2536 O O . ILE A 1 322 ? 0.810 8.909 17.017 1.00 98.56 322 ILE A O 1
ATOM 2540 N N . GLY A 1 323 ? 0.964 7.818 15.061 1.00 98.00 323 GLY A N 1
ATOM 2541 C CA . GLY A 1 323 ? -0.209 8.393 14.410 1.00 98.00 323 GLY A CA 1
ATOM 2542 C C . GLY A 1 323 ? -1.384 7.415 14.470 1.00 98.00 323 GLY A C 1
ATOM 2543 O O . GLY A 1 323 ? -1.215 6.221 14.240 1.00 98.00 323 GLY A O 1
ATOM 2544 N N . ILE A 1 324 ? -2.584 7.915 14.773 1.00 97.50 324 ILE A N 1
ATOM 2545 C CA . ILE A 1 324 ? -3.812 7.106 14.829 1.00 97.50 324 ILE A CA 1
ATOM 2546 C C . ILE A 1 324 ? -4.855 7.712 13.889 1.00 97.50 324 ILE A C 1
ATOM 2548 O O . ILE A 1 324 ? -5.199 8.891 14.028 1.00 97.50 324 ILE A O 1
ATOM 2552 N N . LEU A 1 325 ? -5.362 6.893 12.967 1.00 96.44 325 LEU A N 1
ATOM 2553 C CA . LEU A 1 325 ? -6.509 7.168 12.105 1.00 96.44 325 LEU A CA 1
ATOM 2554 C C . LEU A 1 325 ? -7.673 6.280 12.559 1.00 96.44 325 LEU A C 1
ATOM 2556 O O . LEU A 1 325 ? -7.785 5.135 12.129 1.00 96.44 325 LEU A O 1
ATOM 2560 N N . ASN A 1 326 ? -8.520 6.797 13.452 1.00 94.88 326 ASN A N 1
ATOM 2561 C CA . ASN A 1 326 ? -9.673 6.054 13.973 1.00 94.88 326 ASN A CA 1
ATOM 2562 C C . ASN A 1 326 ? -10.633 5.648 12.843 1.00 94.88 326 ASN A C 1
ATOM 2564 O O . ASN A 1 326 ? -11.079 6.504 12.071 1.00 94.88 326 ASN A O 1
ATOM 2568 N N . GLY A 1 327 ? -10.997 4.368 12.810 1.00 93.44 327 GLY A N 1
ATOM 2569 C CA . GLY A 1 327 ? -12.104 3.858 12.010 1.00 93.44 327 GLY A CA 1
ATOM 2570 C C . GLY A 1 327 ? -13.459 4.130 12.670 1.00 93.44 327 GLY A C 1
ATOM 2571 O O . GLY A 1 327 ? -13.539 4.485 13.849 1.00 93.44 327 GLY A O 1
ATOM 2572 N N . THR A 1 328 ? -14.555 3.949 11.931 1.00 93.75 328 THR A N 1
ATOM 2573 C CA . THR A 1 328 ? -15.919 4.105 12.472 1.00 93.75 328 THR A CA 1
ATOM 2574 C C . THR A 1 328 ? -16.281 3.048 13.518 1.00 93.75 328 THR A C 1
ATOM 2576 O O . THR A 1 328 ? -17.205 3.273 14.297 1.00 93.75 328 THR A O 1
ATOM 2579 N N . ARG A 1 329 ? -15.567 1.914 13.554 1.00 93.00 329 ARG A N 1
ATOM 2580 C CA . ARG A 1 329 ? -15.777 0.808 14.502 1.00 93.00 329 ARG A CA 1
ATOM 2581 C C . ARG A 1 329 ? -14.947 0.917 15.788 1.00 93.00 329 ARG A C 1
ATOM 2583 O O . ARG A 1 329 ? -15.043 0.019 16.625 1.00 93.00 329 ARG A O 1
ATOM 2590 N N . VAL A 1 330 ? -14.141 1.968 15.965 1.00 93.88 330 VAL A N 1
ATOM 2591 C CA . VAL A 1 330 ? -13.166 2.065 17.068 1.00 93.88 330 VAL A CA 1
ATOM 2592 C C . VAL A 1 330 ? -13.791 1.819 18.448 1.00 93.88 330 VAL A C 1
ATOM 2594 O O . VAL A 1 330 ? -14.829 2.377 18.800 1.00 93.88 330 VAL A O 1
ATOM 2597 N N . GLY A 1 331 ? -13.158 0.940 19.228 1.00 91.19 331 GLY A N 1
ATOM 2598 C CA . GLY A 1 331 ? -13.663 0.448 20.518 1.00 91.19 331 GLY A CA 1
ATOM 2599 C C . GLY A 1 331 ? -14.657 -0.725 20.453 1.00 91.19 331 GLY A C 1
ATOM 2600 O O . GLY A 1 331 ? -15.032 -1.249 21.499 1.00 91.19 331 GLY A O 1
ATOM 2601 N N . THR A 1 332 ? -15.072 -1.181 19.266 1.00 91.69 332 THR A N 1
ATOM 2602 C CA . THR A 1 332 ? -15.925 -2.378 19.091 1.00 91.69 332 THR A CA 1
ATOM 2603 C C . THR A 1 332 ? -15.114 -3.592 18.638 1.00 91.69 332 THR A C 1
ATOM 2605 O O . THR A 1 332 ? -14.053 -3.441 18.037 1.00 91.69 332 THR A O 1
ATOM 2608 N N . VAL A 1 333 ? -15.622 -4.809 18.872 1.00 88.50 333 VAL A N 1
ATOM 2609 C CA . VAL A 1 333 ? -14.972 -6.080 18.471 1.00 88.50 333 VAL A CA 1
ATOM 2610 C C . VAL A 1 333 ? -14.810 -6.260 16.954 1.00 88.50 333 VAL A C 1
ATOM 2612 O O . VAL A 1 333 ? -14.073 -7.144 16.520 1.00 88.50 333 VAL A O 1
ATOM 2615 N N . ASP A 1 334 ? -15.458 -5.411 16.156 1.00 90.56 334 ASP A N 1
ATOM 2616 C CA . ASP A 1 334 ? -15.452 -5.461 14.693 1.00 90.56 334 ASP A CA 1
ATOM 2617 C C . ASP A 1 334 ? -14.391 -4.536 14.058 1.00 90.56 334 ASP A C 1
ATOM 2619 O O . ASP A 1 334 ? -14.221 -4.550 12.840 1.00 90.56 334 ASP A O 1
ATOM 2623 N N . ASP A 1 335 ? -13.661 -3.740 14.855 1.00 93.25 335 ASP A N 1
ATOM 2624 C CA . ASP A 1 335 ? -12.500 -2.967 14.385 1.00 93.25 335 ASP A CA 1
ATOM 2625 C C . ASP A 1 335 ? -11.272 -3.877 14.213 1.00 93.25 335 ASP A C 1
ATOM 2627 O O . ASP A 1 335 ? -10.703 -4.369 15.196 1.00 93.25 335 ASP A O 1
ATOM 2631 N N . LYS A 1 336 ? -10.873 -4.116 12.958 1.00 93.38 336 LYS A N 1
ATOM 2632 C CA . LYS A 1 336 ? -9.714 -4.950 12.607 1.00 93.38 336 LYS A CA 1
ATOM 2633 C C . LYS A 1 336 ? -8.492 -4.107 12.266 1.00 93.38 336 LYS A C 1
ATOM 2635 O O . LYS A 1 336 ? -8.299 -3.669 11.136 1.00 93.38 336 LYS A O 1
ATOM 2640 N N . LEU A 1 337 ? -7.665 -3.908 13.288 1.00 94.19 337 LEU A N 1
ATOM 2641 C CA . LEU A 1 337 ? -6.465 -3.087 13.267 1.00 94.19 337 LEU A CA 1
ATOM 2642 C C . LEU A 1 337 ? -5.475 -3.550 12.203 1.00 94.19 337 LEU A C 1
ATOM 2644 O O . LEU A 1 337 ? -4.950 -4.666 12.245 1.00 94.19 337 LEU A O 1
ATOM 2648 N N . VAL A 1 338 ? -5.162 -2.617 11.313 1.00 95.25 338 VAL A N 1
ATOM 2649 C CA . VAL A 1 338 ? -4.052 -2.701 10.371 1.00 95.25 338 VAL A CA 1
ATOM 2650 C C . VAL A 1 338 ? -3.128 -1.503 10.603 1.00 95.25 338 VAL A C 1
ATOM 2652 O O . VAL A 1 338 ? -3.577 -0.441 11.039 1.00 95.25 338 VAL A O 1
ATOM 2655 N N . GLY A 1 339 ? -1.832 -1.628 10.340 1.00 95.56 339 GLY A N 1
ATOM 2656 C CA . GLY A 1 339 ? -0.925 -0.497 10.513 1.00 95.56 339 GLY A CA 1
ATOM 2657 C C . GLY A 1 339 ? 0.377 -0.588 9.740 1.00 95.56 339 GLY A C 1
ATOM 2658 O O . GLY A 1 339 ? 0.685 -1.604 9.125 1.00 95.56 339 GLY A O 1
ATOM 2659 N N . VAL A 1 340 ? 1.136 0.503 9.792 1.00 98.12 340 VAL A N 1
ATOM 2660 C CA . VAL A 1 340 ? 2.443 0.673 9.149 1.00 98.12 340 VAL A CA 1
ATOM 2661 C C . VAL A 1 340 ? 3.470 1.063 10.215 1.00 98.12 340 VAL A C 1
ATOM 2663 O O . VAL A 1 340 ? 3.216 1.966 11.014 1.00 98.12 340 VAL A O 1
ATOM 2666 N N . GLY A 1 341 ? 4.610 0.376 10.245 1.00 98.25 341 GLY A N 1
ATOM 2667 C CA . GLY A 1 341 ? 5.707 0.580 11.190 1.00 98.25 341 GLY A CA 1
ATOM 2668 C C . GLY A 1 341 ? 7.053 0.741 10.482 1.00 98.25 341 GLY A C 1
ATOM 2669 O O . GLY A 1 341 ? 7.287 0.111 9.455 1.00 98.25 341 GLY A O 1
ATOM 2670 N N . THR A 1 342 ? 7.925 1.592 11.016 1.00 98.56 342 THR A N 1
ATOM 2671 C CA . THR A 1 342 ? 9.284 1.852 10.507 1.00 98.56 342 THR A CA 1
ATOM 2672 C C . THR A 1 342 ? 10.078 2.570 11.604 1.00 98.56 342 THR A C 1
ATOM 2674 O O . THR A 1 342 ? 9.456 3.222 12.446 1.00 98.56 342 THR A O 1
ATOM 2677 N N . HIS A 1 343 ? 11.411 2.546 11.584 1.00 98.62 343 HIS A N 1
ATOM 2678 C CA . HIS A 1 343 ? 12.216 3.393 12.479 1.00 98.62 343 HIS A CA 1
ATOM 2679 C C . HIS A 1 343 ? 12.638 4.702 11.818 1.00 98.62 343 HIS A C 1
ATOM 2681 O O . HIS A 1 343 ? 12.753 4.792 10.599 1.00 98.62 343 HIS A O 1
ATOM 2687 N N . TYR A 1 344 ? 12.860 5.740 12.628 1.00 98.38 344 TYR A N 1
ATOM 2688 C CA . TYR A 1 344 ? 13.323 7.042 12.135 1.00 98.38 344 TYR A CA 1
ATOM 2689 C C . TYR A 1 344 ? 14.738 7.406 12.580 1.00 98.38 344 TYR A C 1
ATOM 2691 O O . TYR A 1 344 ? 15.233 8.455 12.167 1.00 98.38 344 TYR A O 1
ATOM 2699 N N . ASP A 1 345 ? 15.405 6.599 13.405 1.00 98.25 345 ASP A N 1
ATOM 2700 C CA . ASP A 1 345 ? 16.810 6.821 13.733 1.00 98.25 345 ASP A CA 1
ATOM 2701 C C . ASP A 1 345 ? 17.782 6.207 12.709 1.00 98.25 345 ASP A C 1
ATOM 2703 O O . ASP A 1 345 ? 17.363 5.799 11.625 1.00 98.25 345 ASP A O 1
ATOM 2707 N N . THR A 1 346 ? 19.080 6.283 13.009 1.00 97.81 346 THR A N 1
ATOM 2708 C CA . THR A 1 346 ? 20.193 5.705 12.235 1.00 97.81 346 THR A CA 1
ATOM 2709 C C . THR A 1 346 ? 21.291 5.259 13.204 1.00 97.81 346 THR A C 1
ATOM 2711 O O . THR A 1 346 ? 21.416 5.830 14.300 1.00 97.81 346 THR A O 1
ATOM 2714 N N . VAL A 1 347 ? 22.173 4.358 12.767 1.00 94.75 347 VAL A N 1
ATOM 2715 C CA . VAL A 1 347 ? 23.508 4.173 13.344 1.00 94.75 347 VAL A CA 1
ATOM 2716 C C . VAL A 1 347 ? 24.295 5.490 13.326 1.00 94.75 347 VAL A C 1
ATOM 2718 O O . VAL A 1 347 ? 23.918 6.492 12.704 1.00 94.75 347 VAL A O 1
ATOM 2721 N N . ALA A 1 348 ? 25.418 5.503 14.041 1.00 94.88 348 ALA A N 1
ATOM 2722 C CA . ALA A 1 348 ? 26.324 6.639 14.041 1.00 94.88 348 ALA A CA 1
ATOM 2723 C C . ALA A 1 348 ? 26.866 6.939 12.630 1.00 94.88 348 ALA A C 1
ATOM 2725 O O . ALA A 1 348 ? 27.323 6.057 11.910 1.00 94.88 348 ALA A O 1
ATOM 2726 N N . ASP A 1 349 ? 26.856 8.227 12.290 1.00 89.88 349 ASP A N 1
ATOM 2727 C CA . ASP A 1 349 ? 27.576 8.858 11.178 1.00 89.88 349 ASP A CA 1
ATOM 2728 C C . ASP A 1 349 ? 27.130 8.488 9.749 1.00 89.88 349 ASP A C 1
ATOM 2730 O O . ASP A 1 349 ? 27.635 9.082 8.795 1.00 89.88 349 ASP A O 1
ATOM 2734 N N . THR A 1 350 ? 26.136 7.614 9.569 1.00 93.56 350 THR A N 1
ATOM 2735 C CA . THR A 1 350 ? 25.433 7.408 8.284 1.00 93.56 350 THR A CA 1
ATOM 2736 C C . THR A 1 350 ? 24.383 8.487 8.038 1.00 93.56 350 THR A C 1
ATOM 2738 O O . THR A 1 350 ? 23.953 9.160 8.974 1.00 93.56 350 THR A O 1
ATOM 2741 N N . LYS A 1 351 ? 23.947 8.688 6.786 1.00 95.69 351 LYS A N 1
ATOM 2742 C CA . LYS A 1 351 ? 22.852 9.630 6.472 1.00 95.69 351 LYS A CA 1
ATOM 2743 C C . LYS A 1 351 ? 21.481 8.952 6.478 1.00 95.69 351 LYS A C 1
ATOM 2745 O O . LYS A 1 351 ? 20.499 9.613 6.811 1.00 95.69 351 LYS A O 1
ATOM 2750 N N . GLY A 1 352 ? 21.428 7.650 6.203 1.00 95.19 352 GLY A N 1
ATOM 2751 C CA . GLY A 1 352 ? 20.245 6.830 6.446 1.00 95.19 352 GLY A CA 1
ATOM 2752 C C . GLY A 1 352 ? 19.073 7.184 5.534 1.00 95.19 352 GLY A C 1
ATOM 2753 O O . GLY A 1 352 ? 17.995 7.523 6.028 1.00 95.19 352 GLY A O 1
ATOM 2754 N N . VAL A 1 353 ? 19.304 7.245 4.223 1.00 96.62 353 VAL A N 1
ATOM 2755 C CA . VAL A 1 353 ? 18.304 7.664 3.234 1.00 96.62 353 VAL A CA 1
ATOM 2756 C C . VAL A 1 353 ? 17.431 6.483 2.825 1.00 96.62 353 VAL A C 1
ATOM 2758 O O . VAL A 1 353 ? 16.211 6.641 2.794 1.00 96.62 353 VAL A O 1
ATOM 2761 N N . ASP A 1 354 ? 18.013 5.302 2.599 1.00 94.56 354 ASP A N 1
ATOM 2762 C CA . ASP A 1 354 ? 17.238 4.052 2.572 1.00 94.56 354 ASP A CA 1
ATOM 2763 C C . ASP A 1 354 ? 17.054 3.472 3.982 1.00 94.56 354 ASP A C 1
ATOM 2765 O O . ASP A 1 354 ? 16.031 2.852 4.251 1.00 94.56 354 ASP A O 1
ATOM 2769 N N . ASP A 1 355 ? 17.984 3.737 4.904 1.00 94.94 355 ASP A N 1
ATOM 2770 C CA . ASP A 1 355 ? 18.022 3.144 6.243 1.00 94.94 355 ASP A CA 1
ATOM 2771 C C . ASP A 1 355 ? 17.753 4.171 7.369 1.00 94.94 355 ASP A C 1
ATOM 2773 O O . ASP A 1 355 ? 18.635 4.875 7.852 1.00 94.94 355 ASP A O 1
ATOM 2777 N N . ASN A 1 356 ? 16.519 4.405 7.809 1.00 97.50 356 ASN A N 1
ATOM 2778 C CA . ASN A 1 356 ? 15.240 3.962 7.252 1.00 97.50 356 ASN A CA 1
ATOM 2779 C C . ASN A 1 356 ? 14.405 5.168 6.776 1.00 97.50 356 ASN A C 1
ATOM 2781 O O . ASN A 1 356 ? 13.228 5.354 7.097 1.00 97.50 356 ASN A O 1
ATOM 2785 N N . GLY A 1 357 ? 15.059 6.058 6.021 1.00 98.25 357 GLY A N 1
ATOM 2786 C CA . GLY A 1 357 ? 14.412 7.222 5.417 1.00 98.25 357 GLY A CA 1
ATOM 2787 C C . GLY A 1 357 ? 13.327 6.835 4.408 1.00 98.25 357 GLY A C 1
ATOM 2788 O O . GLY A 1 357 ? 12.294 7.505 4.333 1.00 98.25 357 GLY A O 1
ATOM 2789 N N . SER A 1 358 ? 13.517 5.732 3.677 1.00 97.88 358 SER A N 1
ATOM 2790 C CA . SER A 1 358 ? 12.585 5.231 2.664 1.00 97.88 358 SER A CA 1
ATOM 2791 C C . SER A 1 358 ? 11.267 4.756 3.278 1.00 97.88 358 SER A C 1
ATOM 2793 O O . SER A 1 358 ? 10.202 5.218 2.859 1.00 97.88 358 SER A O 1
ATOM 2795 N N . GLY A 1 359 ? 11.322 3.938 4.332 1.00 98.38 359 GLY A N 1
ATOM 2796 C CA . GLY A 1 359 ? 10.153 3.533 5.109 1.00 98.38 359 GLY A CA 1
ATOM 2797 C C . GLY A 1 359 ? 9.449 4.722 5.765 1.00 98.38 359 GLY A C 1
ATOM 2798 O O . GLY A 1 359 ? 8.218 4.813 5.735 1.00 98.38 359 GLY A O 1
ATOM 2799 N N . MET A 1 360 ? 10.203 5.710 6.264 1.00 98.69 360 MET A N 1
ATOM 2800 C CA . MET A 1 360 ? 9.618 6.952 6.784 1.00 98.69 360 MET A CA 1
ATOM 2801 C C . MET A 1 360 ? 8.874 7.761 5.711 1.00 98.69 360 MET A C 1
ATOM 2803 O O . MET A 1 360 ? 7.767 8.246 5.963 1.00 98.69 360 MET A O 1
ATOM 2807 N N . ALA A 1 361 ? 9.441 7.893 4.509 1.00 98.62 361 ALA A N 1
ATOM 2808 C CA . ALA A 1 361 ? 8.797 8.584 3.394 1.00 98.62 361 ALA A CA 1
ATOM 2809 C C . ALA A 1 361 ? 7.529 7.848 2.922 1.00 98.62 361 ALA A C 1
ATOM 2811 O O . ALA A 1 361 ? 6.492 8.490 2.723 1.00 98.62 361 ALA A O 1
ATOM 2812 N N . ALA A 1 362 ? 7.580 6.515 2.827 1.00 98.62 362 ALA A N 1
ATOM 2813 C CA . ALA A 1 362 ? 6.432 5.678 2.490 1.00 98.62 362 ALA A CA 1
ATOM 2814 C C . ALA A 1 362 ? 5.306 5.807 3.531 1.00 98.62 362 ALA A C 1
ATOM 2816 O O . ALA A 1 362 ? 4.163 6.090 3.169 1.00 98.62 362 ALA A O 1
ATOM 2817 N N . MET A 1 363 ? 5.614 5.691 4.831 1.00 98.69 363 MET A N 1
ATOM 2818 C CA . MET A 1 363 ? 4.621 5.823 5.907 1.00 98.69 363 MET A CA 1
ATOM 2819 C C . MET A 1 363 ? 3.898 7.176 5.858 1.00 98.69 363 MET A C 1
ATOM 2821 O O . MET A 1 363 ? 2.669 7.224 5.951 1.00 98.69 363 MET A O 1
ATOM 2825 N N . LEU A 1 364 ? 4.645 8.273 5.688 1.00 98.56 364 LEU A N 1
ATOM 2826 C CA . LEU A 1 364 ? 4.081 9.622 5.607 1.00 98.56 364 LEU A CA 1
ATOM 2827 C C . LEU A 1 364 ? 3.191 9.796 4.366 1.00 98.56 364 LEU A C 1
ATOM 2829 O O . LEU A 1 364 ? 2.131 10.415 4.463 1.00 98.56 364 LEU A O 1
ATOM 2833 N N . TYR A 1 365 ? 3.563 9.208 3.225 1.00 97.75 365 TYR A N 1
ATOM 2834 C CA . TYR A 1 365 ? 2.731 9.224 2.020 1.00 97.75 365 TYR A CA 1
ATOM 2835 C C . TYR A 1 365 ? 1.416 8.450 2.214 1.00 97.75 365 TYR A C 1
ATOM 2837 O O . TYR A 1 365 ? 0.337 8.987 1.950 1.00 97.75 365 TYR A O 1
ATOM 2845 N N . VAL A 1 366 ? 1.482 7.219 2.737 1.00 97.62 366 VAL A N 1
ATOM 2846 C CA . VAL A 1 366 ? 0.301 6.374 3.006 1.00 97.62 366 VAL A CA 1
ATOM 2847 C C . VAL A 1 366 ? -0.643 7.062 4.002 1.00 97.62 366 VAL A C 1
ATOM 2849 O O . VAL A 1 366 ? -1.853 7.127 3.770 1.00 97.62 366 VAL A O 1
ATOM 2852 N N . ALA A 1 367 ? -0.096 7.650 5.072 1.00 97.88 367 ALA A N 1
ATOM 2853 C CA . ALA A 1 367 ? -0.851 8.428 6.052 1.00 97.88 367 ALA A CA 1
ATOM 2854 C C . ALA A 1 367 ? -1.551 9.648 5.428 1.00 97.88 367 ALA A C 1
ATOM 2856 O O . ALA A 1 367 ? -2.716 9.925 5.738 1.00 97.88 367 ALA A O 1
ATOM 2857 N N . LYS A 1 368 ? -0.877 10.362 4.516 1.00 95.69 368 LYS A N 1
ATOM 2858 C CA . LYS A 1 368 ? -1.461 11.499 3.797 1.00 95.69 368 LYS A CA 1
ATOM 2859 C C . LYS A 1 368 ? -2.622 11.081 2.893 1.00 95.69 368 LYS A C 1
ATOM 2861 O O . LYS A 1 368 ? -3.674 11.713 2.955 1.00 95.69 368 LYS A O 1
ATOM 2866 N N . GLN A 1 369 ? -2.473 10.025 2.090 1.00 91.88 369 GLN A N 1
ATOM 2867 C CA . GLN A 1 369 ? -3.543 9.610 1.173 1.00 91.88 369 GLN A CA 1
ATOM 2868 C C . GLN A 1 369 ? -4.803 9.187 1.931 1.00 91.88 369 GLN A C 1
ATOM 2870 O O . GLN A 1 369 ? -5.872 9.762 1.719 1.00 91.88 369 GLN A O 1
ATOM 2875 N N . LEU A 1 370 ? -4.664 8.273 2.896 1.00 92.81 370 LEU A N 1
ATOM 2876 C CA . LEU A 1 370 ? -5.794 7.753 3.673 1.00 92.81 370 LEU A CA 1
ATOM 2877 C C . LEU A 1 370 ? -6.513 8.850 4.477 1.00 92.81 370 LEU A C 1
ATOM 2879 O O . LEU A 1 370 ? -7.729 8.787 4.667 1.00 92.81 370 LEU A O 1
ATOM 2883 N N . THR A 1 371 ? -5.795 9.885 4.930 1.00 93.88 371 THR A N 1
ATOM 2884 C CA . THR A 1 371 ? -6.420 11.033 5.607 1.00 93.88 371 THR A CA 1
ATOM 2885 C C . THR A 1 371 ? -7.077 12.019 4.647 1.00 93.88 371 THR A C 1
ATOM 2887 O O . THR A 1 371 ? -8.150 12.528 4.970 1.00 93.88 371 THR A O 1
ATOM 2890 N N . ASP A 1 372 ? -6.513 12.279 3.468 1.00 87.62 372 ASP A N 1
ATOM 2891 C CA . ASP A 1 372 ? -7.137 13.154 2.469 1.00 87.62 372 ASP A CA 1
ATOM 2892 C C . ASP A 1 372 ? -8.406 12.522 1.864 1.00 87.62 372 ASP A C 1
ATOM 2894 O O . ASP A 1 372 ? -9.395 13.216 1.632 1.00 87.62 372 ASP A O 1
ATOM 2898 N N . GLU A 1 373 ? -8.456 11.199 1.713 1.00 84.75 373 GLU A N 1
ATOM 2899 C CA . GLU A 1 373 ? -9.687 10.451 1.412 1.00 84.75 373 GLU A CA 1
ATOM 2900 C C . GLU A 1 373 ? -10.729 10.550 2.536 1.00 84.75 373 GLU A C 1
ATOM 2902 O O . GLU A 1 373 ? -11.906 10.824 2.286 1.00 84.75 373 GLU A O 1
ATOM 2907 N N . ASN A 1 374 ? -10.291 10.414 3.790 1.00 85.94 374 ASN A N 1
ATOM 2908 C CA . ASN A 1 374 ? -11.143 10.561 4.969 1.00 85.94 374 ASN A CA 1
ATOM 2909 C C . ASN A 1 374 ? -11.701 11.999 5.112 1.00 85.94 374 ASN A C 1
ATOM 2911 O O . ASN A 1 374 ? -12.804 12.186 5.639 1.00 85.94 374 ASN A O 1
ATOM 2915 N N . LYS A 1 375 ? -10.986 13.017 4.605 1.00 84.75 375 LYS A N 1
ATOM 2916 C CA . LYS A 1 375 ? -11.469 14.409 4.461 1.00 84.75 375 LYS A CA 1
ATOM 2917 C C . LYS A 1 375 ? -12.472 14.559 3.308 1.00 84.75 375 LYS A C 1
ATOM 2919 O O . LYS A 1 375 ? -13.439 15.298 3.457 1.00 84.75 375 LYS A O 1
ATOM 2924 N N . ARG A 1 376 ? -12.302 13.815 2.204 1.00 82.75 376 ARG A N 1
ATOM 2925 C CA . ARG A 1 376 ? -13.260 13.725 1.074 1.00 82.75 376 ARG A CA 1
ATOM 2926 C C . ARG A 1 376 ? -14.535 12.924 1.395 1.00 82.75 376 ARG A C 1
ATOM 2928 O O . ARG A 1 376 ? -15.432 12.859 0.564 1.00 82.75 376 ARG A O 1
ATOM 2935 N N . GLY A 1 377 ? -14.632 12.332 2.588 1.00 79.62 377 GLY A N 1
ATOM 2936 C CA . GLY A 1 377 ? -15.824 11.626 3.073 1.00 79.62 377 GLY A CA 1
ATOM 2937 C C . GLY A 1 377 ? -15.739 10.099 3.033 1.00 79.62 377 GLY A C 1
ATOM 2938 O O . GLY A 1 377 ? -16.619 9.451 3.595 1.00 79.62 377 GLY A O 1
ATOM 2939 N N . MET A 1 378 ? -14.674 9.520 2.469 1.00 82.06 378 MET A N 1
ATOM 2940 C CA . MET A 1 378 ? -14.435 8.070 2.472 1.00 82.06 378 MET A CA 1
ATOM 2941 C C . MET A 1 378 ? -13.903 7.642 3.846 1.00 82.06 378 MET A C 1
ATOM 2943 O O . MET A 1 378 ? -12.695 7.550 4.076 1.00 82.06 378 MET A O 1
ATOM 2947 N N . LYS A 1 379 ? -14.823 7.468 4.803 1.00 88.06 379 LYS A N 1
ATOM 2948 C CA . LYS A 1 379 ? -14.514 6.99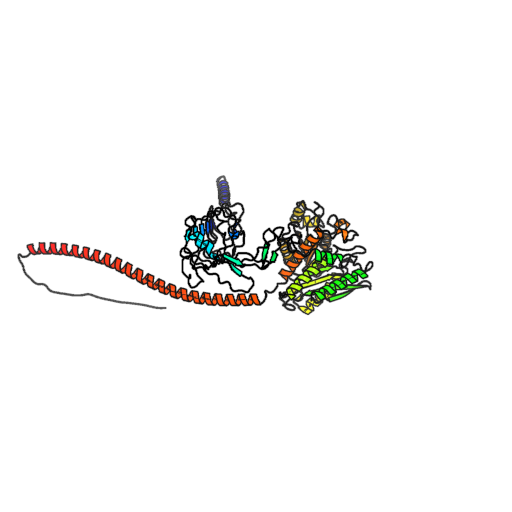2 6.160 1.00 88.06 379 LYS A CA 1
ATOM 2949 C C . LYS A 1 379 ? -14.007 5.547 6.082 1.00 88.06 379 LYS A C 1
ATOM 2951 O O . LYS A 1 379 ? -14.480 4.766 5.265 1.00 88.06 379 LYS A O 1
ATOM 2956 N N . ARG A 1 380 ? -13.065 5.183 6.951 1.00 90.00 380 ARG A N 1
ATOM 2957 C CA . ARG A 1 380 ? -12.593 3.798 7.115 1.00 90.00 380 ARG A CA 1
ATOM 2958 C C . ARG A 1 380 ? -13.391 3.116 8.220 1.00 90.00 380 ARG A C 1
ATOM 2960 O O . ARG A 1 380 ? -13.666 3.765 9.229 1.00 90.00 380 ARG A O 1
ATOM 2967 N N . ASN A 1 381 ? -13.761 1.847 8.062 1.00 92.50 381 ASN A N 1
ATOM 2968 C CA . ASN A 1 381 ? -14.425 1.111 9.139 1.00 92.50 381 ASN A CA 1
ATOM 2969 C C . ASN A 1 381 ? -13.425 0.748 10.240 1.00 92.50 381 ASN A C 1
ATOM 2971 O O . ASN A 1 381 ? -13.722 0.948 11.419 1.00 92.50 381 ASN A O 1
ATOM 2975 N N . ASN A 1 382 ? -12.243 0.268 9.847 1.00 94.62 382 ASN A N 1
ATOM 2976 C CA . ASN A 1 382 ? -11.201 -0.186 10.761 1.00 94.62 382 ASN A CA 1
ATOM 2977 C C . ASN A 1 382 ? -10.157 0.915 11.019 1.00 94.62 382 ASN A C 1
ATOM 2979 O O . ASN A 1 382 ? -9.873 1.747 10.152 1.00 94.62 382 ASN A O 1
ATOM 2983 N N . THR A 1 383 ? -9.591 0.928 12.224 1.00 95.75 383 THR A N 1
ATOM 2984 C CA . THR A 1 383 ? -8.585 1.894 12.673 1.00 95.75 383 THR A CA 1
ATOM 2985 C C . THR A 1 383 ? -7.211 1.557 12.098 1.00 95.75 383 THR A C 1
ATOM 2987 O O . THR A 1 383 ? -6.752 0.417 12.177 1.00 95.75 383 THR A O 1
ATOM 2990 N N . VAL A 1 384 ? -6.529 2.576 11.564 1.00 97.56 384 VAL A N 1
ATOM 2991 C CA . VAL A 1 384 ? -5.170 2.457 11.021 1.00 97.56 384 VAL A CA 1
ATOM 2992 C C . VAL A 1 384 ? -4.152 3.079 11.977 1.00 97.56 384 VAL A C 1
ATOM 2994 O O . VAL A 1 384 ? -4.319 4.218 12.427 1.00 97.56 384 VAL A O 1
ATOM 2997 N N . LEU A 1 385 ? -3.085 2.333 12.273 1.00 97.81 385 LEU A N 1
ATOM 2998 C CA . LEU A 1 385 ? -1.959 2.779 13.100 1.00 97.81 385 LEU A CA 1
ATOM 2999 C C . LEU A 1 385 ? -0.726 3.106 12.247 1.00 97.81 385 LEU A C 1
ATOM 3001 O O . LEU A 1 385 ? -0.381 2.365 11.332 1.00 97.81 385 LEU A O 1
ATOM 3005 N N . PHE A 1 386 ? -0.023 4.179 12.600 1.00 98.62 386 PHE A N 1
ATOM 3006 C CA . PHE A 1 386 ? 1.259 4.574 12.013 1.00 98.62 386 PHE A CA 1
ATOM 3007 C C . PHE A 1 386 ? 2.286 4.689 13.138 1.00 98.62 386 PHE A C 1
ATOM 3009 O O . PHE A 1 386 ? 2.056 5.440 14.084 1.00 98.62 386 PHE A O 1
ATOM 3016 N N . ILE A 1 387 ? 3.387 3.940 13.083 1.00 98.50 387 ILE A N 1
ATOM 3017 C CA . ILE A 1 387 ? 4.380 3.871 14.165 1.00 98.50 387 ILE A CA 1
ATOM 3018 C C . ILE A 1 387 ? 5.774 4.186 13.618 1.00 98.50 387 ILE A C 1
ATOM 3020 O O . ILE A 1 387 ? 6.314 3.417 12.829 1.00 98.50 387 ILE A O 1
ATOM 3024 N N . ALA A 1 388 ? 6.362 5.286 14.092 1.00 98.62 388 ALA A N 1
ATOM 3025 C CA . ALA A 1 388 ? 7.769 5.619 13.894 1.00 98.62 388 ALA A CA 1
ATOM 3026 C C . ALA A 1 388 ? 8.557 5.318 15.182 1.00 98.62 388 ALA A C 1
ATOM 3028 O O . ALA A 1 388 ? 8.357 5.977 16.209 1.00 98.62 388 ALA A O 1
ATOM 3029 N N . SER A 1 389 ? 9.422 4.311 15.147 1.00 98.31 389 SER A N 1
ATOM 3030 C CA . SER A 1 389 ? 10.246 3.857 16.274 1.00 98.31 389 SER A CA 1
ATOM 3031 C C . SER A 1 389 ? 11.589 4.589 16.378 1.00 98.31 389 SER A C 1
ATOM 3033 O O . SER A 1 389 ? 12.098 5.151 15.409 1.00 98.31 389 SER A O 1
ATOM 3035 N N . ASP A 1 390 ? 12.142 4.601 17.592 1.00 98.31 390 ASP A N 1
ATOM 3036 C CA . ASP A 1 390 ? 13.407 5.250 17.965 1.00 98.31 390 ASP A CA 1
ATOM 3037 C C . ASP A 1 390 ? 14.292 4.253 18.728 1.00 98.31 390 ASP A C 1
ATOM 3039 O O . ASP A 1 390 ? 13.793 3.589 19.634 1.00 98.31 390 ASP A O 1
ATOM 3043 N N . LEU A 1 391 ? 15.588 4.161 18.420 1.00 97.69 391 LEU A N 1
ATOM 3044 C CA . LEU A 1 391 ? 16.509 3.128 18.908 1.00 97.69 391 LEU A CA 1
ATOM 3045 C C . LEU A 1 391 ? 16.167 1.730 18.387 1.00 97.69 391 LEU A C 1
ATOM 3047 O O . LEU A 1 391 ? 16.199 0.750 19.136 1.00 97.69 391 LEU A O 1
ATOM 3051 N N . GLU A 1 392 ? 15.862 1.637 17.097 1.00 97.50 392 GLU A N 1
ATOM 3052 C CA . GLU A 1 392 ? 15.906 0.364 16.367 1.00 97.50 392 GLU A CA 1
ATOM 3053 C C . GLU A 1 392 ? 17.372 -0.090 16.260 1.00 97.50 392 GLU A C 1
ATOM 3055 O O . GLU A 1 392 ? 17.778 -1.087 16.859 1.00 97.50 392 GLU A O 1
ATOM 3060 N N . GLU A 1 393 ? 18.197 0.813 15.736 1.00 95.25 393 GLU A N 1
ATOM 3061 C CA . GLU A 1 393 ? 19.641 0.718 15.488 1.00 95.25 393 GLU A CA 1
ATOM 3062 C C . GLU A 1 393 ? 20.507 0.448 16.737 1.00 95.25 393 GLU A C 1
ATOM 3064 O O . GLU A 1 393 ? 21.701 0.156 16.660 1.00 95.25 393 GLU A O 1
ATOM 3069 N N . ALA A 1 394 ? 19.910 0.538 17.929 1.00 94.31 394 ALA A N 1
ATOM 3070 C CA . ALA A 1 394 ? 20.531 0.194 19.209 1.00 94.31 394 ALA A CA 1
ATOM 3071 C C . ALA A 1 394 ? 20.029 -1.145 19.793 1.00 94.31 394 ALA A C 1
ATOM 3073 O O . ALA A 1 394 ? 20.182 -1.394 20.992 1.00 94.31 394 ALA A O 1
ATOM 3074 N N . GLY A 1 395 ? 19.436 -2.015 18.968 1.00 93.56 395 GLY A N 1
ATOM 3075 C CA . GLY A 1 395 ? 18.989 -3.360 19.348 1.00 93.56 395 GLY A CA 1
ATOM 3076 C C . GLY A 1 395 ? 17.478 -3.493 19.558 1.00 93.56 395 GLY A C 1
ATOM 3077 O O . GLY A 1 395 ? 17.046 -4.159 20.504 1.00 93.56 395 GLY A O 1
ATOM 3078 N N . LEU A 1 396 ? 16.683 -2.872 18.684 1.00 96.38 396 LEU A N 1
ATOM 3079 C CA . LEU A 1 396 ? 15.216 -2.906 18.655 1.00 96.38 396 LEU A CA 1
ATOM 3080 C C . LEU A 1 396 ? 14.581 -2.442 19.974 1.00 96.38 396 LEU A C 1
ATOM 3082 O O . LEU A 1 396 ? 13.618 -3.024 20.483 1.00 96.38 396 LEU A O 1
ATOM 3086 N N . ILE A 1 397 ? 15.156 -1.407 20.584 1.00 97.88 397 ILE A N 1
ATOM 3087 C CA . ILE A 1 397 ? 14.672 -0.860 21.852 1.00 97.88 397 ILE A CA 1
ATOM 3088 C C . ILE A 1 397 ? 13.352 -0.114 21.622 1.00 97.88 397 ILE A C 1
ATOM 3090 O O . ILE A 1 397 ? 12.435 -0.265 22.431 1.00 97.88 397 ILE A O 1
ATOM 3094 N N . GLY A 1 398 ? 13.219 0.617 20.511 1.00 97.81 398 GLY A N 1
ATOM 3095 C CA . GLY A 1 398 ? 12.027 1.396 20.158 1.00 97.81 398 GLY A CA 1
ATOM 3096 C C . GLY A 1 398 ? 10.734 0.593 20.177 1.00 97.81 398 GLY A C 1
ATOM 3097 O O . GLY A 1 398 ? 9.869 0.834 21.025 1.00 97.81 398 GLY A O 1
ATOM 3098 N N . SER A 1 399 ? 10.617 -0.417 19.309 1.00 97.31 399 SER A N 1
ATOM 3099 C CA . SER A 1 399 ? 9.444 -1.302 19.280 1.00 97.31 399 SER A CA 1
ATOM 3100 C C . SER A 1 399 ? 9.224 -2.044 20.597 1.00 97.31 399 SER A C 1
ATOM 3102 O O . SER A 1 399 ? 8.093 -2.105 21.076 1.00 97.31 399 SER A O 1
ATOM 3104 N N . LYS A 1 400 ? 10.275 -2.546 21.258 1.00 96.81 400 LYS A N 1
ATOM 3105 C CA . LYS A 1 400 ? 10.131 -3.216 22.562 1.00 96.81 400 LYS A CA 1
ATOM 3106 C C . LYS A 1 400 ? 9.493 -2.302 23.615 1.00 96.81 400 LYS A C 1
ATOM 3108 O O . LYS A 1 400 ? 8.624 -2.737 24.378 1.00 96.81 400 LYS A O 1
ATOM 3113 N N . GLN A 1 401 ? 9.901 -1.034 23.646 1.00 97.75 401 GLN A N 1
ATOM 3114 C CA . GLN A 1 401 ? 9.332 -0.021 24.533 1.00 97.75 401 GLN A CA 1
ATOM 3115 C C . GLN A 1 401 ? 7.923 0.386 24.085 1.00 97.75 401 GLN A C 1
ATOM 3117 O O . GLN A 1 401 ? 7.046 0.526 24.932 1.00 97.75 401 GLN A O 1
ATOM 3122 N N . ILE A 1 402 ? 7.652 0.527 22.781 1.00 96.44 402 ILE A N 1
ATOM 3123 C CA . ILE A 1 402 ? 6.315 0.906 22.296 1.00 96.44 402 ILE A CA 1
ATOM 3124 C C . ILE A 1 402 ? 5.272 -0.188 22.549 1.00 96.44 402 ILE A C 1
ATOM 3126 O O . ILE A 1 402 ? 4.148 0.133 22.92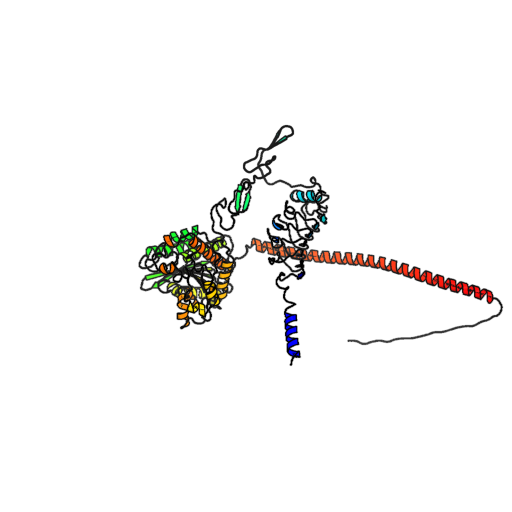5 1.00 96.44 402 ILE A O 1
ATOM 3130 N N . ILE A 1 403 ? 5.635 -1.468 22.409 1.00 95.88 403 ILE A N 1
ATOM 3131 C CA . ILE A 1 403 ? 4.727 -2.606 22.607 1.00 95.88 403 ILE A CA 1
ATOM 3132 C C . ILE A 1 403 ? 4.273 -2.679 24.066 1.00 95.88 403 ILE A C 1
ATOM 3134 O O . ILE A 1 403 ? 3.076 -2.713 24.351 1.00 95.88 403 ILE A O 1
ATOM 3138 N N . SER A 1 404 ? 5.239 -2.643 24.987 1.00 95.06 404 SER A N 1
ATOM 3139 C CA . SER A 1 404 ? 5.000 -2.781 26.427 1.00 95.06 404 SER A CA 1
ATOM 3140 C C . SER A 1 404 ? 4.493 -1.496 27.096 1.00 95.06 404 SER A C 1
ATOM 3142 O O . SER A 1 404 ? 3.610 -1.563 27.949 1.00 95.06 404 SER A O 1
ATOM 3144 N N . GLY A 1 405 ? 5.012 -0.328 26.707 1.00 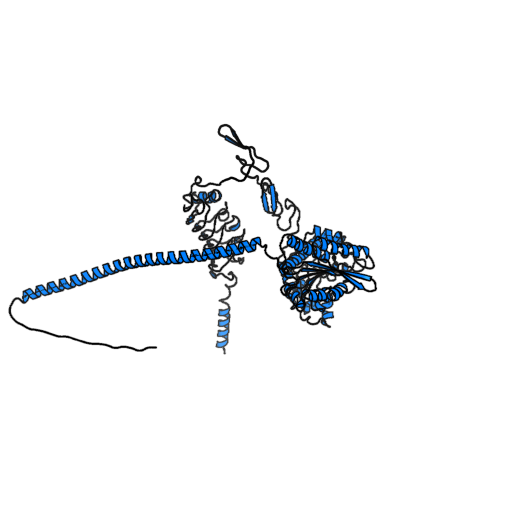94.50 405 GLY A N 1
ATOM 3145 C CA . GLY A 1 405 ? 4.671 0.967 27.305 1.00 94.50 405 GLY A CA 1
ATOM 3146 C C . GLY A 1 405 ? 3.434 1.648 26.712 1.00 94.50 405 GLY A C 1
ATOM 3147 O O . GLY A 1 405 ? 2.747 2.386 27.422 1.00 94.50 405 GLY A O 1
ATOM 3148 N N . TRP A 1 406 ? 3.108 1.391 25.438 1.00 95.44 406 TRP A N 1
ATOM 3149 C CA . TRP A 1 406 ? 2.010 2.075 24.746 1.00 95.44 406 TRP A CA 1
ATOM 3150 C C . TRP A 1 406 ? 0.965 1.141 24.122 1.00 95.44 406 TRP A C 1
ATOM 3152 O O . TRP A 1 406 ? -0.207 1.257 24.482 1.00 95.44 406 TRP A O 1
ATOM 3162 N N . LEU A 1 407 ? 1.357 0.233 23.221 1.00 95.12 407 LEU A N 1
ATOM 3163 C CA . LEU A 1 407 ? 0.437 -0.515 22.353 1.00 95.12 407 LEU A CA 1
ATOM 3164 C C . LEU A 1 407 ? -0.440 -1.487 23.142 1.00 95.12 407 LEU A C 1
ATOM 3166 O O . LEU A 1 407 ? -1.658 -1.347 23.095 1.00 95.12 407 LEU A O 1
ATOM 3170 N N . ASN A 1 408 ? 0.139 -2.413 23.913 1.00 94.25 408 ASN A N 1
ATOM 3171 C CA . ASN A 1 408 ? -0.651 -3.346 24.723 1.00 94.25 408 ASN A CA 1
ATOM 3172 C C . ASN A 1 408 ? -1.558 -2.606 25.731 1.00 94.25 408 ASN A C 1
ATOM 3174 O O . ASN A 1 408 ? -2.770 -2.831 25.697 1.00 94.25 408 ASN A O 1
ATOM 3178 N N . PRO A 1 409 ? -1.062 -1.621 26.513 1.00 95.56 409 PRO A N 1
ATOM 3179 C CA . PRO A 1 409 ? -1.926 -0.800 27.360 1.00 95.56 409 PRO A CA 1
ATOM 3180 C C . PRO A 1 409 ? -3.008 -0.008 26.600 1.00 95.56 409 PRO A C 1
ATOM 3182 O O . PRO A 1 409 ? -4.059 0.289 27.166 1.00 95.56 409 PRO A O 1
ATOM 3185 N N . TRP A 1 410 ? -2.781 0.393 25.343 1.00 94.56 410 TRP A N 1
ATOM 3186 C CA . TRP A 1 410 ? -3.789 1.072 24.517 1.00 94.56 410 TRP A CA 1
ATOM 3187 C C . TRP A 1 410 ? -4.852 0.102 23.995 1.00 94.56 410 TRP A C 1
ATOM 3189 O O . TRP A 1 410 ? -6.038 0.426 24.074 1.00 94.56 410 TRP A O 1
ATOM 3199 N N . LEU A 1 411 ? -4.455 -1.090 23.541 1.00 94.00 411 LEU A N 1
ATOM 3200 C CA . LEU A 1 411 ? -5.367 -2.153 23.118 1.00 94.00 411 LEU A CA 1
ATOM 3201 C C . LEU A 1 411 ? -6.283 -2.582 24.272 1.00 94.00 411 LEU A C 1
ATOM 3203 O O . LEU A 1 411 ? -7.499 -2.629 24.105 1.00 94.00 411 LEU A O 1
ATOM 3207 N N . GLU A 1 412 ? -5.721 -2.812 25.461 1.00 94.50 412 GLU A N 1
ATOM 3208 C CA . GLU A 1 412 ? -6.476 -3.167 26.671 1.00 94.50 412 GLU A CA 1
ATOM 3209 C C . GLU A 1 412 ? -7.469 -2.071 27.081 1.00 94.50 412 GLU A C 1
ATOM 3211 O O . GLU A 1 412 ? -8.626 -2.366 27.376 1.00 94.50 412 GLU A O 1
ATOM 3216 N N . ARG A 1 413 ? -7.065 -0.791 27.052 1.00 95.19 413 ARG A N 1
ATOM 3217 C CA . ARG A 1 413 ? -7.967 0.332 27.373 1.00 95.19 413 ARG A CA 1
ATOM 3218 C C . ARG A 1 413 ? -9.058 0.567 26.328 1.00 95.19 413 ARG A C 1
ATOM 3220 O O . ARG A 1 413 ? -10.113 1.077 26.689 1.00 95.19 413 ARG A O 1
ATOM 3227 N N . THR A 1 414 ? -8.800 0.251 25.059 1.00 93.88 414 THR A N 1
ATOM 3228 C CA . THR A 1 414 ? -9.723 0.545 23.947 1.00 93.88 414 THR A CA 1
ATOM 3229 C C . THR A 1 414 ? -10.688 -0.612 23.674 1.00 93.88 414 THR A C 1
ATOM 3231 O O . THR A 1 414 ? -11.832 -0.363 23.314 1.00 93.88 414 THR A O 1
ATOM 3234 N N . TYR A 1 415 ? -10.259 -1.863 23.881 1.00 94.56 415 TYR A N 1
ATOM 3235 C CA . TYR A 1 415 ? -11.009 -3.070 23.497 1.00 94.56 415 TYR A CA 1
ATOM 3236 C C . TYR A 1 415 ? -11.189 -4.094 24.632 1.00 94.56 415 TYR A C 1
ATOM 3238 O O . TYR A 1 415 ? -11.827 -5.131 24.436 1.00 94.56 415 TYR A O 1
ATOM 3246 N N . GLY A 1 416 ? -10.629 -3.848 25.822 1.00 92.00 416 GLY A N 1
ATOM 3247 C CA . GLY A 1 416 ? -10.735 -4.756 26.964 1.00 92.00 416 GLY A CA 1
ATOM 3248 C C . GLY A 1 416 ? -10.205 -6.158 26.653 1.00 92.00 416 GLY A C 1
ATOM 3249 O O . GLY A 1 416 ? -9.131 -6.326 26.076 1.00 92.00 416 GLY A O 1
ATOM 3250 N N . THR A 1 417 ? -10.983 -7.185 26.998 1.00 86.62 417 THR A N 1
ATOM 3251 C CA . THR A 1 417 ? -10.634 -8.596 26.755 1.00 86.62 417 THR A CA 1
ATOM 3252 C C . THR A 1 417 ? -10.533 -8.971 25.273 1.00 86.62 417 THR A C 1
ATOM 3254 O O . THR A 1 417 ? -9.923 -9.991 24.958 1.00 86.62 417 THR A O 1
ATOM 3257 N N . ALA A 1 418 ? -11.074 -8.161 24.355 1.00 83.88 418 ALA A N 1
ATOM 3258 C CA . ALA A 1 418 ? -10.971 -8.392 22.914 1.00 83.88 418 ALA A CA 1
ATOM 3259 C C . ALA A 1 418 ? -9.654 -7.878 22.297 1.00 83.88 418 ALA A C 1
ATOM 3261 O O . ALA A 1 418 ? -9.394 -8.170 21.135 1.00 83.88 418 ALA A O 1
ATOM 3262 N N . ALA A 1 419 ? -8.802 -7.168 23.052 1.00 86.44 419 ALA A N 1
ATOM 3263 C CA . ALA A 1 419 ? -7.559 -6.519 22.600 1.00 86.44 419 ALA A CA 1
ATOM 3264 C C . ALA A 1 419 ? -6.753 -7.270 21.517 1.00 86.44 419 ALA A C 1
ATOM 3266 O O . ALA A 1 419 ? -6.385 -6.686 20.499 1.00 86.44 419 ALA A O 1
ATOM 3267 N N . ARG A 1 420 ? -6.500 -8.573 21.705 1.00 82.88 420 ARG A N 1
ATOM 3268 C CA . ARG A 1 420 ? -5.714 -9.394 20.762 1.00 82.88 420 ARG A CA 1
ATOM 3269 C C . ARG A 1 420 ? -6.484 -9.835 19.512 1.00 82.88 420 ARG A C 1
ATOM 3271 O O . ARG A 1 420 ? -5.865 -10.083 18.486 1.00 82.88 420 ARG A O 1
ATOM 3278 N N . GLN A 1 421 ? -7.815 -9.886 19.565 1.00 84.69 421 GLN A N 1
ATOM 3279 C CA . GLN A 1 421 ? -8.681 -10.273 18.441 1.00 84.69 421 GLN A CA 1
ATOM 3280 C C . GLN A 1 421 ? -8.832 -9.167 17.384 1.00 84.69 421 GLN A C 1
ATOM 3282 O O . GLN A 1 421 ? -9.417 -9.406 16.330 1.00 84.69 421 GLN A O 1
ATOM 3287 N N . GLN A 1 422 ? -8.315 -7.967 17.655 1.00 89.19 422 GLN A N 1
ATOM 3288 C CA . GLN A 1 422 ? -8.396 -6.810 16.758 1.00 89.19 422 GLN A CA 1
ATOM 3289 C C . GLN A 1 422 ? -7.254 -6.789 15.746 1.00 89.19 422 GLN A C 1
ATOM 3291 O O . GLN A 1 422 ? -7.447 -6.389 14.609 1.00 89.19 422 GLN A O 1
ATOM 3296 N N . LEU A 1 423 ? -6.076 -7.270 16.145 1.00 85.00 423 LEU A N 1
ATOM 3297 C CA . LEU A 1 423 ? -4.912 -7.411 15.266 1.00 85.00 423 LEU A CA 1
ATOM 3298 C C . LEU A 1 423 ? -5.035 -8.622 14.324 1.00 85.00 423 LEU A C 1
ATOM 3300 O O . LEU A 1 423 ? -4.256 -8.754 13.388 1.00 85.00 423 LEU A O 1
ATOM 3304 N N . VAL A 1 424 ? -5.998 -9.516 14.564 1.00 82.12 424 VAL A N 1
ATOM 3305 C CA . VAL A 1 424 ? -6.240 -10.712 13.750 1.00 82.12 424 VAL A CA 1
ATOM 3306 C C . VAL A 1 424 ? -7.401 -10.430 12.783 1.00 82.12 424 VAL A C 1
ATOM 3308 O O . VAL A 1 424 ? -8.472 -10.043 13.250 1.00 82.12 424 VAL A O 1
ATOM 3311 N N . PRO A 1 425 ? -7.243 -10.638 11.460 1.00 79.44 425 PRO A N 1
ATOM 3312 C CA . PRO A 1 425 ? -6.142 -11.337 10.788 1.00 79.44 425 PRO A CA 1
ATOM 3313 C C . PRO A 1 425 ? -5.113 -10.403 10.109 1.00 79.44 425 PRO A C 1
ATOM 3315 O O . PRO A 1 425 ? -4.437 -10.833 9.179 1.00 79.44 425 PRO A O 1
ATOM 3318 N N . TYR A 1 426 ? -5.030 -9.126 10.502 1.00 85.31 426 TYR A N 1
ATOM 3319 C CA . TYR A 1 426 ? -4.208 -8.112 9.823 1.00 85.31 426 TYR A CA 1
ATOM 3320 C C . TYR A 1 426 ? -2.908 -7.799 10.586 1.00 85.31 426 TYR A C 1
ATOM 3322 O O . TYR A 1 426 ? -1.908 -8.482 10.375 1.00 85.31 426 TYR A O 1
ATOM 3330 N N . GLY A 1 427 ? -2.894 -6.779 11.452 1.00 93.50 427 GLY A N 1
ATOM 3331 C CA . GLY A 1 427 ? -1.696 -6.362 12.183 1.00 93.50 427 GLY A CA 1
ATOM 3332 C C . GLY A 1 427 ? -0.811 -5.377 11.411 1.00 93.50 427 GLY A C 1
ATOM 3333 O O . GLY A 1 427 ? -1.312 -4.505 10.700 1.00 93.50 427 GLY A O 1
ATOM 3334 N N . MET A 1 428 ? 0.508 -5.460 11.598 1.00 97.12 428 MET A N 1
ATOM 3335 C CA . MET A 1 428 ? 1.449 -4.404 11.193 1.00 97.12 428 MET A CA 1
ATOM 3336 C C . MET A 1 428 ? 2.288 -4.761 9.958 1.00 97.12 428 MET A C 1
ATOM 3338 O O . MET A 1 428 ? 2.963 -5.784 9.933 1.00 97.12 428 MET A O 1
ATOM 3342 N N . ILE A 1 429 ? 2.346 -3.868 8.971 1.00 98.38 429 ILE A N 1
ATOM 3343 C CA . ILE A 1 429 ? 3.384 -3.871 7.933 1.00 98.38 429 ILE A CA 1
ATOM 3344 C C . ILE A 1 429 ? 4.593 -3.115 8.486 1.00 98.38 429 ILE A C 1
ATOM 3346 O O . ILE A 1 429 ? 4.529 -1.898 8.639 1.00 98.38 429 ILE A O 1
ATOM 3350 N N . VAL A 1 430 ? 5.679 -3.817 8.802 1.00 98.50 430 VAL A N 1
ATOM 3351 C CA . VAL A 1 430 ? 6.960 -3.213 9.195 1.00 98.50 430 VAL A CA 1
ATOM 3352 C C . VAL A 1 430 ? 7.860 -3.091 7.969 1.00 98.50 430 VAL A C 1
ATOM 3354 O O . VAL A 1 430 ? 7.919 -4.003 7.145 1.00 98.50 430 VAL A O 1
ATOM 3357 N N . MET A 1 431 ? 8.553 -1.965 7.850 1.00 98.00 431 MET A N 1
ATOM 3358 C CA . MET A 1 431 ? 9.475 -1.665 6.759 1.00 98.00 431 MET A CA 1
ATOM 3359 C C . MET A 1 431 ? 10.854 -1.349 7.332 1.00 98.00 431 MET A C 1
ATOM 3361 O O . MET A 1 431 ? 10.963 -0.558 8.270 1.00 98.00 431 MET A O 1
ATOM 3365 N N . ASP A 1 432 ? 11.903 -1.892 6.728 1.00 95.75 432 ASP A N 1
ATOM 3366 C CA . ASP A 1 432 ? 13.237 -1.288 6.755 1.00 95.75 432 ASP A CA 1
ATOM 3367 C C . ASP A 1 432 ? 13.921 -1.552 5.415 1.00 95.75 432 ASP A C 1
ATOM 3369 O O . ASP A 1 432 ? 13.735 -2.631 4.851 1.00 95.75 432 ASP A O 1
ATOM 3373 N N . THR A 1 433 ? 14.661 -0.551 4.917 1.00 93.38 433 THR A N 1
ATOM 3374 C CA . THR A 1 433 ? 15.344 -0.541 3.609 1.00 93.38 433 THR A CA 1
ATOM 3375 C C . THR A 1 433 ? 14.436 -0.999 2.460 1.00 93.38 433 THR A C 1
ATOM 3377 O O . THR A 1 433 ? 14.335 -2.179 2.138 1.00 93.38 433 THR A O 1
ATOM 3380 N N . ILE A 1 434 ? 13.700 -0.061 1.854 1.00 93.31 434 ILE A N 1
ATOM 3381 C CA . ILE A 1 434 ? 12.655 -0.349 0.852 1.00 93.31 434 ILE A CA 1
ATOM 3382 C C . ILE A 1 434 ? 12.740 0.487 -0.440 1.00 93.31 434 ILE A C 1
ATOM 3384 O O . ILE A 1 434 ? 11.821 0.404 -1.261 1.00 93.31 434 ILE A O 1
ATOM 3388 N N . MET A 1 435 ? 13.800 1.286 -0.651 1.00 89.31 435 MET A N 1
ATOM 3389 C CA . MET A 1 435 ? 14.012 2.009 -1.922 1.00 89.31 435 MET A CA 1
ATOM 3390 C C . MET A 1 435 ? 15.107 1.448 -2.825 1.00 89.31 435 MET A C 1
ATOM 3392 O O . MET A 1 435 ? 15.184 1.844 -3.988 1.00 89.31 435 MET A O 1
ATOM 3396 N N . GLY A 1 436 ? 15.952 0.547 -2.336 1.00 79.94 436 GLY A N 1
ATOM 3397 C CA . GLY A 1 436 ? 17.045 0.002 -3.122 1.00 79.94 436 GLY A CA 1
ATOM 3398 C C . GLY A 1 436 ? 16.613 -0.856 -4.318 1.00 79.94 436 GLY A C 1
ATOM 3399 O O . GLY A 1 436 ? 16.120 -1.968 -4.165 1.00 79.94 436 GLY A O 1
ATOM 3400 N N . TYR A 1 437 ? 16.936 -0.396 -5.529 1.00 78.88 437 TYR A N 1
ATOM 3401 C CA . TYR A 1 437 ? 16.739 -1.112 -6.793 1.00 78.88 437 TYR A CA 1
ATOM 3402 C C . TYR A 1 437 ? 18.043 -1.198 -7.612 1.00 78.88 437 TYR A C 1
ATOM 3404 O O . TYR A 1 437 ? 18.901 -0.320 -7.512 1.00 78.88 437 TYR A O 1
ATOM 3412 N N . ASN A 1 438 ? 18.274 -2.285 -8.365 1.00 74.31 438 ASN A N 1
ATOM 3413 C CA . ASN A 1 438 ? 19.462 -2.407 -9.226 1.00 74.31 438 ASN A CA 1
ATOM 3414 C C . ASN A 1 438 ? 19.273 -3.400 -10.393 1.00 74.31 438 ASN A C 1
ATOM 3416 O O . ASN A 1 438 ? 19.142 -4.602 -10.188 1.00 74.31 438 ASN A O 1
ATOM 3420 N N . LEU A 1 439 ? 19.384 -2.901 -11.630 1.00 68.56 439 LEU A N 1
ATOM 3421 C CA . LEU A 1 439 ? 19.311 -3.685 -12.877 1.00 68.56 439 LEU A CA 1
ATOM 3422 C C . LEU A 1 439 ? 20.514 -4.613 -13.141 1.00 68.56 439 LEU A C 1
ATOM 3424 O O . LEU A 1 439 ? 20.537 -5.332 -14.142 1.00 68.56 439 LEU A O 1
ATOM 3428 N N . THR A 1 440 ? 21.548 -4.584 -12.302 1.00 72.56 440 THR A N 1
ATOM 3429 C CA . THR A 1 440 ? 22.767 -5.370 -12.520 1.00 72.56 440 THR A CA 1
ATOM 3430 C C . THR A 1 440 ? 22.516 -6.846 -12.209 1.00 72.56 440 THR A C 1
ATOM 3432 O O . THR A 1 440 ? 22.232 -7.225 -11.076 1.00 72.56 440 THR A O 1
ATOM 3435 N N . ALA A 1 441 ? 22.678 -7.713 -13.210 1.00 69.94 441 ALA A N 1
ATOM 3436 C CA . ALA A 1 441 ? 22.533 -9.155 -13.037 1.00 69.94 441 ALA A CA 1
ATOM 3437 C C . ALA A 1 441 ? 23.429 -9.684 -11.896 1.00 69.94 441 ALA A C 1
ATOM 3439 O O . ALA A 1 441 ? 24.655 -9.591 -11.970 1.00 69.94 441 ALA A O 1
ATOM 3440 N N . ASN A 1 442 ? 22.815 -10.311 -10.886 1.00 68.62 442 ASN A N 1
ATOM 3441 C CA . ASN A 1 442 ? 23.458 -10.842 -9.673 1.00 68.62 442 ASN A CA 1
ATOM 3442 C C . ASN A 1 442 ? 23.906 -9.796 -8.621 1.00 68.62 442 ASN A C 1
ATOM 3444 O O . ASN A 1 442 ? 24.759 -10.104 -7.790 1.00 68.62 442 ASN A O 1
ATOM 3448 N N . SER A 1 443 ? 23.326 -8.586 -8.595 1.00 71.19 443 SER A N 1
ATOM 3449 C CA . SER A 1 443 ? 23.535 -7.595 -7.521 1.00 71.19 443 SER A CA 1
ATOM 3450 C C . SER A 1 443 ? 22.675 -7.768 -6.253 1.00 71.19 443 SER A C 1
ATOM 3452 O O . SER A 1 443 ? 22.594 -6.840 -5.452 1.00 71.19 443 SER A O 1
ATOM 3454 N N . GLN A 1 444 ? 22.017 -8.908 -6.050 1.00 74.12 444 GLN A N 1
ATOM 3455 C CA . GLN A 1 444 ? 21.260 -9.238 -4.839 1.00 74.12 444 GLN A CA 1
ATOM 3456 C C . GLN A 1 444 ? 21.347 -10.735 -4.545 1.00 74.12 444 GLN A C 1
ATOM 3458 O O . GLN A 1 444 ? 21.260 -11.577 -5.441 1.00 74.12 444 GLN A O 1
ATOM 3463 N N . SER A 1 445 ? 21.519 -11.062 -3.269 1.00 71.56 445 SER A N 1
ATOM 3464 C CA . SER A 1 445 ? 21.579 -12.427 -2.759 1.00 71.56 445 SER A CA 1
ATOM 3465 C C . SER A 1 445 ? 20.448 -12.681 -1.766 1.00 71.56 445 SER A C 1
ATOM 3467 O O . SER A 1 445 ? 19.831 -11.757 -1.243 1.00 71.56 445 SER A O 1
ATOM 3469 N N . ILE A 1 446 ? 20.146 -13.953 -1.522 1.00 70.44 446 ILE A N 1
ATOM 3470 C CA . ILE A 1 446 ? 19.163 -14.349 -0.513 1.00 70.44 446 ILE A CA 1
ATOM 3471 C C . ILE A 1 446 ? 19.830 -14.312 0.871 1.00 70.44 446 ILE A C 1
ATOM 3473 O O . ILE A 1 446 ? 20.881 -14.943 1.023 1.00 70.44 446 ILE A O 1
ATOM 3477 N N . PRO A 1 447 ? 19.221 -13.677 1.891 1.00 70.06 447 PRO A N 1
ATOM 3478 C CA . PRO A 1 447 ? 19.692 -13.785 3.268 1.00 70.06 447 PRO A CA 1
ATOM 3479 C C . PRO A 1 447 ? 19.721 -15.242 3.738 1.00 70.06 447 PRO A C 1
ATOM 3481 O O . PRO A 1 447 ? 18.773 -15.986 3.515 1.00 70.06 447 PRO A O 1
ATOM 3484 N N . SER A 1 448 ? 20.804 -15.670 4.392 1.00 70.50 448 SER A N 1
ATOM 3485 C CA . SER A 1 448 ? 21.000 -17.064 4.842 1.00 70.50 448 SER A CA 1
ATOM 3486 C C . SER A 1 448 ? 20.651 -18.130 3.770 1.00 70.50 448 SER A C 1
ATOM 3488 O O . SER A 1 448 ? 19.669 -18.870 3.918 1.00 70.50 448 SER A O 1
ATOM 3490 N N . PRO A 1 449 ? 21.437 -18.245 2.674 1.00 70.69 449 PRO A N 1
ATOM 3491 C CA . PRO A 1 449 ? 21.124 -19.120 1.540 1.00 70.69 449 PRO A CA 1
ATOM 3492 C C . PRO A 1 449 ? 20.763 -20.560 1.921 1.00 70.69 449 PRO A C 1
ATOM 3494 O O . PRO A 1 449 ? 19.790 -21.092 1.399 1.00 70.69 449 PRO A O 1
ATOM 3497 N N . GLN A 1 450 ? 21.484 -21.174 2.867 1.00 71.62 450 GLN A N 1
ATOM 3498 C CA . GLN A 1 450 ? 21.225 -22.550 3.306 1.00 71.62 450 GLN A CA 1
ATOM 3499 C C . GLN A 1 450 ? 19.904 -22.685 4.081 1.00 71.62 450 GLN A C 1
ATOM 3501 O O . GLN A 1 450 ? 19.240 -23.717 3.988 1.00 71.62 450 GLN A O 1
ATOM 3506 N N . ALA A 1 451 ? 19.498 -21.660 4.840 1.00 68.06 451 ALA A N 1
ATOM 3507 C CA . ALA A 1 451 ? 18.227 -21.673 5.560 1.00 68.06 451 ALA A CA 1
ATOM 3508 C C . ALA A 1 451 ? 17.042 -21.570 4.589 1.00 68.06 451 ALA A C 1
ATOM 3510 O O . ALA A 1 451 ? 16.070 -22.310 4.733 1.00 68.06 451 ALA A O 1
ATOM 3511 N N . ILE A 1 452 ? 17.142 -20.712 3.568 1.00 72.81 452 ILE A N 1
ATOM 3512 C CA . ILE A 1 452 ? 16.091 -20.546 2.553 1.00 72.81 452 ILE A CA 1
ATOM 3513 C C . ILE A 1 452 ? 16.074 -21.690 1.534 1.00 72.81 452 ILE A C 1
ATOM 3515 O O . ILE A 1 452 ? 14.992 -22.104 1.131 1.00 72.81 452 ILE A O 1
ATOM 3519 N N . GLU A 1 453 ? 17.216 -22.271 1.166 1.00 77.56 453 GLU A N 1
ATOM 3520 C CA . GLU A 1 453 ? 17.252 -23.501 0.363 1.00 77.56 453 GLU A CA 1
ATOM 3521 C C . GLU A 1 453 ? 16.592 -24.675 1.106 1.00 77.56 453 GLU A C 1
ATOM 3523 O O . GLU A 1 453 ? 15.817 -25.421 0.511 1.00 77.56 453 GLU A O 1
ATOM 3528 N N . SER A 1 454 ? 16.831 -24.800 2.416 1.00 70.50 454 SER A N 1
ATOM 3529 C CA . SER A 1 454 ? 16.241 -25.845 3.261 1.00 70.50 454 SER A CA 1
ATOM 3530 C C . SER A 1 454 ? 14.736 -25.645 3.505 1.00 70.50 454 SER A C 1
ATOM 3532 O O . SER A 1 454 ? 13.947 -26.574 3.327 1.00 70.50 454 SER A O 1
ATOM 3534 N N . ALA A 1 455 ? 14.311 -24.433 3.882 1.00 65.88 455 ALA A N 1
ATOM 3535 C CA . ALA A 1 455 ? 12.918 -24.139 4.230 1.00 65.88 455 ALA A CA 1
ATOM 3536 C C . ALA A 1 455 ? 12.020 -23.854 3.010 1.00 65.88 455 ALA A C 1
ATOM 3538 O O . ALA A 1 455 ? 10.834 -24.188 3.023 1.00 65.88 455 ALA A O 1
ATOM 3539 N N . PHE A 1 456 ? 12.571 -23.256 1.949 1.00 74.44 456 PHE A N 1
ATOM 3540 C CA . PHE A 1 456 ? 11.838 -22.799 0.763 1.00 74.44 456 PHE A CA 1
ATOM 3541 C C . PHE A 1 456 ? 12.581 -23.130 -0.548 1.00 74.44 456 PHE A C 1
ATOM 3543 O O . PHE A 1 456 ? 12.823 -22.234 -1.364 1.00 74.44 456 PHE A O 1
ATOM 3550 N N . PRO A 1 457 ? 12.889 -24.413 -0.832 1.00 77.19 457 PRO A N 1
ATOM 3551 C CA . PRO A 1 457 ? 13.691 -24.814 -1.995 1.00 77.19 457 PRO A CA 1
ATOM 3552 C C . PRO A 1 457 ? 13.115 -24.367 -3.347 1.00 77.19 457 PRO A C 1
ATOM 3554 O O . PRO A 1 457 ? 13.836 -24.341 -4.339 1.00 77.19 457 PRO A O 1
ATOM 3557 N N . THR A 1 458 ? 11.825 -24.031 -3.439 1.00 78.19 458 THR A N 1
ATOM 3558 C CA . THR A 1 458 ? 11.237 -23.422 -4.648 1.00 78.19 458 THR A CA 1
ATOM 3559 C C . THR A 1 458 ? 11.529 -21.927 -4.745 1.00 78.19 458 THR A C 1
ATOM 3561 O O . THR A 1 458 ? 11.993 -21.499 -5.793 1.00 78.19 458 THR A O 1
ATOM 3564 N N . VAL A 1 459 ? 11.358 -21.145 -3.671 1.00 73.94 459 VAL A N 1
ATOM 3565 C CA . VAL A 1 459 ? 11.705 -19.708 -3.673 1.00 73.94 459 VAL A CA 1
ATOM 3566 C C . VAL A 1 459 ? 13.200 -19.530 -3.937 1.00 73.94 459 VAL A C 1
ATOM 3568 O O . VAL A 1 459 ? 13.582 -18.741 -4.798 1.00 73.94 459 VAL A O 1
ATOM 3571 N N . TYR A 1 460 ? 14.036 -20.349 -3.286 1.00 77.12 460 TYR A N 1
ATOM 3572 C CA . TYR A 1 460 ? 15.475 -20.385 -3.539 1.00 77.12 460 TYR A CA 1
ATOM 3573 C C . TYR A 1 460 ? 15.790 -20.630 -5.021 1.00 77.12 460 TYR A C 1
ATOM 3575 O O . TYR A 1 460 ? 16.511 -19.846 -5.632 1.00 77.12 460 TYR A O 1
ATOM 3583 N N . ARG A 1 461 ? 15.214 -21.675 -5.636 1.00 79.69 461 ARG A N 1
ATOM 3584 C CA . ARG A 1 461 ? 15.453 -21.988 -7.056 1.00 79.69 461 ARG A CA 1
ATOM 3585 C C . ARG A 1 461 ? 14.896 -20.939 -8.018 1.00 79.69 461 ARG A C 1
ATOM 3587 O O . ARG A 1 461 ? 15.555 -20.694 -9.019 1.00 79.69 461 ARG A O 1
ATOM 3594 N N . ASN A 1 462 ? 13.750 -20.320 -7.729 1.00 76.94 462 ASN A N 1
ATOM 3595 C CA . ASN A 1 462 ? 13.186 -19.256 -8.564 1.00 76.94 462 ASN A CA 1
ATOM 3596 C C . ASN A 1 462 ? 14.156 -18.069 -8.639 1.00 76.94 462 ASN A C 1
ATOM 3598 O O . ASN A 1 462 ? 14.618 -17.730 -9.728 1.00 76.94 462 ASN A O 1
ATOM 3602 N N . VAL A 1 463 ? 14.571 -17.529 -7.487 1.00 73.25 463 VAL A N 1
ATOM 3603 C CA . VAL A 1 463 ? 15.588 -16.467 -7.421 1.00 73.25 463 VAL A CA 1
ATOM 3604 C C . VAL A 1 463 ? 16.895 -16.926 -8.073 1.00 73.25 463 VAL A C 1
ATOM 3606 O O . VAL A 1 463 ? 17.454 -16.205 -8.887 1.00 73.25 463 VAL A O 1
ATOM 3609 N N . GLN A 1 464 ? 17.364 -18.152 -7.805 1.00 74.69 464 GLN A N 1
ATOM 3610 C CA . GLN A 1 464 ? 18.567 -18.707 -8.444 1.00 74.69 464 GLN A CA 1
ATOM 3611 C C . GLN A 1 464 ? 18.390 -19.076 -9.936 1.00 74.69 464 GLN A C 1
ATOM 3613 O O . GLN A 1 464 ? 19.334 -19.579 -10.557 1.00 74.69 464 GLN A O 1
ATOM 3618 N N . SER A 1 465 ? 17.229 -18.787 -10.530 1.00 74.56 465 SER A N 1
ATOM 3619 C CA . SER A 1 465 ? 16.948 -18.929 -11.963 1.00 74.56 465 SER A CA 1
ATOM 3620 C C . SER A 1 465 ? 16.670 -17.601 -12.678 1.00 74.56 465 SER A C 1
ATOM 3622 O O . SER A 1 465 ? 16.934 -17.530 -13.878 1.00 74.56 465 SER A O 1
ATOM 3624 N N . ASP A 1 466 ? 16.238 -16.538 -11.982 1.00 71.38 466 ASP A N 1
ATOM 3625 C CA . ASP A 1 466 ? 16.155 -15.205 -12.597 1.00 71.38 466 ASP A CA 1
ATOM 3626 C C . ASP A 1 466 ? 17.576 -14.708 -12.934 1.00 71.38 466 ASP A C 1
ATOM 3628 O O . ASP A 1 466 ? 18.535 -14.883 -12.175 1.00 71.38 466 ASP A O 1
ATOM 3632 N N . ASN A 1 467 ? 17.733 -14.103 -14.107 1.00 64.81 467 ASN A N 1
ATOM 3633 C CA . ASN A 1 467 ? 18.974 -13.449 -14.514 1.00 64.81 467 ASN A CA 1
ATOM 3634 C C . ASN A 1 467 ? 19.047 -12.004 -13.982 1.00 64.81 467 ASN A C 1
ATOM 3636 O O . ASN A 1 467 ? 20.140 -11.457 -13.850 1.00 64.81 467 ASN A O 1
ATOM 3640 N N . ARG A 1 468 ? 17.912 -11.419 -13.574 1.00 60.91 468 ARG A N 1
ATOM 3641 C CA . ARG A 1 468 ? 17.787 -10.154 -12.831 1.00 60.91 468 ARG A CA 1
ATOM 3642 C C . ARG A 1 468 ? 17.936 -10.373 -11.317 1.00 60.91 468 ARG A C 1
ATOM 3644 O O . ARG A 1 468 ? 17.134 -9.895 -10.524 1.00 60.91 468 ARG A O 1
ATOM 3651 N N . ARG A 1 469 ? 18.952 -11.124 -10.878 1.00 57.44 469 ARG A N 1
ATOM 3652 C CA . ARG A 1 469 ? 19.244 -11.367 -9.444 1.00 57.44 469 ARG A CA 1
ATOM 3653 C C . ARG A 1 469 ? 19.759 -10.097 -8.739 1.00 57.44 469 ARG A C 1
ATOM 3655 O O . ARG A 1 469 ? 20.893 -10.062 -8.292 1.00 57.44 469 ARG A O 1
ATOM 3662 N N . GLY A 1 470 ? 18.971 -9.030 -8.715 1.00 55.53 470 GLY A N 1
ATOM 3663 C CA . GLY A 1 470 ? 19.321 -7.686 -8.232 1.00 55.53 470 GLY A CA 1
ATOM 3664 C C . GLY A 1 470 ? 18.110 -6.864 -7.768 1.00 55.53 470 GLY A C 1
ATOM 3665 O O . GLY A 1 470 ? 18.262 -5.698 -7.396 1.00 55.53 470 GLY A O 1
ATOM 3666 N N . ASP A 1 471 ? 16.927 -7.475 -7.862 1.00 68.44 471 ASP A N 1
ATOM 3667 C CA . ASP A 1 471 ? 15.717 -6.816 -8.334 1.00 68.44 471 ASP A CA 1
ATOM 3668 C C . ASP A 1 471 ? 14.440 -7.401 -7.685 1.00 68.44 471 ASP A C 1
ATOM 3670 O O . ASP A 1 471 ? 13.485 -7.788 -8.362 1.00 68.44 471 ASP A O 1
ATOM 3674 N N . PHE A 1 472 ? 14.448 -7.568 -6.355 1.00 76.19 472 PHE A N 1
ATOM 3675 C CA . PHE A 1 472 ? 13.290 -8.088 -5.621 1.00 76.19 472 PHE A CA 1
ATOM 3676 C C . PHE A 1 472 ? 13.100 -7.503 -4.218 1.00 76.19 472 PHE A C 1
ATOM 3678 O O . PHE A 1 472 ? 14.054 -7.189 -3.507 1.00 76.19 472 PHE A O 1
ATOM 3685 N N . LEU A 1 473 ? 11.833 -7.451 -3.794 1.00 86.56 473 LEU A N 1
ATOM 3686 C CA . LEU A 1 473 ? 11.418 -7.118 -2.431 1.00 86.56 473 LEU A CA 1
ATOM 3687 C C . LEU A 1 473 ? 11.041 -8.407 -1.683 1.00 86.56 473 LEU A C 1
ATOM 3689 O O . LEU A 1 473 ? 10.266 -9.228 -2.186 1.00 86.56 473 LEU A O 1
ATOM 3693 N N . LEU A 1 474 ? 11.567 -8.589 -0.472 1.00 88.44 474 LEU A N 1
ATOM 3694 C CA . LEU A 1 474 ? 11.172 -9.682 0.414 1.00 88.44 474 LEU A CA 1
ATOM 3695 C C . LEU A 1 474 ? 9.900 -9.311 1.184 1.00 88.44 474 LEU A C 1
ATOM 3697 O O . LEU A 1 474 ? 9.803 -8.223 1.745 1.00 88.44 474 LEU A O 1
ATOM 3701 N N . ASN A 1 475 ? 8.950 -10.246 1.245 1.00 92.75 475 ASN A N 1
ATOM 3702 C CA . ASN A 1 475 ? 7.758 -10.172 2.091 1.00 92.75 475 ASN A CA 1
ATOM 3703 C C . ASN A 1 475 ? 7.820 -11.311 3.118 1.00 92.75 475 ASN A C 1
ATOM 3705 O O . ASN A 1 475 ? 7.477 -12.457 2.818 1.00 92.75 475 ASN A O 1
ATOM 3709 N N . ILE A 1 476 ? 8.328 -11.005 4.309 1.00 90.62 476 ILE A N 1
ATOM 3710 C CA . ILE A 1 476 ? 8.645 -11.965 5.372 1.00 90.62 476 ILE A CA 1
ATOM 3711 C C . ILE A 1 476 ? 7.502 -11.986 6.391 1.00 90.62 476 ILE A C 1
ATOM 3713 O O . ILE A 1 476 ? 7.174 -10.956 6.975 1.00 90.62 476 ILE A O 1
ATOM 3717 N N . TYR A 1 477 ? 6.890 -13.149 6.621 1.00 91.19 477 TYR A N 1
ATOM 3718 C CA . TYR A 1 477 ? 5.718 -13.280 7.498 1.00 91.19 477 TYR A CA 1
ATOM 3719 C C . TYR A 1 477 ? 5.609 -14.689 8.096 1.00 91.19 477 TYR A C 1
ATOM 3721 O O . TYR A 1 477 ? 6.084 -15.650 7.490 1.00 91.19 477 TYR A O 1
ATOM 3729 N N . ARG A 1 478 ? 4.983 -14.870 9.268 1.00 88.00 478 ARG A N 1
ATOM 3730 C CA . ARG A 1 478 ? 4.682 -16.217 9.787 1.00 88.00 478 ARG A CA 1
ATOM 3731 C C . ARG A 1 478 ? 3.568 -16.848 8.963 1.00 88.00 478 ARG A C 1
ATOM 3733 O O . ARG A 1 478 ? 2.505 -16.258 8.775 1.00 88.00 478 ARG A O 1
ATOM 3740 N N . LYS A 1 479 ? 3.806 -18.076 8.504 1.00 84.06 479 LYS A N 1
ATOM 3741 C CA . LYS A 1 479 ? 2.957 -18.811 7.552 1.00 84.06 479 LYS A CA 1
ATOM 3742 C C . LYS A 1 479 ? 1.484 -18.910 7.947 1.00 84.06 479 LYS A C 1
ATOM 3744 O O . LYS A 1 479 ? 0.636 -18.966 7.059 1.00 84.06 479 LYS A O 1
ATOM 3749 N N . ASP A 1 480 ? 1.211 -18.994 9.244 1.00 83.12 480 ASP A N 1
ATOM 3750 C CA . ASP A 1 480 ? -0.113 -19.301 9.780 1.00 83.12 480 ASP A CA 1
ATOM 3751 C C . ASP A 1 480 ? -0.746 -18.064 10.452 1.00 83.12 480 ASP A C 1
ATOM 3753 O O . ASP A 1 480 ? -1.890 -17.735 10.147 1.00 83.12 480 ASP A O 1
ATOM 3757 N N . ASP A 1 481 ? 0.012 -17.332 11.281 1.00 85.12 481 ASP A N 1
ATOM 3758 C CA . ASP A 1 481 ? -0.481 -16.167 12.040 1.00 85.12 481 ASP A CA 1
ATOM 3759 C C . ASP A 1 481 ? -0.628 -14.882 11.199 1.00 85.12 481 ASP A C 1
ATOM 3761 O O . ASP A 1 481 ? -1.607 -14.152 11.343 1.00 85.12 481 ASP A O 1
ATOM 3765 N N . ASP A 1 482 ? 0.341 -14.594 10.322 1.00 91.25 482 ASP A N 1
ATOM 3766 C CA . ASP A 1 482 ? 0.463 -13.310 9.602 1.00 91.25 482 ASP A CA 1
ATOM 3767 C C . ASP A 1 482 ? -0.044 -13.400 8.145 1.00 91.25 482 ASP A C 1
ATOM 3769 O O . ASP A 1 482 ? 0.027 -12.446 7.363 1.00 91.25 482 ASP A O 1
ATOM 3773 N N . ARG A 1 483 ? -0.538 -14.583 7.750 1.00 88.94 483 ARG A N 1
ATOM 3774 C CA . ARG A 1 483 ? -0.758 -14.982 6.353 1.00 88.94 483 ARG A CA 1
ATOM 3775 C C . ARG A 1 483 ? -1.657 -14.036 5.565 1.00 88.94 483 ARG A C 1
ATOM 3777 O O . ARG A 1 483 ? -1.374 -13.757 4.403 1.00 88.94 483 ARG A O 1
ATOM 3784 N N . ALA A 1 484 ? -2.755 -13.576 6.163 1.00 90.25 484 ALA A N 1
ATOM 3785 C CA . ALA A 1 484 ? -3.737 -12.769 5.444 1.00 90.25 484 ALA A CA 1
ATOM 3786 C C . ALA A 1 484 ? -3.184 -11.381 5.083 1.00 90.25 484 ALA A C 1
ATOM 3788 O O . ALA A 1 484 ? -3.451 -10.906 3.978 1.00 90.25 484 ALA A O 1
ATOM 3789 N N . LEU A 1 485 ? -2.362 -10.779 5.954 1.00 93.25 485 LEU A N 1
ATOM 3790 C CA . LEU A 1 485 ? -1.645 -9.535 5.668 1.00 93.25 485 LEU A CA 1
ATOM 3791 C C . LEU A 1 485 ? -0.539 -9.755 4.622 1.00 93.25 485 LEU A C 1
ATOM 3793 O O . LEU A 1 485 ? -0.464 -9.004 3.648 1.00 93.25 485 LEU A O 1
ATOM 3797 N N . GLY A 1 486 ? 0.255 -10.824 4.764 1.00 92.44 486 GLY A N 1
ATOM 3798 C CA . GLY A 1 486 ? 1.313 -11.178 3.808 1.00 92.44 486 GLY A CA 1
ATOM 3799 C C . GLY A 1 486 ? 0.782 -11.407 2.392 1.00 92.44 486 GLY A C 1
ATOM 3800 O O . GLY A 1 486 ? 1.286 -10.820 1.435 1.00 92.44 486 GLY A O 1
ATOM 3801 N N . GLU A 1 487 ? -0.287 -12.191 2.242 1.00 90.94 487 GLU A N 1
ATOM 3802 C CA . GLU A 1 487 ? -0.936 -12.381 0.943 1.00 90.94 487 GLU A CA 1
ATOM 3803 C C . GLU A 1 487 ? -1.642 -11.119 0.424 1.00 90.94 487 GLU A C 1
ATOM 3805 O O . GLU A 1 487 ? -1.703 -10.924 -0.790 1.00 90.94 487 GLU A O 1
ATOM 3810 N N . ALA A 1 488 ? -2.198 -10.269 1.298 1.00 91.38 488 ALA A N 1
ATOM 3811 C CA . ALA A 1 488 ? -2.820 -9.014 0.873 1.00 91.38 488 ALA A CA 1
ATOM 3812 C C . ALA A 1 488 ? -1.788 -8.077 0.234 1.00 91.38 488 ALA A C 1
ATOM 3814 O O . ALA A 1 488 ? -2.047 -7.562 -0.854 1.00 91.38 488 ALA A O 1
ATOM 3815 N N . PHE A 1 489 ? -0.599 -7.957 0.834 1.00 94.62 489 PHE A N 1
ATOM 3816 C CA . PHE A 1 489 ? 0.508 -7.208 0.244 1.00 94.62 489 PHE A CA 1
ATOM 3817 C C . PHE A 1 489 ? 0.979 -7.802 -1.089 1.00 94.62 489 PHE A C 1
ATOM 3819 O O . PHE A 1 489 ? 1.104 -7.077 -2.076 1.00 94.62 489 PHE A O 1
ATOM 3826 N N . THR A 1 490 ? 1.174 -9.124 -1.169 1.00 91.25 490 THR A N 1
ATOM 3827 C CA . THR A 1 490 ? 1.567 -9.771 -2.433 1.00 91.25 490 THR A CA 1
ATOM 3828 C C . THR A 1 490 ? 0.525 -9.554 -3.540 1.00 91.25 490 THR A C 1
ATOM 3830 O O . THR A 1 490 ? 0.913 -9.259 -4.670 1.00 91.25 490 THR A O 1
ATOM 3833 N N . ARG A 1 491 ? -0.782 -9.605 -3.234 1.00 86.75 491 ARG A N 1
ATOM 3834 C CA . ARG A 1 491 ? -1.851 -9.281 -4.201 1.00 86.75 491 ARG A CA 1
ATOM 3835 C C . ARG A 1 491 ? -1.822 -7.811 -4.637 1.00 86.75 491 ARG A C 1
ATOM 3837 O O . ARG A 1 491 ? -1.935 -7.545 -5.830 1.00 86.75 491 ARG A O 1
ATOM 3844 N N . ALA A 1 492 ? -1.640 -6.873 -3.705 1.00 87.69 492 ALA A N 1
ATOM 3845 C CA . ALA A 1 492 ? -1.544 -5.443 -4.011 1.00 87.69 492 ALA A CA 1
ATOM 3846 C C . ALA A 1 492 ? -0.340 -5.123 -4.917 1.00 87.69 492 ALA A C 1
ATOM 3848 O O . ALA A 1 492 ? -0.478 -4.409 -5.908 1.00 87.69 492 ALA A O 1
ATOM 3849 N N . TRP A 1 493 ? 0.826 -5.719 -4.647 1.00 87.88 493 TRP A N 1
ATOM 3850 C CA . TRP A 1 493 ? 2.000 -5.586 -5.515 1.00 87.88 493 TRP A CA 1
ATOM 3851 C C . TRP A 1 493 ? 1.773 -6.164 -6.918 1.00 87.88 493 TRP A C 1
ATOM 3853 O O . TRP A 1 493 ? 2.186 -5.562 -7.909 1.00 87.88 493 TRP A O 1
ATOM 3863 N N . GLN A 1 494 ? 1.122 -7.327 -7.015 1.00 82.88 494 GLN A N 1
ATOM 3864 C CA . GLN A 1 494 ? 0.838 -7.992 -8.293 1.00 82.88 494 GLN A CA 1
ATOM 3865 C C . GLN A 1 494 ? -0.200 -7.240 -9.141 1.00 82.88 494 GLN A C 1
ATOM 3867 O O . GLN A 1 494 ? -0.139 -7.311 -10.365 1.00 82.88 494 GLN A O 1
ATOM 3872 N N . ALA A 1 495 ? -1.111 -6.483 -8.520 1.00 78.19 495 ALA A N 1
ATOM 3873 C CA . ALA A 1 495 ? -2.030 -5.592 -9.229 1.00 78.19 495 ALA A CA 1
ATOM 3874 C C . ALA A 1 495 ? -1.324 -4.359 -9.838 1.00 78.19 495 ALA A C 1
ATOM 3876 O O . ALA A 1 495 ? -1.792 -3.800 -10.832 1.00 78.19 495 ALA A O 1
ATOM 3877 N N . LEU A 1 496 ? -0.182 -3.941 -9.277 1.00 76.69 496 LEU A N 1
ATOM 3878 C CA . LEU A 1 496 ? 0.601 -2.802 -9.757 1.00 76.69 496 LEU A CA 1
ATOM 3879 C C . LEU A 1 496 ? 1.472 -3.177 -10.966 1.00 76.69 496 LEU A C 1
ATOM 3881 O O . LEU A 1 496 ? 2.623 -3.609 -10.844 1.00 76.69 496 LEU A O 1
ATOM 3885 N N . SER A 1 497 ? 0.920 -2.946 -12.156 1.00 63.84 497 SER A N 1
ATOM 3886 C CA . SER A 1 497 ? 1.657 -2.996 -13.423 1.00 63.84 497 SER A CA 1
ATOM 3887 C C . SER A 1 497 ? 2.614 -1.804 -13.542 1.00 63.84 497 SER A C 1
ATOM 3889 O O . SER A 1 497 ? 2.183 -0.657 -13.441 1.00 63.84 497 SER A O 1
ATOM 3891 N N . HIS A 1 498 ? 3.903 -2.052 -13.801 1.00 63.69 498 HIS A N 1
ATOM 3892 C CA . HIS A 1 498 ? 4.878 -0.989 -14.066 1.00 63.69 498 HIS A CA 1
ATOM 3893 C C . HIS A 1 498 ? 5.896 -1.409 -15.146 1.00 63.69 498 HIS A C 1
ATOM 3895 O O . HIS A 1 498 ? 6.599 -2.397 -14.937 1.00 63.69 498 HIS A O 1
ATOM 3901 N N . PRO A 1 499 ? 6.071 -0.646 -16.246 1.00 53.44 499 PRO A N 1
ATOM 3902 C CA . PRO A 1 499 ? 6.807 -1.068 -17.449 1.00 53.44 499 PRO A CA 1
ATOM 3903 C C . PRO A 1 499 ? 8.328 -1.197 -17.277 1.00 53.44 499 PRO A C 1
ATOM 3905 O O . PRO A 1 499 ? 9.009 -1.658 -18.188 1.00 53.44 499 PRO A O 1
ATOM 3908 N N . ARG A 1 500 ? 8.877 -0.771 -16.132 1.00 57.25 500 ARG A N 1
ATOM 3909 C CA . ARG A 1 500 ? 10.265 -1.060 -15.718 1.00 57.25 500 ARG A CA 1
ATOM 3910 C C . ARG A 1 500 ? 10.381 -2.048 -14.552 1.00 57.25 500 ARG A C 1
ATOM 3912 O O . ARG A 1 500 ? 11.467 -2.560 -14.334 1.00 57.25 500 ARG A O 1
ATOM 3919 N N . PHE A 1 501 ? 9.301 -2.312 -13.806 1.00 62.88 501 PHE A N 1
ATOM 3920 C CA . PHE A 1 501 ? 9.354 -3.012 -12.509 1.00 62.88 501 PHE A CA 1
ATOM 3921 C C . PHE A 1 501 ? 8.358 -4.183 -12.454 1.00 62.88 501 PHE A C 1
ATOM 3923 O O . PHE A 1 501 ? 7.476 -4.265 -11.587 1.00 62.88 501 PHE A O 1
ATOM 3930 N N . GLU A 1 502 ? 8.527 -5.111 -13.397 1.00 59.72 502 GLU A N 1
ATOM 3931 C CA . GLU A 1 502 ? 7.892 -6.437 -13.433 1.00 59.72 502 GLU A CA 1
ATOM 3932 C C . GLU A 1 502 ? 8.617 -7.403 -12.477 1.00 59.72 502 GLU A C 1
ATOM 3934 O O . GLU A 1 502 ? 9.275 -8.362 -12.891 1.00 59.72 502 GLU A O 1
ATOM 3939 N N . LEU A 1 503 ? 8.596 -7.070 -11.184 1.00 65.75 503 LEU A N 1
ATOM 3940 C CA . LEU A 1 503 ? 9.418 -7.721 -10.160 1.00 65.75 503 LEU A CA 1
ATOM 3941 C C . LEU A 1 503 ? 8.583 -8.687 -9.325 1.00 65.75 503 LEU A C 1
ATOM 3943 O O . LEU A 1 503 ? 7.460 -8.354 -8.928 1.00 65.75 503 LEU A O 1
ATOM 3947 N N . GLU A 1 504 ? 9.151 -9.845 -8.997 1.00 67.56 504 GLU A N 1
ATOM 3948 C CA . GLU A 1 504 ? 8.549 -10.758 -8.030 1.00 67.56 504 GLU A CA 1
ATOM 3949 C C . GLU A 1 504 ? 8.783 -10.228 -6.605 1.00 67.56 504 GLU A C 1
ATOM 3951 O O . GLU A 1 504 ? 9.918 -10.074 -6.155 1.00 67.56 504 GLU A O 1
ATOM 3956 N N . VAL A 1 505 ? 7.699 -9.969 -5.866 1.00 80.25 505 VAL A N 1
ATOM 3957 C CA . VAL A 1 505 ? 7.760 -9.986 -4.397 1.00 80.25 505 VAL A CA 1
ATOM 3958 C C . VAL A 1 505 ? 7.897 -11.441 -3.988 1.00 80.25 505 VAL A C 1
ATOM 3960 O O . VAL A 1 505 ? 7.011 -12.239 -4.300 1.00 80.25 505 VAL A O 1
ATOM 3963 N N . PHE A 1 506 ? 8.959 -11.784 -3.262 1.00 78.50 506 PHE A N 1
ATOM 3964 C CA . PHE A 1 506 ? 9.146 -13.143 -2.759 1.00 78.50 506 PHE A CA 1
ATOM 3965 C C . PHE A 1 506 ? 8.509 -13.291 -1.371 1.00 78.50 506 PHE A C 1
ATOM 3967 O O . PHE A 1 506 ? 9.051 -12.765 -0.393 1.00 78.50 506 PHE A O 1
ATOM 3974 N N . PRO A 1 507 ? 7.368 -14.003 -1.244 1.00 81.94 507 PRO A N 1
ATOM 3975 C CA . PRO A 1 507 ? 6.820 -14.345 0.057 1.00 81.94 507 PRO A CA 1
ATOM 3976 C C . PRO A 1 507 ? 7.717 -15.380 0.746 1.00 81.94 507 PRO A C 1
ATOM 3978 O O . PRO A 1 507 ? 7.988 -16.449 0.195 1.00 81.94 507 PRO A O 1
ATOM 3981 N N . LEU A 1 508 ? 8.121 -15.091 1.982 1.00 81.81 508 LEU A N 1
ATOM 3982 C CA . LEU A 1 508 ? 8.852 -16.001 2.863 1.00 81.81 508 LEU A CA 1
ATOM 3983 C C . LEU A 1 508 ? 7.965 -16.376 4.067 1.00 81.81 508 LEU A C 1
ATOM 3985 O O . LEU A 1 508 ? 8.116 -15.788 5.140 1.00 81.81 508 LEU A O 1
ATOM 3989 N N . PRO A 1 509 ? 7.021 -17.329 3.899 1.00 80.62 509 PRO A N 1
ATOM 3990 C CA . PRO A 1 509 ? 6.094 -17.759 4.946 1.00 80.62 509 PRO A CA 1
ATOM 3991 C C . PRO A 1 509 ? 6.800 -18.653 5.979 1.00 80.62 509 PRO A C 1
ATOM 3993 O O . PRO A 1 509 ? 6.778 -19.887 5.885 1.00 80.62 509 PRO A O 1
ATOM 3996 N N . ILE A 1 510 ? 7.444 -18.043 6.976 1.00 78.38 510 ILE A N 1
ATOM 3997 C CA . ILE A 1 510 ? 8.199 -18.751 8.015 1.00 78.38 510 ILE A CA 1
ATOM 3998 C C . ILE A 1 510 ? 7.255 -19.644 8.821 1.00 78.38 510 ILE A C 1
ATOM 4000 O O . ILE A 1 510 ? 6.289 -19.193 9.435 1.00 78.38 510 ILE A O 1
ATOM 4004 N N . SER A 1 511 ? 7.525 -20.947 8.781 1.00 72.06 511 SER A N 1
ATOM 4005 C CA . SER A 1 511 ? 6.718 -21.968 9.449 1.00 72.06 511 SER A CA 1
ATOM 4006 C C . SER A 1 511 ? 7.209 -22.213 10.876 1.00 72.06 511 SER A C 1
ATOM 4008 O O . SER A 1 511 ? 8.408 -22.140 11.140 1.00 72.06 511 SER A O 1
ATOM 4010 N N . ASN A 1 512 ? 6.294 -22.616 11.765 1.00 58.56 512 ASN A N 1
ATOM 4011 C CA . ASN A 1 512 ? 6.611 -23.168 13.090 1.00 58.56 512 ASN A CA 1
ATOM 4012 C C . ASN A 1 512 ? 7.293 -22.194 14.084 1.00 58.56 512 ASN A C 1
ATOM 4014 O O . ASN A 1 512 ? 8.087 -22.617 14.921 1.00 58.56 512 ASN A O 1
ATOM 4018 N N . LEU A 1 513 ? 6.962 -20.896 14.029 1.00 61.44 513 LEU A N 1
ATOM 4019 C CA . LEU A 1 513 ? 7.428 -19.872 14.984 1.00 61.44 513 LEU A CA 1
ATOM 4020 C C . LEU A 1 513 ? 6.527 -19.711 16.228 1.00 61.44 513 LEU A C 1
ATOM 4022 O O . LEU A 1 513 ? 6.509 -18.653 16.851 1.00 61.44 513 LEU A O 1
ATOM 4026 N N . THR A 1 514 ? 5.811 -20.764 16.641 1.00 53.69 514 THR A N 1
ATOM 4027 C CA . THR A 1 514 ? 4.920 -20.727 17.823 1.00 53.69 514 THR A CA 1
ATOM 4028 C C . THR A 1 514 ? 5.647 -20.379 19.125 1.00 53.69 514 THR A C 1
ATOM 4030 O O . THR A 1 514 ? 5.012 -19.932 20.076 1.00 53.69 514 THR A O 1
ATOM 4033 N N . GLN A 1 515 ? 6.970 -20.573 19.174 1.00 55.78 515 GLN A N 1
ATOM 4034 C CA . GLN A 1 515 ? 7.872 -19.884 20.096 1.00 55.78 515 GLN A CA 1
ATOM 4035 C C . GLN A 1 515 ? 9.170 -19.529 19.351 1.00 55.78 515 GLN A C 1
ATOM 4037 O O . GLN A 1 515 ? 9.804 -20.395 18.749 1.00 55.78 515 GLN A O 1
ATOM 4042 N N . LEU A 1 516 ? 9.585 -18.261 19.408 1.00 64.31 516 LEU A N 1
ATOM 4043 C CA . LEU A 1 516 ? 10.884 -17.791 18.912 1.00 64.31 516 LEU A CA 1
ATOM 4044 C C . LEU A 1 516 ? 11.996 -18.207 19.894 1.00 64.31 516 LEU A C 1
ATOM 4046 O O . LEU A 1 516 ? 12.449 -17.413 20.716 1.00 64.31 516 LEU A O 1
ATOM 4050 N N . THR A 1 517 ? 12.412 -19.472 19.825 1.00 67.44 517 THR A N 1
ATOM 4051 C CA . THR A 1 517 ? 13.466 -20.070 20.666 1.00 67.44 517 THR A CA 1
ATOM 4052 C C . THR A 1 517 ? 14.614 -20.625 19.827 1.00 67.44 517 THR A C 1
ATOM 4054 O O . THR A 1 517 ? 14.492 -20.807 18.615 1.00 67.44 517 THR A O 1
ATOM 4057 N N . GLU A 1 518 ? 15.742 -20.947 20.460 1.00 71.06 518 GLU A N 1
ATOM 4058 C CA . GLU A 1 518 ? 16.808 -21.695 19.784 1.00 71.06 518 GLU A CA 1
ATOM 4059 C C . GLU A 1 518 ? 16.352 -23.120 19.408 1.00 71.06 518 GLU A C 1
ATOM 4061 O O . GLU A 1 518 ? 15.565 -23.720 20.148 1.00 71.06 518 GLU A O 1
ATOM 4066 N N . PRO A 1 519 ? 16.822 -23.686 18.277 1.00 68.44 519 PRO A N 1
ATOM 4067 C CA . PRO A 1 519 ? 17.782 -23.113 17.321 1.00 68.44 519 PRO A CA 1
ATOM 4068 C C . PRO A 1 519 ? 17.151 -22.210 16.240 1.00 68.44 519 PRO A C 1
ATOM 4070 O O . PRO A 1 519 ? 17.857 -21.729 15.355 1.00 68.44 519 PRO A O 1
ATOM 4073 N N . TYR A 1 520 ? 15.830 -21.996 16.259 1.00 70.50 520 TYR A N 1
ATOM 4074 C CA . TYR A 1 520 ? 15.124 -21.234 15.220 1.00 70.50 520 TYR A CA 1
ATOM 4075 C C . TYR A 1 520 ? 15.466 -19.740 15.234 1.00 70.50 520 TYR A C 1
ATOM 4077 O O . TYR A 1 520 ? 15.541 -19.134 14.168 1.00 70.50 520 TYR A O 1
ATOM 4085 N N . LEU A 1 521 ? 15.723 -19.163 16.414 1.00 70.00 521 LEU A N 1
ATOM 4086 C CA . LEU A 1 521 ? 16.266 -17.807 16.548 1.00 70.00 521 LEU A CA 1
ATOM 4087 C C . LEU A 1 521 ? 17.573 -17.650 15.760 1.00 70.00 521 LEU A C 1
ATOM 4089 O O . LEU A 1 521 ? 17.656 -16.757 14.922 1.00 70.00 521 LEU A O 1
ATOM 4093 N N . THR A 1 522 ? 18.551 -18.540 15.968 1.00 74.12 522 THR A N 1
ATOM 4094 C CA . THR A 1 522 ? 19.801 -18.554 15.188 1.00 74.12 522 THR A CA 1
ATOM 4095 C C . THR A 1 522 ? 19.549 -18.784 13.691 1.00 74.12 522 THR A C 1
ATOM 4097 O O . THR A 1 522 ? 20.103 -18.064 12.864 1.00 74.12 522 THR A O 1
ATOM 4100 N N . LEU A 1 523 ? 18.699 -19.752 13.319 1.00 72.69 523 LEU A N 1
ATOM 4101 C CA . LEU A 1 523 ? 18.438 -20.105 11.913 1.00 72.69 523 LEU A CA 1
ATOM 4102 C C . LEU A 1 523 ? 17.824 -18.951 11.102 1.00 72.69 523 LEU A C 1
ATOM 4104 O O . LEU A 1 523 ? 18.176 -18.762 9.937 1.00 72.69 523 LEU A O 1
ATOM 4108 N N . TYR A 1 524 ? 16.909 -18.196 11.714 1.00 76.94 524 TYR A N 1
ATOM 4109 C CA . TYR A 1 524 ? 16.177 -17.111 11.063 1.00 76.94 524 TYR A CA 1
ATOM 4110 C C . TYR A 1 524 ? 16.691 -15.710 11.426 1.00 76.94 524 TYR A C 1
ATOM 4112 O O . TYR A 1 524 ? 16.045 -14.732 11.060 1.00 76.94 524 TYR A O 1
ATOM 4120 N N . GLN A 1 525 ? 17.837 -15.576 12.107 1.00 79.06 525 GLN A N 1
ATOM 4121 C CA . GLN A 1 525 ? 18.331 -14.287 12.614 1.00 79.06 525 GLN A CA 1
ATOM 4122 C C . GLN A 1 525 ? 18.359 -13.150 11.562 1.00 79.06 525 GLN A C 1
ATOM 4124 O O . GLN A 1 525 ? 17.884 -12.064 11.903 1.00 79.06 525 GLN A O 1
ATOM 4129 N N . PRO A 1 526 ? 18.779 -13.356 10.294 1.00 77.75 526 PRO A N 1
ATOM 4130 C CA . PRO A 1 526 ? 18.725 -12.305 9.265 1.00 77.75 526 PRO A CA 1
ATOM 4131 C C . PRO A 1 526 ? 17.307 -11.822 8.916 1.00 77.75 526 PRO A C 1
ATOM 4133 O O . PRO A 1 526 ? 17.117 -10.673 8.531 1.00 77.75 526 PRO A O 1
ATOM 4136 N N . PHE A 1 527 ? 16.292 -12.671 9.102 1.00 81.50 527 PHE A N 1
ATOM 4137 C CA . PHE A 1 527 ? 14.872 -12.347 8.898 1.00 81.50 527 PHE A CA 1
ATOM 4138 C C . PHE A 1 527 ? 14.204 -11.747 10.135 1.00 81.50 527 PHE A C 1
ATOM 4140 O O . PHE A 1 527 ? 13.014 -11.449 10.109 1.00 81.50 527 PHE A O 1
ATOM 4147 N N . LEU A 1 528 ? 14.955 -11.594 11.225 1.00 85.94 528 LEU A N 1
ATOM 4148 C CA . LEU A 1 528 ? 14.514 -11.054 12.507 1.00 85.94 528 LEU A CA 1
ATOM 4149 C C . LEU A 1 528 ? 15.276 -9.758 12.845 1.00 85.94 528 LEU A C 1
ATOM 4151 O O . LEU A 1 528 ? 15.359 -9.388 14.015 1.00 85.94 528 LEU A O 1
ATOM 4155 N N . ARG A 1 529 ? 15.877 -9.098 11.842 1.00 88.62 529 ARG A N 1
ATOM 4156 C CA . ARG A 1 529 ? 16.782 -7.961 12.065 1.00 88.62 529 ARG A CA 1
ATOM 4157 C C . ARG A 1 529 ? 16.093 -6.669 12.514 1.00 88.62 529 ARG A C 1
ATOM 4159 O O . ARG A 1 529 ? 16.734 -5.933 13.247 1.00 88.62 529 ARG A O 1
ATOM 4166 N N . SER A 1 530 ? 14.814 -6.470 12.171 1.00 94.81 530 SER A N 1
ATOM 4167 C CA . SER A 1 530 ? 14.046 -5.246 12.460 1.00 94.81 530 SER A CA 1
ATOM 4168 C C . SER A 1 530 ? 12.874 -5.438 13.446 1.00 94.81 530 SER A C 1
ATOM 4170 O O . SER A 1 530 ? 12.639 -6.522 13.993 1.00 94.81 530 SER A O 1
ATOM 4172 N N . ASP A 1 531 ? 12.137 -4.356 13.708 1.00 96.75 531 ASP A N 1
ATOM 4173 C CA . ASP A 1 531 ? 11.141 -4.171 14.770 1.00 96.75 531 ASP A CA 1
ATOM 4174 C C . ASP A 1 531 ? 9.996 -5.201 14.803 1.00 96.75 531 ASP A C 1
ATOM 4176 O O . ASP A 1 531 ? 9.433 -5.467 15.874 1.00 96.75 531 ASP A O 1
ATOM 4180 N N . HIS A 1 532 ? 9.662 -5.835 13.673 1.00 94.94 532 HIS A N 1
ATOM 4181 C CA . HIS A 1 532 ? 8.673 -6.923 13.621 1.00 94.94 532 HIS A CA 1
ATOM 4182 C C . HIS A 1 532 ? 9.062 -8.101 14.513 1.00 94.94 532 HIS A C 1
ATOM 4184 O O . HIS A 1 532 ? 8.178 -8.770 15.046 1.00 94.94 532 HIS A O 1
ATOM 4190 N N . ARG A 1 533 ? 10.362 -8.321 14.761 1.00 92.62 533 ARG A N 1
ATOM 4191 C CA . ARG A 1 533 ? 10.842 -9.333 15.709 1.00 92.62 533 ARG A CA 1
ATOM 4192 C C . ARG A 1 533 ? 10.216 -9.149 17.090 1.00 92.62 533 ARG A C 1
ATOM 4194 O O . ARG A 1 533 ? 9.834 -10.137 17.713 1.00 92.62 533 ARG A O 1
ATOM 4201 N N . ASN A 1 534 ? 10.100 -7.914 17.582 1.00 93.81 534 ASN A N 1
ATOM 4202 C CA . ASN A 1 534 ? 9.491 -7.663 18.889 1.00 93.81 534 ASN A CA 1
ATOM 4203 C C . ASN A 1 534 ? 7.966 -7.821 18.858 1.00 93.81 534 ASN A C 1
ATOM 4205 O O . ASN A 1 534 ? 7.398 -8.277 19.849 1.00 93.81 534 ASN A O 1
ATOM 4209 N N . LEU A 1 535 ? 7.312 -7.513 17.730 1.00 93.44 535 LEU A N 1
ATOM 4210 C CA . LEU A 1 535 ? 5.887 -7.803 17.535 1.00 93.44 535 LEU A CA 1
ATOM 4211 C C . LEU A 1 535 ? 5.640 -9.320 17.594 1.00 93.44 535 LEU A C 1
ATOM 4213 O O . LEU A 1 535 ? 4.820 -9.769 18.390 1.00 93.44 535 LEU A O 1
ATOM 4217 N N . TRP A 1 536 ? 6.411 -10.126 16.859 1.00 91.31 536 TRP A N 1
ATOM 4218 C CA . TRP A 1 536 ? 6.311 -11.590 16.899 1.00 91.31 536 TRP A CA 1
ATOM 4219 C C . TRP A 1 536 ? 6.656 -12.184 18.274 1.00 91.31 536 TRP A C 1
ATOM 4221 O O . TRP A 1 536 ? 5.984 -13.116 18.711 1.00 91.31 536 TRP A O 1
ATOM 4231 N N . LEU A 1 537 ? 7.655 -11.644 18.988 1.00 87.88 537 LEU A N 1
ATOM 4232 C CA . LEU A 1 537 ? 7.996 -12.074 20.356 1.00 87.88 537 LEU A CA 1
ATOM 4233 C C . LEU A 1 537 ? 6.855 -11.848 21.361 1.00 87.88 537 LEU A C 1
ATOM 4235 O O . LEU A 1 537 ? 6.753 -12.593 22.334 1.00 87.88 537 LEU A O 1
ATOM 4239 N N . ASP A 1 538 ? 5.995 -10.858 21.119 1.00 88.00 538 ASP A N 1
ATOM 4240 C CA . ASP A 1 538 ? 4.781 -10.592 21.899 1.00 88.00 538 ASP A CA 1
ATOM 4241 C C . ASP A 1 538 ? 3.517 -11.217 21.263 1.00 88.00 538 ASP A C 1
ATOM 4243 O O . ASP A 1 538 ? 2.403 -10.977 21.720 1.00 88.00 538 ASP A O 1
ATOM 4247 N N . ASN A 1 539 ? 3.665 -12.027 20.207 1.00 88.06 539 ASN A N 1
ATOM 4248 C CA . ASN A 1 539 ? 2.591 -12.580 19.372 1.00 88.06 539 ASN A CA 1
ATOM 4249 C C . ASN A 1 539 ? 1.576 -11.529 18.864 1.00 88.06 539 ASN A C 1
ATOM 4251 O O . ASN A 1 539 ? 0.356 -11.679 18.982 1.00 88.06 539 ASN A O 1
ATOM 4255 N N . ILE A 1 540 ? 2.096 -10.441 18.301 1.00 90.69 540 ILE A N 1
ATOM 4256 C CA . ILE A 1 540 ? 1.354 -9.450 17.520 1.00 90.69 540 ILE A CA 1
ATOM 4257 C C . ILE A 1 540 ? 1.562 -9.763 16.029 1.00 90.69 540 ILE A C 1
ATOM 4259 O O . ILE A 1 540 ? 2.717 -9.839 15.599 1.00 90.69 540 ILE A O 1
ATOM 4263 N N . PRO A 1 541 ? 0.484 -9.936 15.237 1.00 93.19 541 PRO A N 1
ATOM 4264 C CA . PRO A 1 541 ? 0.592 -10.136 13.799 1.00 93.19 541 PRO A CA 1
ATOM 4265 C C . PRO A 1 541 ? 1.366 -9.028 13.082 1.00 93.19 541 PRO A C 1
ATOM 4267 O O . PRO A 1 541 ? 1.098 -7.838 13.285 1.00 93.19 541 PRO A O 1
ATOM 4270 N N . ALA A 1 542 ? 2.342 -9.419 12.262 1.00 95.12 542 ALA A N 1
ATOM 4271 C CA . ALA A 1 542 ? 3.176 -8.489 11.509 1.00 95.12 542 ALA A CA 1
ATOM 4272 C C . ALA A 1 542 ? 3.848 -9.133 10.289 1.00 95.12 542 ALA A C 1
ATOM 4274 O O . ALA A 1 542 ? 4.263 -10.290 10.345 1.00 95.12 542 ALA A O 1
ATOM 4275 N N . ILE A 1 543 ? 4.038 -8.352 9.226 1.00 96.56 543 ILE A N 1
ATOM 4276 C CA . ILE A 1 543 ? 4.920 -8.690 8.099 1.00 96.56 543 ILE A CA 1
ATOM 4277 C C . ILE A 1 543 ? 6.115 -7.737 8.070 1.00 96.56 543 ILE A C 1
ATOM 4279 O O . ILE A 1 543 ? 6.019 -6.611 8.556 1.00 96.56 543 ILE A O 1
ATOM 4283 N N . PHE A 1 544 ? 7.219 -8.172 7.473 1.00 95.81 544 PHE A N 1
ATOM 4284 C CA . PHE A 1 544 ? 8.426 -7.377 7.267 1.00 95.81 544 PHE A CA 1
ATOM 4285 C C . PHE A 1 544 ? 8.731 -7.255 5.773 1.00 95.81 544 PHE A C 1
ATOM 4287 O O . PHE A 1 544 ? 8.868 -8.263 5.073 1.00 95.81 544 PHE A O 1
ATOM 4294 N N . LEU A 1 545 ? 8.802 -6.011 5.299 1.00 95.62 545 LEU A N 1
ATOM 4295 C CA . LEU A 1 545 ? 9.146 -5.636 3.932 1.00 95.62 545 LEU A CA 1
ATOM 4296 C C . LEU A 1 545 ? 10.559 -5.051 3.897 1.00 95.62 545 LEU A C 1
ATOM 4298 O O . LEU A 1 545 ? 10.850 -4.117 4.643 1.00 95.62 545 LEU A O 1
ATOM 4302 N N . THR A 1 546 ? 11.410 -5.586 3.019 1.00 92.19 546 THR A N 1
ATOM 4303 C CA . THR A 1 546 ? 12.795 -5.119 2.838 1.00 92.19 546 THR A CA 1
ATOM 4304 C C . THR A 1 546 ? 13.348 -5.476 1.453 1.00 92.19 546 THR A C 1
ATOM 4306 O O . THR A 1 546 ? 13.015 -6.521 0.886 1.00 92.19 546 THR A O 1
ATOM 4309 N N . ASP A 1 547 ? 14.230 -4.630 0.921 1.00 86.56 547 ASP A N 1
ATOM 4310 C CA . ASP A 1 547 ? 15.087 -4.859 -0.248 1.00 86.56 547 ASP A CA 1
ATOM 4311 C C . ASP A 1 547 ? 16.256 -5.824 0.053 1.00 86.56 547 ASP A C 1
ATOM 4313 O O . ASP A 1 547 ? 17.067 -6.116 -0.822 1.00 86.56 547 ASP A O 1
ATOM 4317 N N . SER A 1 548 ? 16.341 -6.342 1.284 1.00 79.50 548 SER A N 1
ATOM 4318 C CA . SER A 1 548 ? 17.385 -7.221 1.832 1.00 79.50 548 SER A CA 1
ATOM 4319 C C . SER A 1 548 ? 18.751 -6.593 2.162 1.00 79.50 548 SER A C 1
ATOM 4321 O O . SER A 1 548 ? 19.664 -7.351 2.478 1.00 79.50 548 SER A O 1
ATOM 4323 N N . ALA A 1 549 ? 18.896 -5.264 2.172 1.00 81.38 549 ALA A N 1
ATOM 4324 C CA . ALA A 1 549 ? 20.009 -4.526 2.790 1.00 81.38 549 ALA A CA 1
ATOM 4325 C C . ALA A 1 549 ? 21.419 -5.130 2.576 1.00 81.38 549 ALA A C 1
ATOM 4327 O O . ALA A 1 549 ? 21.956 -5.115 1.465 1.00 81.38 549 ALA A O 1
ATOM 4328 N N . ASP A 1 550 ? 22.038 -5.684 3.625 1.00 71.69 550 ASP A N 1
ATOM 4329 C CA . ASP A 1 550 ? 23.396 -6.243 3.623 1.00 71.69 550 ASP A CA 1
ATOM 4330 C C . ASP A 1 550 ? 23.590 -7.431 2.661 1.00 71.69 550 ASP A C 1
ATOM 4332 O O . ASP A 1 550 ? 24.716 -7.743 2.267 1.00 71.69 550 ASP A O 1
ATOM 4336 N N . TYR A 1 551 ? 22.502 -8.047 2.198 1.00 69.38 551 TYR A N 1
ATOM 4337 C CA . TYR A 1 551 ? 22.517 -9.116 1.196 1.00 69.38 551 TYR A CA 1
ATOM 4338 C C . TYR A 1 551 ? 22.455 -8.590 -0.249 1.00 69.38 551 TYR A C 1
ATOM 4340 O O . TYR A 1 551 ? 22.524 -9.384 -1.195 1.00 69.38 551 TYR A O 1
ATOM 4348 N N . ARG A 1 552 ? 22.368 -7.266 -0.454 1.00 71.06 552 ARG A N 1
ATOM 4349 C CA . ARG A 1 552 ? 22.075 -6.640 -1.749 1.00 71.06 552 ARG A CA 1
ATOM 4350 C C . ARG A 1 552 ? 23.232 -5.825 -2.350 1.00 71.06 552 ARG A C 1
ATOM 4352 O O . ARG A 1 552 ? 23.202 -4.599 -2.410 1.00 71.06 552 ARG A O 1
ATOM 4359 N N . GLY A 1 553 ? 24.251 -6.508 -2.874 1.00 63.38 553 GLY A N 1
ATOM 4360 C CA . GLY A 1 553 ? 25.190 -5.957 -3.871 1.00 63.38 553 GLY A CA 1
ATOM 4361 C C . GLY A 1 553 ? 25.914 -4.671 -3.460 1.00 63.38 553 GLY A C 1
ATOM 4362 O O . GLY A 1 553 ? 26.913 -4.726 -2.757 1.00 63.38 553 GLY A O 1
ATOM 4363 N N . ALA A 1 554 ? 25.445 -3.503 -3.914 1.00 55.22 554 ALA A N 1
ATOM 4364 C CA . ALA A 1 554 ? 26.005 -2.220 -3.473 1.00 55.22 554 ALA A CA 1
ATOM 4365 C C . ALA A 1 554 ? 25.624 -1.886 -2.015 1.00 55.22 554 ALA A C 1
ATOM 4367 O O . ALA A 1 554 ? 26.466 -1.399 -1.265 1.00 55.22 554 ALA A O 1
ATOM 4368 N N . MET A 1 555 ? 24.405 -2.224 -1.572 1.00 63.75 555 MET A N 1
ATOM 4369 C CA . MET A 1 555 ? 23.988 -2.111 -0.167 1.00 63.75 555 MET A CA 1
ATOM 4370 C C . MET A 1 555 ? 24.743 -3.069 0.765 1.00 63.75 555 MET A C 1
ATOM 4372 O O . MET A 1 555 ? 24.907 -2.727 1.929 1.00 63.75 555 MET A O 1
ATOM 4376 N N . GLN A 1 556 ? 25.349 -4.156 0.270 1.00 66.31 556 GLN A N 1
ATOM 4377 C CA . GLN A 1 556 ? 26.320 -4.943 1.056 1.00 66.31 556 GLN A CA 1
ATOM 4378 C C . GLN A 1 556 ? 27.523 -4.098 1.536 1.00 66.31 556 GLN A C 1
ATOM 4380 O O . GLN A 1 556 ? 28.218 -4.480 2.475 1.00 66.31 556 GLN A O 1
ATOM 4385 N N . VAL A 1 557 ? 27.768 -2.941 0.904 1.00 70.62 557 VAL A N 1
ATOM 4386 C CA . VAL A 1 557 ? 28.804 -1.963 1.279 1.00 70.62 557 VAL A CA 1
ATOM 4387 C C . VAL A 1 557 ? 28.205 -0.622 1.747 1.00 70.62 557 VAL A C 1
ATOM 4389 O O . VAL A 1 557 ? 28.916 0.166 2.366 1.00 70.62 557 VAL A O 1
ATOM 4392 N N . CYS A 1 558 ? 26.921 -0.342 1.482 1.00 78.94 558 CYS A N 1
ATOM 4393 C CA . CYS A 1 558 ? 26.262 0.917 1.864 1.00 78.94 558 CYS A CA 1
ATOM 4394 C C . CYS A 1 558 ? 25.352 0.835 3.098 1.00 78.94 558 CYS A C 1
ATOM 4396 O O . CYS A 1 558 ? 25.185 1.857 3.761 1.00 78.94 558 CYS A O 1
ATOM 4398 N N . TYR A 1 559 ? 24.829 -0.342 3.456 1.00 85.38 559 TYR A N 1
ATOM 4399 C CA . TYR A 1 559 ? 24.120 -0.547 4.721 1.00 85.38 559 TYR A CA 1
ATOM 4400 C C . TYR A 1 559 ? 25.048 -0.213 5.901 1.00 85.38 559 TYR A C 1
ATOM 4402 O O . TYR A 1 559 ? 26.249 -0.512 5.866 1.00 85.38 559 TYR A O 1
ATOM 4410 N N . HIS A 1 560 ? 24.517 0.504 6.895 1.00 91.19 560 HIS A N 1
ATOM 4411 C CA . HIS A 1 560 ? 25.279 1.096 8.006 1.00 91.19 560 HIS A CA 1
ATOM 4412 C C . HIS A 1 560 ? 26.560 1.868 7.596 1.00 91.19 560 HIS A C 1
ATOM 4414 O O . HIS A 1 560 ? 27.492 2.001 8.391 1.00 91.19 560 HIS A O 1
ATOM 4420 N N . SER A 1 561 ? 26.631 2.401 6.367 1.00 89.62 561 SER A N 1
ATOM 4421 C CA . SER A 1 561 ? 27.858 2.980 5.802 1.00 89.62 561 SER A CA 1
ATOM 4422 C C . SER A 1 561 ? 27.637 4.318 5.082 1.00 89.62 561 SER A C 1
ATOM 4424 O O . SER A 1 561 ? 26.524 4.715 4.749 1.00 89.62 561 SER A O 1
ATOM 4426 N N . GLN A 1 562 ? 28.730 5.044 4.814 1.00 90.25 562 GLN A N 1
ATOM 4427 C CA . GLN A 1 562 ? 28.709 6.410 4.254 1.00 90.25 562 GLN A CA 1
ATOM 4428 C C . GLN A 1 562 ? 28.040 6.538 2.872 1.00 90.25 562 GLN A C 1
ATOM 4430 O O . GLN A 1 562 ? 27.734 7.654 2.452 1.00 90.25 562 GLN A O 1
ATOM 4435 N N . CYS A 1 563 ? 27.835 5.430 2.151 1.00 89.19 563 CYS A N 1
ATOM 4436 C CA . CYS A 1 563 ? 27.159 5.420 0.856 1.00 89.19 563 CYS A CA 1
ATOM 4437 C C . CYS A 1 563 ? 25.659 5.094 0.912 1.00 89.19 563 CYS A C 1
ATOM 4439 O O . CYS A 1 563 ? 25.055 5.002 -0.152 1.00 89.19 563 CYS A O 1
ATOM 4441 N N . ASP A 1 564 ? 25.031 5.018 2.090 1.00 92.94 564 ASP A N 1
ATOM 4442 C CA . ASP A 1 564 ? 23.612 5.375 2.212 1.00 92.94 564 ASP A CA 1
ATOM 4443 C C . ASP A 1 564 ? 23.494 6.894 2.437 1.00 92.94 564 ASP A C 1
ATOM 4445 O O . ASP A 1 564 ? 23.655 7.397 3.555 1.00 92.94 564 ASP A O 1
ATOM 4449 N N . ASN A 1 565 ? 23.295 7.630 1.336 1.00 93.88 565 ASN A N 1
ATOM 4450 C CA . ASN A 1 565 ? 23.181 9.085 1.304 1.00 93.88 565 ASN A CA 1
ATOM 4451 C C . ASN A 1 565 ? 22.333 9.586 0.113 1.00 93.88 565 ASN A C 1
ATOM 4453 O O . ASN A 1 565 ? 21.809 8.818 -0.694 1.00 93.88 565 ASN A O 1
ATOM 4457 N N . VAL A 1 566 ? 22.175 10.908 0.020 1.00 94.38 566 VAL A N 1
ATOM 4458 C CA . VAL A 1 566 ? 21.309 11.587 -0.957 1.00 94.38 566 VAL A CA 1
ATOM 4459 C C . VAL A 1 566 ? 21.809 11.448 -2.399 1.00 94.38 566 VAL A C 1
ATOM 4461 O O . VAL A 1 566 ? 21.006 11.420 -3.334 1.00 94.38 566 VAL A O 1
ATOM 4464 N N . GLU A 1 567 ? 23.122 11.381 -2.586 1.00 91.62 567 GLU A N 1
ATOM 4465 C CA . GLU A 1 567 ? 23.799 11.320 -3.878 1.00 91.62 567 GLU A CA 1
ATOM 4466 C C . GLU A 1 567 ? 23.781 9.903 -4.469 1.00 91.62 567 GLU A C 1
ATOM 4468 O O . GLU A 1 567 ? 23.789 9.750 -5.690 1.00 91.62 567 GLU A O 1
ATOM 4473 N N . THR A 1 568 ? 23.734 8.875 -3.617 1.00 88.62 568 THR A N 1
ATOM 4474 C CA . THR A 1 568 ? 23.736 7.457 -4.006 1.00 88.62 568 THR A CA 1
ATOM 4475 C C . THR A 1 568 ? 22.345 6.830 -4.044 1.00 88.62 568 THR A C 1
ATOM 4477 O O . THR A 1 568 ? 22.083 6.025 -4.935 1.00 88.62 568 THR A O 1
ATOM 4480 N N . MET A 1 569 ? 21.450 7.178 -3.110 1.00 89.69 569 MET A N 1
ATOM 4481 C CA . MET A 1 569 ? 20.148 6.510 -2.982 1.00 89.69 569 MET A CA 1
ATOM 4482 C C . MET A 1 569 ? 19.026 7.171 -3.770 1.00 89.69 569 MET A C 1
ATOM 4484 O O . MET A 1 569 ? 18.118 6.475 -4.214 1.00 89.69 569 MET A O 1
ATOM 4488 N N . LEU A 1 570 ? 19.075 8.484 -4.008 1.00 91.50 570 LEU A N 1
ATOM 4489 C CA . LEU A 1 570 ? 17.984 9.204 -4.682 1.00 91.50 570 LEU A CA 1
ATOM 4490 C C . LEU A 1 570 ? 18.136 9.202 -6.213 1.00 91.50 570 LEU A C 1
ATOM 4492 O O . LEU A 1 570 ? 18.024 10.246 -6.862 1.00 91.50 570 LEU A O 1
ATOM 4496 N N . THR A 1 571 ? 18.405 8.019 -6.773 1.00 88.50 571 THR A N 1
ATOM 4497 C CA . THR A 1 571 ? 18.377 7.751 -8.218 1.00 88.50 571 THR A CA 1
ATOM 4498 C C . THR A 1 571 ? 16.935 7.678 -8.727 1.00 88.50 571 THR A C 1
ATOM 4500 O O . THR A 1 571 ? 15.996 7.496 -7.951 1.00 88.50 571 THR A O 1
ATOM 4503 N N . GLU A 1 572 ? 16.744 7.812 -10.043 1.00 84.00 572 GLU A N 1
ATOM 4504 C CA . GLU A 1 572 ? 15.414 7.717 -10.657 1.00 84.00 572 GLU A CA 1
ATOM 4505 C C . GLU A 1 572 ? 14.766 6.349 -10.384 1.00 84.00 572 GLU A C 1
ATOM 4507 O O . GLU A 1 572 ? 13.628 6.288 -9.918 1.00 84.00 572 GLU A O 1
ATOM 4512 N N . ASP A 1 573 ? 15.509 5.260 -10.607 1.00 82.94 573 ASP A N 1
ATOM 4513 C CA . ASP A 1 573 ? 14.984 3.902 -10.461 1.00 82.94 573 ASP A CA 1
ATOM 4514 C C . ASP A 1 573 ? 14.710 3.522 -8.993 1.00 82.94 573 ASP A C 1
ATOM 4516 O O . ASP A 1 573 ? 13.646 2.971 -8.719 1.00 82.94 573 ASP A O 1
ATOM 4520 N N . ASN A 1 574 ? 15.567 3.905 -8.032 1.00 87.50 574 ASN A N 1
ATOM 4521 C CA . ASN A 1 574 ? 15.280 3.711 -6.599 1.00 87.50 574 ASN A CA 1
ATOM 4522 C C . ASN A 1 574 ? 14.014 4.468 -6.165 1.00 87.50 574 ASN A C 1
ATOM 4524 O O . ASN A 1 574 ? 13.176 3.941 -5.433 1.00 87.50 574 ASN A O 1
ATOM 4528 N N . LEU A 1 575 ? 13.847 5.716 -6.623 1.00 89.06 575 LEU A N 1
ATOM 4529 C CA . LEU A 1 575 ? 12.671 6.521 -6.291 1.00 89.06 575 LEU A CA 1
ATOM 4530 C C . LEU A 1 575 ? 11.381 5.919 -6.858 1.00 89.06 575 LEU A C 1
ATOM 4532 O O . LEU A 1 575 ? 10.354 5.964 -6.182 1.00 89.06 575 LEU A O 1
ATOM 4536 N N . MET A 1 576 ? 11.407 5.336 -8.060 1.00 84.88 576 MET A N 1
ATOM 4537 C CA . MET A 1 576 ? 10.225 4.667 -8.612 1.00 84.88 576 MET A CA 1
ATOM 4538 C C . MET A 1 576 ? 9.998 3.251 -8.051 1.00 84.88 576 MET A C 1
ATOM 4540 O O . MET A 1 576 ? 8.851 2.818 -7.961 1.00 84.88 576 MET A O 1
ATOM 4544 N N . PHE A 1 577 ? 11.041 2.536 -7.622 1.00 87.06 577 PHE A N 1
ATOM 4545 C CA . PHE A 1 577 ? 10.872 1.297 -6.859 1.00 87.06 577 PHE A CA 1
ATOM 4546 C C . PHE A 1 577 ? 10.206 1.589 -5.507 1.00 87.06 577 PHE A C 1
ATOM 4548 O O . PHE A 1 577 ? 9.174 0.994 -5.200 1.00 87.06 577 PHE A O 1
ATOM 4555 N N . LEU A 1 578 ? 10.681 2.605 -4.772 1.00 91.75 578 LEU A N 1
ATOM 4556 C CA . LEU A 1 578 ? 10.015 3.111 -3.565 1.00 91.75 578 LEU A CA 1
ATOM 4557 C C . LEU A 1 578 ? 8.574 3.554 -3.837 1.00 91.75 578 LEU A C 1
ATOM 4559 O O . LEU A 1 578 ? 7.692 3.292 -3.023 1.00 91.75 578 LEU A O 1
ATOM 4563 N N . SER A 1 579 ? 8.327 4.208 -4.973 1.00 90.62 579 SER A N 1
ATOM 4564 C CA . SER A 1 579 ? 6.989 4.605 -5.424 1.00 90.62 579 SER A CA 1
ATOM 4565 C C . SER A 1 579 ? 6.053 3.398 -5.551 1.00 90.62 579 SER A C 1
ATOM 4567 O O . SER A 1 579 ? 4.976 3.394 -4.952 1.00 90.62 579 SER A O 1
ATOM 4569 N N . LYS A 1 580 ? 6.498 2.324 -6.224 1.00 87.88 580 LYS A N 1
ATOM 4570 C CA . LYS A 1 580 ? 5.734 1.073 -6.347 1.00 87.88 580 LYS A CA 1
ATOM 4571 C C . LYS A 1 580 ? 5.532 0.380 -4.994 1.00 87.88 580 LYS A C 1
ATOM 4573 O O . LYS A 1 580 ? 4.420 -0.058 -4.703 1.00 87.88 580 LYS A O 1
ATOM 4578 N N . THR A 1 581 ? 6.562 0.312 -4.148 1.00 92.00 581 THR A N 1
ATOM 4579 C CA . THR A 1 581 ? 6.457 -0.264 -2.794 1.00 92.00 581 THR A CA 1
ATOM 4580 C C . THR A 1 581 ? 5.462 0.511 -1.936 1.00 92.00 581 THR A C 1
ATOM 4582 O O . THR A 1 581 ? 4.586 -0.091 -1.314 1.00 92.00 581 THR A O 1
ATOM 4585 N N . THR A 1 582 ? 5.527 1.843 -1.965 1.00 95.62 582 THR A N 1
ATOM 4586 C CA . THR A 1 582 ? 4.610 2.731 -1.238 1.00 95.62 582 THR A CA 1
ATOM 4587 C C . THR A 1 582 ? 3.165 2.542 -1.697 1.00 95.62 582 THR A C 1
ATOM 4589 O O . THR A 1 582 ? 2.276 2.474 -0.849 1.00 95.62 582 THR A O 1
ATOM 4592 N N . ASP A 1 583 ? 2.912 2.383 -3.000 1.00 90.56 583 ASP A N 1
ATOM 4593 C CA . ASP A 1 583 ? 1.555 2.133 -3.500 1.00 90.56 583 ASP A CA 1
ATOM 4594 C C . ASP A 1 583 ? 1.050 0.720 -3.191 1.00 90.56 583 ASP A C 1
ATOM 4596 O O . ASP A 1 583 ? -0.130 0.559 -2.883 1.00 90.56 583 ASP A O 1
ATOM 4600 N N . ALA A 1 584 ? 1.918 -0.297 -3.167 1.00 92.62 584 ALA A N 1
ATOM 4601 C CA . ALA A 1 584 ? 1.540 -1.635 -2.710 1.00 92.62 584 ALA A CA 1
ATOM 4602 C C . ALA A 1 584 ? 1.148 -1.623 -1.219 1.00 92.62 584 ALA A C 1
ATOM 4604 O O . ALA A 1 584 ? 0.142 -2.227 -0.833 1.00 92.62 584 ALA A O 1
ATOM 4605 N N . ILE A 1 585 ? 1.881 -0.875 -0.383 1.00 96.88 585 ILE A N 1
ATOM 4606 C CA . ILE A 1 585 ? 1.525 -0.641 1.025 1.00 96.88 585 ILE A CA 1
ATOM 4607 C C . ILE A 1 585 ? 0.196 0.122 1.108 1.00 96.88 585 ILE A C 1
ATOM 4609 O O . ILE A 1 585 ? -0.725 -0.351 1.774 1.00 96.88 585 ILE A O 1
ATOM 4613 N N . TYR A 1 586 ? 0.052 1.254 0.407 1.00 95.38 586 TYR A N 1
ATOM 4614 C CA . TYR A 1 586 ? -1.186 2.043 0.395 1.00 95.38 586 TYR A CA 1
ATOM 4615 C C . TYR A 1 586 ? -2.390 1.193 -0.021 1.00 95.38 586 TYR A C 1
ATOM 4617 O O . TYR A 1 586 ? -3.374 1.181 0.709 1.00 95.38 586 TYR A O 1
ATOM 4625 N N . GLN A 1 587 ? -2.318 0.436 -1.121 1.00 90.62 587 GLN A N 1
ATOM 4626 C CA . GLN A 1 587 ? -3.415 -0.428 -1.571 1.00 90.62 587 GLN A CA 1
ATOM 4627 C C . GLN A 1 587 ? -3.754 -1.522 -0.550 1.00 90.62 587 GLN A C 1
ATOM 4629 O O . GLN A 1 587 ? -4.934 -1.808 -0.335 1.00 90.62 587 GLN A O 1
ATOM 4634 N N . THR A 1 588 ? -2.751 -2.083 0.133 1.00 94.62 588 THR A N 1
ATOM 4635 C CA . THR A 1 588 ? -2.964 -3.060 1.212 1.00 94.62 588 THR A CA 1
ATOM 4636 C C . THR A 1 588 ? -3.725 -2.430 2.378 1.00 94.62 588 THR A C 1
ATOM 4638 O O . THR A 1 588 ? -4.799 -2.907 2.744 1.00 94.62 588 THR A O 1
ATOM 4641 N N . ILE A 1 589 ? -3.234 -1.315 2.927 1.00 95.62 589 ILE A N 1
ATOM 4642 C CA . ILE A 1 589 ? -3.895 -0.616 4.040 1.00 95.62 589 ILE A CA 1
ATOM 4643 C C . ILE A 1 589 ? -5.281 -0.095 3.618 1.00 95.62 589 ILE A C 1
ATOM 4645 O O . ILE A 1 589 ? -6.243 -0.203 4.376 1.00 95.62 589 ILE A O 1
ATOM 4649 N N . ASN A 1 590 ? -5.419 0.418 2.394 1.00 91.50 590 ASN A N 1
ATOM 4650 C CA . ASN A 1 590 ? -6.681 0.850 1.796 1.00 91.50 590 ASN A CA 1
ATOM 4651 C C . ASN A 1 590 ? -7.708 -0.294 1.769 1.00 91.50 590 ASN A C 1
ATOM 4653 O O . ASN A 1 590 ? -8.830 -0.105 2.229 1.00 91.50 590 ASN A O 1
ATOM 4657 N N . SER A 1 591 ? -7.329 -1.483 1.296 1.00 89.38 591 SER A N 1
ATOM 4658 C CA . SER A 1 591 ? -8.234 -2.636 1.235 1.00 89.38 591 SER A CA 1
ATOM 4659 C C . SER A 1 591 ? -8.618 -3.155 2.626 1.00 89.38 591 SER A C 1
ATOM 4661 O O . SER A 1 591 ? -9.800 -3.367 2.892 1.00 89.38 591 SER A O 1
ATOM 4663 N N . LEU A 1 592 ? -7.649 -3.306 3.536 1.00 92.38 592 LEU A N 1
ATOM 4664 C CA . LEU A 1 592 ? -7.880 -3.900 4.862 1.00 92.38 592 LEU A CA 1
ATOM 4665 C C . LEU A 1 592 ? -8.559 -2.938 5.859 1.00 92.38 592 LEU A C 1
ATOM 4667 O O . LEU A 1 592 ? -9.226 -3.378 6.797 1.00 92.38 592 LEU A O 1
ATOM 4671 N N . SER A 1 593 ? -8.450 -1.622 5.644 1.00 92.00 593 SER A N 1
ATOM 4672 C CA . SER A 1 593 ? -9.140 -0.606 6.459 1.00 92.00 593 SER A CA 1
ATOM 4673 C C . SER A 1 593 ? -10.638 -0.456 6.155 1.00 92.00 593 SER A C 1
ATOM 4675 O O . SER A 1 593 ? -11.326 0.249 6.894 1.00 92.00 593 SER A O 1
ATOM 4677 N N . GLU A 1 594 ? -11.140 -1.124 5.105 1.00 85.69 594 GLU A N 1
ATOM 4678 C CA . GLU A 1 594 ? -12.538 -1.102 4.645 1.00 85.69 594 GLU A CA 1
ATOM 4679 C C . GLU A 1 594 ? -13.111 0.326 4.477 1.00 85.69 594 GLU A C 1
ATOM 4681 O O . GLU A 1 594 ? -13.728 0.865 5.403 1.00 85.69 594 GLU A O 1
ATOM 4686 N N . PRO A 1 595 ? -12.942 0.978 3.312 1.00 73.12 595 PRO A N 1
ATOM 4687 C CA . PRO A 1 595 ? -13.609 2.247 3.044 1.00 73.12 595 PRO A CA 1
ATOM 4688 C C . PRO A 1 595 ? -15.126 2.041 2.951 1.00 73.12 595 PRO A C 1
ATOM 4690 O O . PRO A 1 595 ? -15.598 1.132 2.267 1.00 73.12 595 PRO A O 1
ATOM 4693 N N . SER A 1 596 ? -15.902 2.900 3.608 1.00 58.50 596 SER A N 1
ATOM 4694 C CA . SER A 1 596 ? -17.350 2.938 3.423 1.00 58.50 596 SER A CA 1
ATOM 4695 C C . SER A 1 596 ? -17.711 3.629 2.107 1.00 58.50 596 SER A C 1
ATOM 4697 O O . SER A 1 596 ? -17.187 4.699 1.785 1.00 58.50 596 SER A O 1
ATOM 4699 N N . GLU A 1 597 ? -18.633 3.034 1.342 1.00 52.03 597 GLU A N 1
ATOM 4700 C CA . GLU A 1 597 ? -19.220 3.710 0.182 1.00 52.03 597 GLU A CA 1
ATOM 4701 C C . GLU A 1 597 ? -19.936 5.004 0.614 1.00 52.03 597 GLU A C 1
ATOM 4703 O O . GLU A 1 597 ? -20.577 5.037 1.675 1.00 52.03 597 GLU A O 1
ATOM 4708 N N . PRO A 1 598 ? -19.877 6.076 -0.197 1.00 46.41 598 PRO A N 1
ATOM 4709 C CA . PRO A 1 598 ? -20.544 7.324 0.132 1.00 46.41 598 PRO A CA 1
ATOM 4710 C C . PRO A 1 598 ? -22.061 7.111 0.208 1.00 46.41 598 PRO A C 1
ATOM 4712 O O . PRO A 1 598 ? -22.681 6.532 -0.685 1.00 46.41 598 PRO A O 1
ATOM 4715 N N . VAL A 1 599 ? -22.676 7.631 1.274 1.00 38.28 599 VAL A N 1
ATOM 4716 C CA . VAL A 1 599 ? -24.100 7.422 1.612 1.00 38.28 599 VAL A CA 1
ATOM 4717 C C . VAL A 1 599 ? -25.051 7.817 0.470 1.00 38.28 599 VAL A C 1
ATOM 4719 O O . VAL A 1 599 ? -26.119 7.230 0.319 1.00 38.28 599 VAL A O 1
ATOM 4722 N N . SER A 1 600 ? -24.659 8.766 -0.385 1.00 35.91 600 SER A N 1
ATOM 4723 C CA . SER A 1 600 ? -25.406 9.128 -1.594 1.00 35.91 600 SER A CA 1
ATOM 4724 C C . SER A 1 600 ? -25.543 7.967 -2.588 1.00 35.91 600 SER A C 1
ATOM 4726 O O . SER A 1 600 ? -26.620 7.799 -3.160 1.00 35.91 600 SER A O 1
ATOM 4728 N N . GLN A 1 601 ? -24.509 7.140 -2.777 1.00 37.06 601 GLN A N 1
ATOM 4729 C CA . GLN A 1 601 ? -24.573 5.968 -3.653 1.00 37.06 601 GLN A CA 1
ATOM 4730 C C . GLN A 1 601 ? -25.359 4.826 -3.009 1.00 37.06 601 GLN A C 1
ATOM 4732 O O . GLN A 1 601 ? -26.249 4.288 -3.661 1.00 37.06 601 GLN A O 1
ATOM 4737 N N . SER A 1 602 ? -25.122 4.495 -1.737 1.00 35.62 602 SER A N 1
ATOM 4738 C CA . SER A 1 602 ? -25.817 3.374 -1.083 1.00 35.62 602 SER A CA 1
ATOM 4739 C C . SER A 1 602 ? -27.316 3.633 -0.869 1.00 35.62 602 SER A C 1
ATOM 4741 O O . SER A 1 602 ? -28.131 2.727 -1.065 1.00 35.62 602 SER A O 1
ATOM 4743 N N . VAL A 1 603 ? -27.727 4.876 -0.583 1.00 32.62 603 VAL A N 1
ATOM 4744 C CA . VAL A 1 603 ? -29.152 5.267 -0.585 1.00 32.62 603 VAL A CA 1
ATOM 4745 C C . VAL A 1 603 ? -29.731 5.222 -2.003 1.00 32.62 603 VAL A C 1
ATOM 4747 O O . VAL A 1 603 ? -30.801 4.651 -2.201 1.00 32.62 603 VAL A O 1
ATOM 4750 N N . SER A 1 604 ? -29.021 5.736 -3.015 1.00 33.91 604 SER A N 1
ATOM 4751 C CA . SER A 1 604 ? -29.503 5.687 -4.406 1.00 33.91 604 SER A CA 1
ATOM 4752 C C . SER A 1 604 ? -29.654 4.251 -4.920 1.00 33.91 604 SER A C 1
ATOM 4754 O O . SER A 1 604 ? -30.662 3.933 -5.549 1.00 33.91 604 SER A O 1
ATOM 4756 N N . GLN A 1 605 ? -28.702 3.362 -4.616 1.00 36.03 605 GLN A N 1
ATOM 4757 C CA . GLN A 1 605 ? -28.766 1.943 -4.966 1.00 36.03 605 GLN A CA 1
ATOM 4758 C C . GLN A 1 605 ? -29.911 1.233 -4.237 1.00 36.03 605 GLN A C 1
ATOM 4760 O O . GLN A 1 605 ? -30.702 0.555 -4.887 1.00 36.03 605 GLN A O 1
ATOM 4765 N N . SER A 1 606 ? -30.043 1.394 -2.916 1.00 34.12 606 SER A N 1
ATOM 4766 C CA . SER A 1 606 ? -31.084 0.705 -2.134 1.00 34.12 606 SER A CA 1
ATOM 4767 C C . SER A 1 606 ? -32.500 1.178 -2.481 1.00 34.12 606 SER A C 1
ATOM 4769 O O . SER A 1 606 ? -33.402 0.347 -2.613 1.00 34.12 606 SER A O 1
ATOM 4771 N N . VAL A 1 607 ? -32.703 2.476 -2.741 1.00 36.19 607 VAL A N 1
ATOM 4772 C CA . VAL A 1 607 ? -33.968 2.999 -3.290 1.00 36.19 607 VAL A CA 1
ATOM 4773 C C . VAL A 1 607 ? -34.216 2.439 -4.693 1.00 36.19 607 VAL A C 1
ATOM 4775 O O . VAL A 1 607 ? -35.299 1.911 -4.948 1.00 36.19 607 VAL A O 1
ATOM 4778 N N . SER A 1 608 ? -33.215 2.459 -5.580 1.00 35.41 608 SER A N 1
ATOM 4779 C CA . SER A 1 608 ? -33.346 1.918 -6.943 1.00 35.41 608 SER A CA 1
ATOM 4780 C C . SER A 1 608 ? -33.663 0.422 -6.950 1.00 35.41 608 SER A C 1
ATOM 4782 O O . SER A 1 608 ? -34.515 -0.010 -7.722 1.00 35.41 608 SER A O 1
ATOM 4784 N N . GLN A 1 609 ? -33.042 -0.374 -6.075 1.00 37.66 609 GLN A N 1
ATOM 4785 C CA . GLN A 1 609 ? -33.332 -1.801 -5.908 1.00 37.66 609 GLN A CA 1
ATOM 4786 C C . GLN A 1 609 ? -34.744 -2.026 -5.358 1.00 37.66 609 GLN A C 1
ATOM 4788 O O . GLN A 1 609 ? -35.475 -2.848 -5.906 1.00 37.66 609 GLN A O 1
ATOM 4793 N N . SER A 1 610 ? -35.158 -1.268 -4.338 1.00 37.19 610 SER A N 1
ATOM 4794 C CA . SER A 1 610 ? -36.495 -1.378 -3.730 1.00 37.19 610 SER A CA 1
ATOM 4795 C C . SER A 1 610 ? -37.606 -1.049 -4.732 1.00 37.19 610 SER A C 1
ATOM 4797 O O . SER A 1 610 ? -38.584 -1.792 -4.853 1.00 37.19 610 SER A O 1
ATOM 4799 N N . VAL A 1 611 ? -37.437 0.030 -5.505 1.00 39.44 611 VAL A N 1
ATOM 4800 C CA . VAL A 1 611 ? -38.354 0.409 -6.589 1.00 39.44 611 VAL A CA 1
ATOM 4801 C C . VAL A 1 611 ? -38.320 -0.634 -7.705 1.00 39.44 611 VAL A C 1
ATOM 4803 O O . VAL A 1 611 ? -39.377 -1.105 -8.118 1.00 39.44 611 VAL A O 1
ATOM 4806 N N . SER A 1 612 ? -37.135 -1.073 -8.142 1.00 38.03 612 SER A N 1
ATOM 4807 C CA . SER A 1 612 ? -36.997 -2.082 -9.203 1.00 38.03 612 SER A CA 1
ATOM 4808 C C . SER A 1 612 ? -37.644 -3.414 -8.828 1.00 38.03 612 SER A C 1
ATOM 4810 O O . SER A 1 612 ? -38.322 -4.001 -9.665 1.00 38.03 612 SER A O 1
ATOM 4812 N N . GLN A 1 613 ? -37.499 -3.887 -7.585 1.00 40.41 613 GLN A N 1
ATOM 4813 C CA . GLN A 1 613 ? -38.169 -5.098 -7.102 1.00 40.41 613 GLN A CA 1
ATOM 4814 C C . GLN A 1 613 ? -39.689 -4.915 -7.039 1.00 40.41 613 GLN A C 1
ATOM 4816 O O . GLN A 1 613 ? -40.419 -5.768 -7.541 1.00 40.41 613 GLN A O 1
ATOM 4821 N N . SER A 1 614 ? -40.168 -3.790 -6.497 1.00 39.16 614 SER A N 1
ATOM 4822 C CA . SER A 1 614 ? -41.603 -3.491 -6.384 1.00 39.16 614 SER A CA 1
ATOM 4823 C C . SER A 1 614 ? -42.281 -3.408 -7.756 1.00 39.16 614 SER A C 1
ATOM 4825 O O . SER A 1 614 ? -43.332 -4.016 -7.975 1.00 39.16 614 SER A O 1
ATOM 4827 N N . VAL A 1 615 ? -41.654 -2.714 -8.712 1.00 43.16 615 VAL A N 1
ATOM 4828 C CA . VAL A 1 615 ? -42.117 -2.624 -10.104 1.00 43.16 615 VAL A CA 1
ATOM 4829 C C . VAL A 1 615 ? -42.012 -3.983 -10.793 1.00 43.16 615 VAL A C 1
ATOM 4831 O O . VAL A 1 615 ? -42.988 -4.419 -11.395 1.00 43.16 615 VAL A O 1
ATOM 4834 N N . SER A 1 616 ? -40.897 -4.707 -10.649 1.00 40.03 616 SER A N 1
ATOM 4835 C CA . SER A 1 616 ? -40.727 -6.032 -11.267 1.00 40.03 616 SER A CA 1
ATOM 4836 C C . SER A 1 616 ? -41.761 -7.038 -10.772 1.00 40.03 616 SER A C 1
ATOM 4838 O O . SER A 1 616 ? -42.304 -7.778 -11.587 1.00 40.03 616 SER A O 1
ATOM 4840 N N . GLN A 1 617 ? -42.089 -7.061 -9.476 1.00 43.53 617 GLN A N 1
ATOM 4841 C CA . GLN A 1 617 ? -43.147 -7.924 -8.940 1.00 43.53 617 GLN A CA 1
ATOM 4842 C C . GLN A 1 617 ? -44.530 -7.505 -9.452 1.00 43.53 617 GLN A C 1
ATOM 4844 O O . GLN A 1 617 ? -45.275 -8.354 -9.941 1.00 43.53 617 GLN A O 1
ATOM 4849 N N . SER A 1 618 ? -44.847 -6.206 -9.414 1.00 43.97 618 SER A N 1
ATOM 4850 C CA . SER A 1 618 ? -46.138 -5.671 -9.875 1.00 43.97 618 SER A CA 1
ATOM 4851 C C . SER A 1 618 ? -46.376 -5.947 -11.363 1.00 43.97 618 SER A C 1
ATOM 4853 O O . SER A 1 618 ? -47.439 -6.438 -11.749 1.00 43.97 618 SER A O 1
ATOM 4855 N N . VAL A 1 619 ? -45.367 -5.695 -12.204 1.00 47.09 619 VAL A N 1
ATOM 4856 C CA . VAL A 1 619 ? -45.405 -5.965 -13.646 1.00 47.09 619 VAL A CA 1
ATOM 4857 C C . VAL A 1 619 ? -45.418 -7.469 -13.909 1.00 47.09 619 VAL A C 1
ATOM 4859 O O . VAL A 1 619 ? -46.255 -7.922 -14.681 1.00 47.09 619 VAL A O 1
ATOM 4862 N N . SER A 1 620 ? -44.588 -8.271 -13.232 1.00 42.72 620 SER A N 1
ATOM 4863 C CA . SER A 1 620 ? -44.575 -9.730 -13.432 1.00 42.72 620 SER A CA 1
ATOM 4864 C C . SER A 1 620 ? -45.906 -10.376 -13.061 1.00 42.72 620 SER A C 1
ATOM 4866 O O . SER A 1 620 ? -46.365 -11.246 -13.795 1.00 42.72 620 SER A O 1
ATOM 4868 N N . GLN A 1 621 ? -46.568 -9.948 -11.980 1.00 46.47 621 GLN A N 1
ATOM 4869 C CA . GLN A 1 621 ? -47.908 -10.433 -11.634 1.00 46.47 621 GLN A CA 1
ATOM 4870 C C . GLN A 1 621 ? -48.956 -9.972 -12.654 1.00 46.47 621 GLN A C 1
ATOM 4872 O O . GLN A 1 621 ? -49.714 -10.802 -13.155 1.00 46.47 621 GLN A O 1
ATOM 4877 N N . SER A 1 622 ? -48.959 -8.685 -13.016 1.00 48.59 622 SER A N 1
ATOM 4878 C CA . SER A 1 622 ? -49.916 -8.115 -13.978 1.00 48.59 622 SER A CA 1
ATOM 4879 C C . SER A 1 622 ? -49.797 -8.762 -15.360 1.00 48.59 622 SER A C 1
ATOM 4881 O O . SER A 1 622 ? -50.802 -9.165 -15.947 1.00 48.59 622 SER A O 1
ATOM 4883 N N . VAL A 1 623 ? -48.572 -8.924 -15.865 1.00 49.34 623 VAL A N 1
ATOM 4884 C CA . VAL A 1 623 ? -48.277 -9.582 -17.145 1.00 49.34 623 VAL A CA 1
ATOM 4885 C C . VAL A 1 623 ? -48.560 -11.079 -17.054 1.00 49.34 623 VAL A C 1
ATOM 4887 O O . VAL A 1 623 ? -49.228 -11.599 -17.939 1.00 49.34 623 VAL A O 1
ATOM 4890 N N . SER A 1 624 ? -48.162 -11.774 -15.981 1.00 45.72 624 SER A N 1
ATOM 4891 C CA . SER A 1 624 ? -48.457 -13.209 -15.838 1.00 45.72 624 SER A CA 1
ATOM 4892 C C . SER A 1 624 ? -49.958 -13.483 -15.810 1.00 45.72 624 SER A C 1
ATOM 4894 O O . SER A 1 624 ? -50.404 -14.411 -16.479 1.00 45.72 624 SER A O 1
ATOM 4896 N N . GLN A 1 625 ? -50.757 -12.676 -15.103 1.00 49.91 625 GLN A N 1
ATOM 4897 C CA . GLN A 1 625 ? -52.217 -12.808 -15.112 1.00 49.91 625 GLN A CA 1
ATOM 4898 C C . GLN A 1 625 ? -52.807 -12.463 -16.484 1.00 49.91 625 GLN A C 1
ATOM 4900 O O . GLN A 1 625 ? -53.558 -13.269 -17.035 1.00 49.91 625 GLN A O 1
ATOM 4905 N N . SER A 1 626 ? -52.428 -11.323 -17.069 1.00 53.06 626 SER A N 1
ATOM 4906 C CA . SER A 1 626 ? -52.958 -10.860 -18.360 1.00 53.06 626 SER A CA 1
ATOM 4907 C C . SER A 1 626 ? -52.624 -11.823 -19.500 1.00 53.06 626 SER A C 1
ATOM 4909 O O . SER A 1 626 ? -53.509 -12.196 -20.268 1.00 53.06 626 SER A O 1
ATOM 4911 N N . VAL A 1 627 ? -51.372 -12.281 -19.591 1.00 49.66 627 VAL A N 1
ATOM 4912 C CA . VAL A 1 627 ? -50.917 -13.241 -20.605 1.00 49.66 627 VAL A CA 1
ATOM 4913 C C . VAL A 1 627 ? -51.515 -14.619 -20.342 1.00 49.66 627 VAL A C 1
ATOM 4915 O O . VAL A 1 627 ? -52.043 -15.213 -21.277 1.00 49.66 627 VAL A O 1
ATOM 4918 N N . SER A 1 628 ? -51.537 -15.117 -19.098 1.00 49.66 628 SER A N 1
ATOM 4919 C CA . SER A 1 628 ? -52.145 -16.428 -18.813 1.00 49.66 628 SER A CA 1
ATOM 4920 C C . SER A 1 628 ? -53.635 -16.447 -19.138 1.00 49.66 628 SER A C 1
ATOM 4922 O O . SER A 1 628 ? -54.098 -17.415 -19.735 1.00 49.66 628 SER A O 1
ATOM 4924 N N . GLN A 1 629 ? -54.391 -15.392 -18.815 1.00 52.06 629 GLN A N 1
ATOM 4925 C CA . GLN A 1 629 ? -55.805 -15.294 -19.189 1.00 52.06 629 GLN A CA 1
ATOM 4926 C C . GLN A 1 629 ? -55.979 -15.156 -20.706 1.00 52.06 629 GLN A C 1
ATOM 4928 O O . GLN A 1 629 ? -56.732 -15.932 -21.293 1.00 52.06 629 GLN A O 1
ATOM 4933 N N . SER A 1 630 ? -55.251 -14.239 -21.351 1.00 55.69 630 SER A N 1
ATOM 4934 C CA . SER A 1 630 ? -55.368 -13.985 -22.795 1.00 55.69 630 SER A CA 1
ATOM 4935 C C . SER A 1 630 ? -54.988 -15.209 -23.626 1.00 55.69 630 SER A C 1
ATOM 4937 O O . SER A 1 630 ? -55.734 -15.593 -24.525 1.00 55.69 630 SER A O 1
ATOM 4939 N N . VAL A 1 631 ? -53.869 -15.866 -23.308 1.00 52.31 631 VAL A N 1
ATOM 4940 C CA . VAL A 1 631 ? -53.413 -17.081 -23.997 1.00 52.31 631 VAL A CA 1
ATOM 4941 C C . VAL A 1 631 ? -54.338 -18.252 -23.679 1.00 52.31 631 VAL A C 1
ATOM 4943 O O . VAL A 1 631 ? -54.763 -18.930 -24.610 1.00 52.31 631 VAL A O 1
ATOM 4946 N N . SER A 1 632 ? -54.740 -18.465 -22.419 1.00 52.97 632 SER A N 1
ATOM 4947 C CA . SER A 1 632 ? -55.657 -19.568 -22.086 1.00 52.97 632 SER A CA 1
ATOM 4948 C C . SER A 1 632 ? -57.011 -19.411 -22.772 1.00 52.97 632 SER A C 1
ATOM 4950 O O . SER A 1 632 ? -57.523 -20.392 -23.303 1.00 52.97 632 SER A O 1
ATOM 4952 N N . GLN A 1 633 ? -57.583 -18.202 -22.826 1.00 54.81 633 GLN A N 1
ATOM 4953 C CA . GLN A 1 633 ? -58.832 -17.951 -23.551 1.00 54.81 633 GLN A CA 1
ATOM 4954 C C . GLN A 1 633 ? -58.646 -18.099 -25.065 1.00 54.81 633 GLN A C 1
ATOM 4956 O O . GLN A 1 633 ? -59.408 -18.836 -25.689 1.00 54.81 633 GLN A O 1
ATOM 4961 N N . SER A 1 634 ? -57.617 -17.476 -25.648 1.00 57.16 634 SER A N 1
ATOM 4962 C CA . SER A 1 634 ? -57.371 -17.511 -27.098 1.00 57.16 634 SER A CA 1
ATOM 4963 C C . SER A 1 634 ? -57.088 -18.926 -27.598 1.00 57.16 634 SER A C 1
ATOM 4965 O O . SER A 1 634 ? -57.684 -19.357 -28.585 1.00 57.16 634 SER A O 1
ATOM 4967 N N . VAL A 1 635 ? -56.231 -19.682 -26.904 1.00 53.25 635 VAL A N 1
ATOM 4968 C CA . VAL A 1 635 ? -55.915 -21.076 -27.245 1.00 53.25 635 VAL A CA 1
ATOM 4969 C C . VAL A 1 635 ? -57.124 -21.971 -26.990 1.00 53.25 635 VAL A C 1
ATOM 4971 O O . VAL A 1 635 ? -57.485 -22.738 -27.878 1.00 53.25 635 VAL A O 1
ATOM 4974 N N . SER A 1 636 ? -57.816 -21.844 -25.849 1.00 54.03 636 SER A N 1
ATOM 4975 C CA . SER A 1 636 ? -59.001 -22.674 -25.577 1.00 54.03 636 SER A CA 1
ATOM 4976 C C . SER A 1 636 ? -60.115 -22.431 -26.589 1.00 54.03 636 SER A C 1
ATOM 4978 O O . SER A 1 636 ? -60.702 -23.399 -27.062 1.00 54.03 636 SER A O 1
ATOM 4980 N N . GLN A 1 637 ? -60.395 -21.181 -26.975 1.00 55.66 637 GLN A N 1
ATOM 4981 C CA . GLN A 1 637 ? -61.389 -20.879 -28.009 1.00 55.66 637 GLN A CA 1
ATOM 4982 C C . GLN A 1 637 ? -60.935 -21.370 -29.387 1.00 55.66 637 GLN A C 1
ATOM 4984 O O . GLN A 1 637 ? -61.691 -22.087 -30.040 1.00 55.66 637 GLN A O 1
ATOM 4989 N N . SER A 1 638 ? -59.704 -21.061 -29.806 1.00 56.94 638 SER A N 1
ATOM 4990 C CA . SER A 1 638 ? -59.191 -21.437 -31.133 1.00 56.94 638 SER A CA 1
ATOM 4991 C C . SER A 1 638 ? -59.122 -22.952 -31.311 1.00 56.94 638 SER A C 1
ATOM 4993 O O . SER A 1 638 ? -59.601 -23.477 -32.317 1.00 56.94 638 SER A O 1
ATOM 4995 N N . VAL A 1 639 ? -58.583 -23.678 -30.326 1.00 54.75 639 VAL A N 1
ATOM 4996 C CA . VAL A 1 639 ? -58.495 -25.145 -30.350 1.00 54.75 639 VAL A CA 1
ATOM 4997 C C . VAL A 1 639 ? -59.885 -25.764 -30.220 1.00 54.75 639 VAL A C 1
ATOM 4999 O O . VAL A 1 639 ? -60.225 -26.628 -31.023 1.00 54.75 639 VAL A O 1
ATOM 5002 N N . SER A 1 640 ? -60.739 -25.296 -29.300 1.00 54.75 640 SER A N 1
ATOM 5003 C CA . SER A 1 640 ? -62.091 -25.862 -29.163 1.00 54.75 640 SER A CA 1
ATOM 5004 C C . SER A 1 640 ? -62.930 -25.648 -30.418 1.00 54.75 640 SER A C 1
ATOM 5006 O O . SER A 1 640 ? -63.607 -26.581 -30.838 1.00 54.75 640 SER A O 1
ATOM 5008 N N . GLN A 1 641 ? -62.885 -24.471 -31.052 1.00 56.50 641 GLN A N 1
ATOM 5009 C CA . GLN A 1 641 ? -63.627 -24.216 -32.289 1.00 56.50 641 GLN A CA 1
ATOM 5010 C C . GLN A 1 641 ? -63.066 -25.027 -33.459 1.00 56.50 641 GLN A C 1
ATOM 5012 O O . GLN A 1 641 ? -63.824 -25.761 -34.092 1.00 56.50 641 GLN A O 1
ATOM 5017 N N . SER A 1 642 ? -61.757 -24.954 -33.724 1.00 56.88 642 SER A N 1
ATOM 5018 C CA . SER A 1 642 ? -61.145 -25.643 -34.870 1.00 56.88 642 SER A CA 1
ATOM 5019 C C . SER A 1 642 ? -61.232 -27.168 -34.757 1.00 56.88 642 SER A C 1
ATOM 5021 O O . SER A 1 642 ? -61.643 -27.818 -35.720 1.00 56.88 642 SER A O 1
ATOM 5023 N N . VAL A 1 643 ? -60.943 -27.751 -33.587 1.00 54.56 643 VAL A N 1
ATOM 5024 C CA . VAL A 1 643 ? -61.062 -29.201 -33.365 1.00 54.56 643 VAL A CA 1
ATOM 5025 C C . VAL A 1 643 ? -62.528 -29.629 -33.379 1.00 54.56 643 VAL A C 1
ATOM 5027 O O . VAL A 1 643 ? -62.860 -30.574 -34.092 1.00 54.56 643 VAL A O 1
ATOM 5030 N N . SER A 1 644 ? -63.433 -28.927 -32.683 1.00 55.16 644 SER A N 1
ATOM 5031 C CA . SER A 1 644 ? -64.850 -29.330 -32.666 1.00 55.16 644 SER A CA 1
ATOM 5032 C C . SER A 1 644 ? -65.497 -29.214 -34.041 1.00 55.16 644 SER A C 1
ATOM 5034 O O . SER A 1 644 ? -66.247 -30.112 -34.410 1.00 55.16 644 SER A O 1
ATOM 5036 N N . GLN A 1 645 ? -65.207 -28.171 -34.828 1.00 56.19 645 GLN A N 1
ATOM 5037 C CA . GLN A 1 645 ? -65.722 -28.060 -36.197 1.00 56.19 645 GLN A CA 1
ATOM 5038 C C . GLN A 1 645 ? -65.127 -29.139 -37.106 1.00 56.19 645 GLN A C 1
ATOM 5040 O O . GLN A 1 645 ? -65.888 -29.848 -37.762 1.00 56.19 645 GLN A O 1
ATOM 5045 N N . SER A 1 646 ? -63.802 -29.325 -37.098 1.00 56.41 646 SER A N 1
ATOM 5046 C CA . SER A 1 646 ? -63.128 -30.310 -37.958 1.00 56.41 646 SER A CA 1
ATOM 5047 C C . SER A 1 646 ? -63.586 -31.738 -37.659 1.00 56.41 646 SER A C 1
ATOM 5049 O O . SER A 1 646 ? -63.948 -32.478 -38.576 1.00 56.41 646 SER A O 1
ATOM 5051 N N . VAL A 1 647 ? -63.634 -32.124 -36.379 1.00 54.72 647 VAL A N 1
ATOM 5052 C CA . VAL A 1 647 ? -64.087 -33.455 -35.952 1.00 54.72 647 VAL A CA 1
ATOM 5053 C C . VAL A 1 647 ? -65.586 -33.617 -36.199 1.00 54.72 647 VAL A C 1
ATOM 5055 O O . VAL A 1 647 ? -65.984 -34.618 -36.791 1.00 54.72 647 VAL A O 1
ATOM 5058 N N . SER A 1 648 ? -66.424 -32.637 -35.839 1.00 54.81 648 SER A N 1
ATOM 5059 C CA . SER A 1 648 ? -67.877 -32.755 -36.044 1.00 54.81 648 SER A CA 1
ATOM 5060 C C . SER A 1 648 ? -68.246 -32.833 -37.521 1.00 54.81 648 SER A C 1
ATOM 5062 O O . SER A 1 648 ? -69.097 -33.646 -37.869 1.00 54.81 648 SER A O 1
ATOM 5064 N N . GLN A 1 649 ? -67.613 -32.054 -38.405 1.00 56.53 649 GLN A N 1
ATOM 5065 C CA . GLN A 1 649 ? -67.854 -32.149 -39.848 1.00 56.53 649 GLN A CA 1
ATOM 5066 C C . GLN A 1 649 ? -67.361 -33.487 -40.408 1.00 56.53 649 GLN A C 1
ATOM 5068 O O . GLN A 1 649 ? -68.138 -34.183 -41.061 1.00 56.53 649 GLN A O 1
ATOM 5073 N N . SER A 1 650 ? -66.124 -33.890 -40.098 1.00 5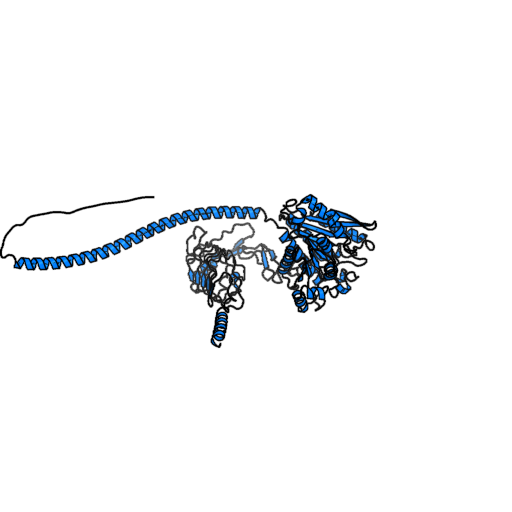6.38 650 SER A N 1
ATOM 5074 C CA . SER A 1 650 ? -65.534 -35.139 -40.605 1.00 56.38 650 SER A CA 1
ATOM 5075 C C . SER A 1 650 ? -66.330 -36.370 -40.165 1.00 56.38 650 SER A C 1
ATOM 5077 O O . SER A 1 650 ? -66.673 -37.220 -40.990 1.00 56.38 650 SER A O 1
ATOM 5079 N N . VAL A 1 651 ? -66.687 -36.452 -38.878 1.00 55.06 651 VAL A N 1
ATOM 5080 C CA . VAL A 1 651 ? -67.484 -37.558 -38.328 1.00 55.06 651 VAL A CA 1
ATOM 5081 C C . VAL A 1 651 ? -68.917 -37.502 -38.855 1.00 55.06 651 VAL A C 1
ATOM 5083 O O . VAL A 1 651 ? -69.413 -38.522 -39.326 1.00 55.06 651 VAL A O 1
ATOM 5086 N N . SER A 1 652 ? -69.576 -36.337 -38.864 1.00 53.28 652 SER A N 1
ATOM 5087 C CA . SER A 1 652 ? -70.966 -36.242 -39.341 1.00 53.28 652 SER A CA 1
ATOM 5088 C C . SER A 1 652 ? -71.095 -36.567 -40.825 1.00 53.28 652 SER A C 1
ATOM 5090 O O . SER A 1 652 ? -72.055 -37.234 -41.201 1.00 53.28 652 SER A O 1
ATOM 5092 N N . GLN A 1 653 ? -70.142 -36.162 -41.674 1.00 55.91 653 GLN A N 1
ATOM 5093 C CA . GLN A 1 653 ? -70.134 -36.547 -43.089 1.00 55.91 653 GLN A CA 1
ATOM 5094 C C . GLN A 1 653 ? -69.874 -38.047 -43.257 1.00 55.91 653 GLN A C 1
ATOM 5096 O O . GLN A 1 653 ? -70.661 -38.718 -43.925 1.00 55.91 653 GLN A O 1
ATOM 5101 N N . SER A 1 654 ? -68.843 -38.592 -42.603 1.00 55.19 654 SER A N 1
ATOM 5102 C CA . SER A 1 654 ? -68.488 -40.018 -42.699 1.00 55.19 654 SER A CA 1
ATOM 5103 C C . SER A 1 654 ? -69.621 -40.932 -42.219 1.00 55.19 654 SER A C 1
ATOM 5105 O O . SER A 1 654 ? -69.969 -41.908 -42.888 1.00 55.19 654 SER A O 1
ATOM 5107 N N . VAL A 1 655 ? -70.249 -40.592 -41.088 1.00 54.78 655 VAL A N 1
ATOM 5108 C CA . VAL A 1 655 ? -71.400 -41.322 -40.540 1.00 54.78 655 VAL A CA 1
ATOM 5109 C C . VAL A 1 655 ? -72.631 -41.131 -41.424 1.00 54.78 655 VAL A C 1
ATOM 5111 O O . VAL A 1 655 ? -73.264 -42.124 -41.768 1.00 54.78 655 VAL A O 1
ATOM 5114 N N . SER A 1 656 ? -72.953 -39.909 -41.866 1.00 51.53 656 SER A N 1
ATOM 5115 C CA . SER A 1 656 ? -74.124 -39.676 -42.730 1.00 51.53 656 SER A CA 1
ATOM 5116 C C . SER A 1 656 ? -74.015 -40.412 -44.063 1.00 51.53 656 SER A C 1
ATOM 5118 O O . SER A 1 656 ? -74.999 -41.006 -44.501 1.00 51.53 656 SER A O 1
ATOM 5120 N N . GLN A 1 657 ? -72.835 -40.432 -44.691 1.00 55.50 657 GLN A N 1
ATOM 5121 C CA . GLN A 1 657 ? -72.594 -41.200 -45.916 1.00 55.50 657 GLN A CA 1
ATOM 5122 C C . GLN A 1 657 ? -72.743 -42.704 -45.655 1.00 55.50 657 GLN A C 1
ATOM 5124 O O . GLN A 1 657 ? -73.559 -43.349 -46.313 1.00 55.50 657 GLN A O 1
ATOM 5129 N N . SER A 1 658 ? -72.056 -43.243 -44.643 1.00 56.56 658 SER A N 1
ATOM 5130 C CA . SER A 1 658 ? -72.106 -44.675 -44.298 1.00 56.56 658 SER A CA 1
ATOM 5131 C C . SER A 1 658 ? -73.524 -45.150 -43.955 1.00 56.56 658 SER A C 1
ATOM 5133 O O . SER A 1 658 ? -73.972 -46.194 -44.435 1.00 56.56 658 SER A O 1
ATOM 5135 N N . VAL A 1 659 ? -74.266 -44.367 -43.167 1.00 54.50 659 VAL A N 1
ATOM 5136 C CA . VAL A 1 659 ? -75.651 -44.657 -42.768 1.00 54.50 659 VAL A CA 1
ATOM 5137 C C . VAL A 1 659 ? -76.605 -44.533 -43.958 1.00 54.50 659 VAL A C 1
ATOM 5139 O O . VAL A 1 659 ? -77.427 -45.424 -44.159 1.00 54.50 659 VAL A O 1
ATOM 5142 N N . THR A 1 660 ? -76.473 -43.500 -44.798 1.00 52.34 660 THR A N 1
ATOM 5143 C CA . THR A 1 660 ? -77.311 -43.327 -46.003 1.00 52.34 660 THR A CA 1
ATOM 5144 C C . THR A 1 660 ? -77.067 -44.438 -47.025 1.00 52.34 660 THR A C 1
ATOM 5146 O O . THR A 1 660 ? -78.016 -44.963 -47.613 1.00 52.34 660 THR A O 1
ATOM 5149 N N . GLN A 1 661 ? -75.813 -44.850 -47.217 1.0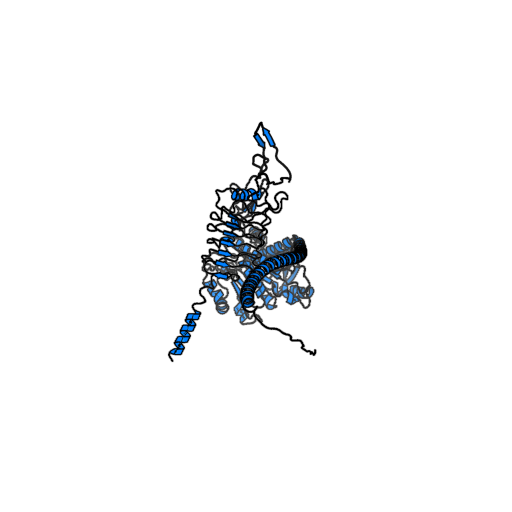0 54.97 661 GLN A N 1
ATOM 5150 C CA . GLN A 1 661 ? -75.445 -45.938 -48.124 1.00 54.97 661 GLN A CA 1
ATOM 5151 C C . GLN A 1 661 ? -75.962 -47.291 -47.604 1.00 54.97 661 GLN A C 1
ATOM 5153 O O . GLN A 1 661 ? -76.582 -48.042 -48.355 1.00 54.97 661 GLN A O 1
ATOM 5158 N N . SER A 1 662 ? -75.836 -47.548 -46.298 1.00 54.66 662 SER A N 1
ATOM 5159 C CA . SER A 1 662 ? -76.378 -48.754 -45.652 1.00 54.66 662 SER A CA 1
ATOM 5160 C C . SER A 1 662 ? -77.911 -48.810 -45.696 1.00 54.66 662 SER A C 1
ATOM 5162 O O . SER A 1 662 ? -78.488 -49.856 -46.001 1.00 54.66 662 SER A O 1
ATOM 5164 N N . LEU A 1 663 ? -78.598 -47.689 -45.439 1.00 51.28 663 LEU A N 1
ATOM 5165 C CA . LEU A 1 663 ? -80.062 -47.605 -45.501 1.00 51.28 663 LEU A CA 1
ATOM 5166 C C . LEU A 1 663 ? -80.592 -47.719 -46.931 1.00 51.28 663 LEU A C 1
ATOM 5168 O O . LEU A 1 663 ? -81.584 -48.408 -47.141 1.00 51.28 663 LEU A O 1
ATOM 5172 N N . SER A 1 664 ? -79.945 -47.106 -47.925 1.00 53.56 664 SER A N 1
ATOM 5173 C CA . SER A 1 664 ? -80.375 -47.219 -49.328 1.00 53.56 664 SER A CA 1
ATOM 5174 C C . SER A 1 664 ? -80.160 -48.628 -49.900 1.00 53.56 664 SER A C 1
ATOM 5176 O O . SER A 1 664 ? -81.039 -49.138 -50.600 1.00 53.56 664 SER A O 1
ATOM 5178 N N . GLN A 1 665 ? -79.077 -49.319 -49.527 1.00 55.38 665 GLN A N 1
ATOM 5179 C CA . GLN A 1 665 ? -78.903 -50.753 -49.807 1.00 55.38 665 GLN A CA 1
ATOM 5180 C C . GLN A 1 665 ? -79.967 -51.608 -49.091 1.00 55.38 665 GLN A C 1
ATOM 5182 O O . GLN A 1 665 ? -80.604 -52.461 -49.710 1.00 55.38 665 GLN A O 1
ATOM 5187 N N . SER A 1 666 ? -80.248 -51.328 -47.815 1.00 53.84 666 SER A N 1
ATOM 5188 C CA . SER A 1 666 ? -81.258 -52.062 -47.036 1.00 53.84 666 SER A CA 1
ATOM 5189 C C . SER A 1 666 ? -82.685 -51.860 -47.565 1.00 53.84 666 SER A C 1
ATOM 5191 O O . SER A 1 666 ? -83.450 -52.822 -47.669 1.00 53.84 666 SER A O 1
ATOM 5193 N N . LEU A 1 667 ? -83.057 -50.633 -47.951 1.00 51.44 667 LEU A N 1
ATOM 5194 C CA . LEU A 1 667 ? -84.365 -50.333 -48.542 1.00 51.44 667 LEU A CA 1
ATOM 5195 C C . LEU A 1 667 ? -84.506 -50.940 -49.940 1.00 51.44 667 LEU A C 1
ATOM 5197 O O . LEU A 1 667 ? -85.558 -51.498 -50.236 1.00 51.44 667 LEU A O 1
ATOM 5201 N N . SER A 1 668 ? -83.477 -50.879 -50.790 1.00 52.12 668 SER A N 1
ATOM 5202 C CA . SER A 1 668 ? -83.546 -51.471 -52.135 1.00 52.12 668 SER A CA 1
ATOM 5203 C C . SER A 1 668 ? -83.679 -52.999 -52.089 1.00 52.12 668 SER A C 1
ATOM 5205 O O . SER A 1 668 ? -84.516 -53.551 -52.810 1.00 52.12 668 SER A O 1
ATOM 5207 N N . HIS A 1 669 ? -82.990 -53.683 -51.166 1.00 52.41 669 HIS A N 1
ATOM 5208 C CA . HIS A 1 669 ? -83.253 -55.098 -50.870 1.00 52.41 669 HIS A CA 1
ATOM 5209 C C . HIS A 1 669 ? -84.678 -55.331 -50.336 1.00 52.41 669 HIS A C 1
ATOM 5211 O O . HIS A 1 669 ? -85.386 -56.203 -50.843 1.00 52.41 669 HIS A O 1
ATOM 5217 N N . SER A 1 670 ? -85.137 -54.529 -49.370 1.00 50.25 670 SER A N 1
ATOM 5218 C CA . SER A 1 670 ? -86.465 -54.683 -48.749 1.00 50.25 670 SER A CA 1
ATOM 5219 C C . SER A 1 670 ? -87.623 -54.466 -49.732 1.00 50.25 670 SER A C 1
ATOM 5221 O O . SER A 1 670 ? -88.615 -55.194 -49.699 1.00 50.25 670 SER A O 1
ATOM 5223 N N . VAL A 1 671 ? -87.507 -53.491 -50.639 1.00 52.56 671 VAL A N 1
ATOM 5224 C CA . VAL A 1 671 ? -88.495 -53.217 -51.699 1.00 52.56 671 VAL A CA 1
ATOM 5225 C C . VAL A 1 671 ? -88.487 -54.328 -52.752 1.00 52.56 671 VAL A C 1
ATOM 5227 O O . VAL A 1 671 ? -89.554 -54.752 -53.201 1.00 52.56 671 VAL A O 1
ATOM 5230 N N . SER A 1 672 ? -87.307 -54.857 -53.092 1.00 49.09 672 SER A N 1
ATOM 5231 C CA . SER A 1 672 ? -87.174 -56.002 -54.003 1.00 49.09 672 SER A CA 1
ATOM 5232 C C . SER A 1 672 ? -87.817 -57.268 -53.424 1.00 49.09 672 SER A C 1
ATOM 5234 O O . SER A 1 672 ? -88.541 -57.964 -54.132 1.00 49.09 672 SER A O 1
ATOM 5236 N N . GLN A 1 673 ? -87.636 -57.533 -52.125 1.00 47.84 673 GLN A N 1
ATOM 5237 C CA . GLN A 1 673 ? -88.272 -58.663 -51.440 1.00 47.84 673 GLN A CA 1
ATOM 5238 C C . GLN A 1 673 ? -89.784 -58.468 -51.244 1.00 47.84 673 GLN A C 1
ATOM 5240 O O . GLN A 1 673 ? -90.547 -59.408 -51.464 1.00 47.84 673 GLN A O 1
ATOM 5245 N N . LYS A 1 674 ? -90.266 -57.257 -50.917 1.00 45.75 674 LYS A N 1
ATOM 5246 C CA . LYS A 1 674 ? -91.718 -57.005 -50.806 1.00 45.75 674 LYS A CA 1
ATOM 5247 C C . LYS A 1 674 ? -92.471 -57.257 -52.113 1.00 45.75 674 LYS A C 1
ATOM 5249 O O . LYS A 1 674 ? -93.546 -57.848 -52.069 1.00 45.75 674 LYS A O 1
ATOM 5254 N N . ARG A 1 675 ? -91.889 -56.913 -53.271 1.00 43.66 675 ARG A N 1
ATOM 5255 C CA . ARG A 1 675 ? -92.473 -57.238 -54.588 1.00 43.66 675 ARG A CA 1
ATOM 5256 C C . ARG A 1 675 ? -92.560 -58.742 -54.893 1.00 43.66 675 ARG A C 1
ATOM 5258 O O . ARG A 1 675 ? -93.278 -59.106 -55.820 1.00 43.66 675 ARG A O 1
ATOM 5265 N N . ALA A 1 676 ? -91.879 -59.604 -54.134 1.00 41.78 676 ALA A N 1
ATOM 5266 C CA . ALA A 1 676 ? -91.995 -61.059 -54.249 1.00 41.78 676 ALA A CA 1
ATOM 5267 C C . ALA A 1 676 ? -93.028 -61.669 -53.276 1.00 41.78 676 ALA A C 1
ATOM 5269 O O . ALA A 1 676 ? -93.658 -62.667 -53.621 1.00 41.78 676 ALA A O 1
ATOM 5270 N N . SER A 1 677 ? -93.235 -61.066 -52.096 1.00 40.12 677 SER A N 1
ATOM 5271 C CA . SER A 1 677 ? -94.071 -61.636 -51.021 1.00 40.12 677 SER A CA 1
ATOM 5272 C C . SER A 1 677 ? -95.503 -61.091 -50.914 1.00 40.12 677 SER A C 1
ATOM 5274 O O . SER A 1 677 ? -96.250 -61.545 -50.051 1.00 40.12 677 SER A O 1
ATOM 5276 N N . GLU A 1 678 ? -95.966 -60.202 -51.801 1.00 39.56 678 GLU A N 1
ATOM 5277 C CA . GLU A 1 678 ? -97.402 -59.846 -51.909 1.00 39.56 678 GLU A CA 1
ATOM 5278 C C . GLU A 1 678 ? -98.253 -60.941 -52.602 1.00 39.56 678 GLU A C 1
ATOM 5280 O O . GLU A 1 678 ? -99.203 -60.679 -53.339 1.00 39.56 678 GLU A O 1
ATOM 5285 N N . ARG A 1 679 ? -97.937 -62.210 -52.315 1.00 40.88 679 ARG A N 1
ATOM 5286 C CA . ARG A 1 679 ? -98.787 -63.379 -52.563 1.00 40.88 679 ARG A CA 1
ATOM 5287 C C . ARG A 1 679 ? -98.858 -64.240 -51.292 1.00 40.88 679 ARG A C 1
ATOM 5289 O O . ARG A 1 679 ? -97.921 -64.968 -50.996 1.00 40.88 679 ARG A O 1
ATOM 5296 N N . VAL A 1 680 ? -100.036 -64.219 -50.651 1.00 33.56 680 VAL A N 1
ATOM 5297 C CA . VAL A 1 680 ? -100.537 -65.142 -49.597 1.00 33.56 680 VAL A CA 1
ATOM 5298 C C . VAL A 1 680 ? -100.047 -64.925 -48.141 1.00 33.56 680 VAL A C 1
ATOM 5300 O O . VAL A 1 680 ? -98.899 -65.190 -47.820 1.00 33.56 680 VAL A O 1
ATOM 5303 N N . GLY A 1 681 ? -100.989 -64.641 -47.214 1.00 30.03 681 GLY A N 1
ATOM 5304 C CA . GLY A 1 681 ? -101.090 -65.458 -45.977 1.00 30.03 681 GLY A CA 1
ATOM 5305 C C . GLY A 1 681 ? -100.884 -64.874 -44.556 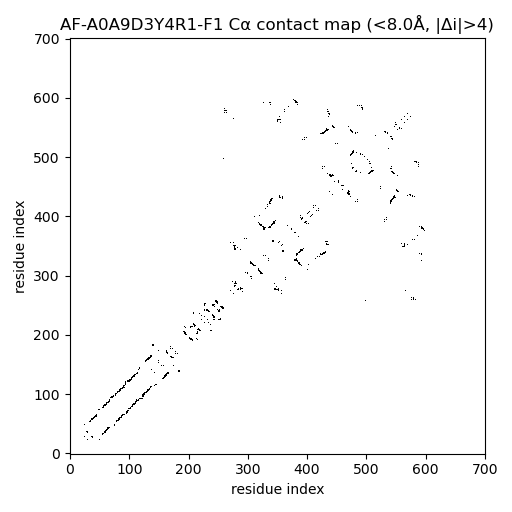1.00 30.03 681 GLY A C 1
ATOM 5306 O O . GLY A 1 681 ? -99.988 -65.321 -43.862 1.00 30.03 681 GLY A O 1
ATOM 5307 N N . LEU A 1 682 ? -101.783 -63.999 -44.077 1.00 28.39 682 LEU A N 1
ATOM 5308 C CA . LEU A 1 682 ? -102.384 -63.960 -42.707 1.00 28.39 682 LEU A CA 1
ATOM 5309 C C . LEU A 1 682 ? -101.589 -64.232 -41.376 1.00 28.39 682 LEU A C 1
ATOM 5311 O O . LEU A 1 682 ? -101.146 -65.340 -41.104 1.00 28.39 682 LEU A O 1
ATOM 5315 N N . SER A 1 683 ? -101.778 -63.295 -40.418 1.00 28.28 683 SER A N 1
ATOM 5316 C CA . SER A 1 683 ? -102.163 -63.480 -38.977 1.00 28.28 683 SER A CA 1
ATOM 5317 C C . SER A 1 683 ? -101.168 -63.376 -37.770 1.00 28.28 683 SER A C 1
ATOM 5319 O O . SER A 1 683 ? -100.304 -64.210 -37.562 1.00 28.28 683 SER A O 1
ATOM 5321 N N . VAL A 1 684 ? -101.434 -62.358 -36.915 1.00 29.52 684 VAL A N 1
ATOM 5322 C CA . VAL A 1 684 ? -101.495 -62.280 -35.413 1.00 29.52 684 VAL A CA 1
ATOM 5323 C C . VAL A 1 684 ? -100.349 -62.797 -34.487 1.00 29.52 684 VAL A C 1
ATOM 5325 O O . VAL A 1 684 ? -100.051 -63.982 -34.452 1.00 29.52 684 VAL A O 1
ATOM 5328 N N . GLY A 1 685 ? -99.856 -61.940 -33.559 1.00 28.55 685 GLY A N 1
ATOM 5329 C CA . GLY A 1 685 ? -99.011 -62.297 -32.381 1.00 28.55 685 GLY A CA 1
ATOM 5330 C C . GLY A 1 685 ? -98.755 -61.122 -31.391 1.00 28.55 685 GLY A C 1
ATOM 5331 O O . GLY A 1 685 ? -98.937 -59.972 -31.785 1.00 28.55 685 GLY A O 1
ATOM 5332 N N . ARG A 1 686 ? -98.397 -61.352 -30.100 1.00 28.50 686 ARG A N 1
ATOM 5333 C CA . ARG A 1 686 ? -98.476 -60.324 -29.006 1.00 28.50 686 ARG A CA 1
ATOM 5334 C C . ARG A 1 686 ? -97.428 -60.458 -27.850 1.00 28.50 686 ARG A C 1
ATOM 5336 O O . ARG A 1 686 ? -97.414 -61.496 -27.202 1.00 28.50 686 ARG A O 1
ATOM 5343 N N . SER A 1 687 ? -96.753 -59.353 -27.447 1.00 30.52 687 SER A N 1
ATOM 5344 C CA . SER A 1 687 ? -96.133 -59.069 -26.093 1.00 30.52 687 SER A CA 1
ATOM 5345 C C . SER A 1 687 ? -94.857 -59.872 -25.646 1.00 30.52 687 SER A C 1
ATOM 5347 O O . SER A 1 687 ? -94.566 -60.849 -26.317 1.00 30.52 687 SER A O 1
ATOM 5349 N N . LYS A 1 688 ? -94.038 -59.591 -24.583 1.00 32.34 688 LYS A N 1
ATOM 5350 C CA . LYS A 1 688 ? -93.814 -58.481 -23.578 1.00 32.34 688 LYS A CA 1
ATOM 5351 C C . LYS A 1 688 ? -92.487 -58.684 -22.729 1.00 32.34 688 LYS A C 1
ATOM 5353 O O . LYS A 1 688 ? -91.899 -59.748 -22.843 1.00 32.34 688 LYS A O 1
ATOM 5358 N N . PHE A 1 689 ? -92.147 -57.749 -21.796 1.00 30.33 689 PHE A N 1
ATOM 5359 C CA . PHE A 1 689 ? -91.100 -57.741 -20.692 1.00 30.33 689 PHE A CA 1
ATOM 5360 C C . PHE A 1 689 ? -89.600 -57.491 -21.088 1.00 30.33 689 PHE A C 1
ATOM 5362 O O . PHE A 1 689 ? -89.291 -57.739 -22.246 1.00 30.33 689 PHE A O 1
ATOM 5369 N N . LYS A 1 690 ? -88.636 -56.857 -20.344 1.00 32.38 690 LYS A N 1
ATOM 5370 C CA . LYS A 1 690 ? -88.200 -56.607 -18.903 1.00 32.38 690 LYS A CA 1
ATOM 5371 C C . LYS A 1 690 ? -87.322 -57.745 -18.278 1.00 32.38 690 LYS A C 1
ATOM 5373 O O . LYS A 1 690 ? -87.712 -58.886 -18.486 1.00 32.38 690 LYS A O 1
ATOM 5378 N N . SER A 1 691 ? -86.215 -57.583 -17.501 1.00 36.75 691 SER A N 1
ATOM 5379 C CA . SER A 1 691 ? -85.341 -56.452 -16.999 1.00 36.75 691 SER A CA 1
ATOM 5380 C C . SER A 1 691 ? -84.042 -56.998 -16.276 1.00 36.75 691 SER A C 1
ATOM 5382 O O . SER A 1 691 ? -83.596 -58.025 -16.769 1.00 36.75 691 SER A O 1
ATOM 5384 N N . ASP A 1 692 ? -83.314 -56.514 -15.221 1.00 38.44 692 ASP A N 1
ATOM 5385 C CA . ASP A 1 692 ? -83.393 -55.499 -14.107 1.00 38.44 692 ASP A CA 1
ATOM 5386 C C . ASP A 1 692 ? -82.032 -55.379 -13.281 1.00 38.44 692 ASP A C 1
ATOM 5388 O O . ASP A 1 692 ? -81.194 -56.258 -13.446 1.00 38.44 692 ASP A O 1
ATOM 5392 N N . TYR A 1 693 ? -81.875 -54.406 -12.330 1.00 32.19 693 TYR A N 1
ATOM 5393 C CA . TYR A 1 693 ? -80.994 -54.379 -11.082 1.00 32.19 693 TYR A CA 1
ATOM 5394 C C . TYR A 1 693 ? -79.424 -54.175 -11.146 1.00 32.19 693 TYR A C 1
ATOM 5396 O O . TYR A 1 693 ? -78.857 -54.383 -12.210 1.00 32.19 693 TYR A O 1
ATOM 5404 N N . TYR A 1 694 ? -78.616 -53.881 -10.072 1.00 33.28 694 TYR A N 1
ATOM 5405 C CA . TYR A 1 694 ? -78.655 -52.920 -8.898 1.00 33.28 694 TYR A CA 1
ATOM 5406 C C . TYR A 1 694 ? -77.390 -52.982 -7.926 1.00 33.28 694 TYR A C 1
ATOM 5408 O O . TYR A 1 694 ? -76.979 -54.090 -7.608 1.00 33.28 694 TYR A O 1
ATOM 5416 N N . ILE A 1 695 ? -76.892 -51.836 -7.364 1.00 38.72 695 ILE A N 1
ATOM 5417 C CA . ILE A 1 695 ? -76.031 -51.566 -6.123 1.00 38.72 695 ILE A CA 1
ATOM 5418 C C . ILE A 1 695 ? -74.631 -52.268 -5.910 1.00 38.72 695 ILE A C 1
ATOM 5420 O O . ILE A 1 695 ? -74.304 -53.149 -6.692 1.00 38.72 695 ILE A O 1
ATOM 5424 N N . THR A 1 696 ? -73.677 -51.923 -4.988 1.00 37.00 696 THR A N 1
ATOM 5425 C CA . THR A 1 696 ? -73.602 -51.129 -3.698 1.00 37.00 696 THR A CA 1
ATOM 5426 C C . THR A 1 696 ? -72.173 -50.536 -3.382 1.00 37.00 696 THR A C 1
ATOM 5428 O O . THR A 1 696 ? -71.256 -50.757 -4.165 1.00 37.00 696 THR A O 1
ATOM 5431 N N . GLU A 1 697 ? -71.975 -49.819 -2.247 1.00 37.84 697 GLU A N 1
ATOM 5432 C CA . GLU A 1 697 ? -70.753 -49.080 -1.761 1.00 37.84 697 GLU A CA 1
ATOM 5433 C C . GLU A 1 697 ? -70.028 -49.786 -0.546 1.00 37.84 697 GLU A C 1
ATOM 5435 O O . GLU A 1 697 ? -70.210 -51.000 -0.437 1.00 37.84 697 GLU A O 1
ATOM 5440 N N . PRO A 1 698 ? -69.389 -49.133 0.483 1.00 62.09 698 PRO A N 1
ATOM 5441 C CA . PRO A 1 698 ? -68.283 -48.129 0.594 1.00 62.09 698 PRO A CA 1
ATOM 5442 C C . PRO A 1 698 ? -67.159 -48.545 1.621 1.00 62.09 698 PRO A C 1
ATOM 5444 O O . PRO A 1 698 ? -67.149 -49.693 2.060 1.00 62.09 698 PRO A O 1
ATOM 5447 N N . VAL A 1 699 ? -66.246 -47.627 2.039 1.00 41.25 699 VAL A N 1
ATOM 5448 C CA . VAL A 1 699 ? -65.862 -47.254 3.455 1.00 41.25 699 VAL A CA 1
ATOM 5449 C C . VAL A 1 699 ? -64.545 -46.422 3.536 1.00 41.25 699 VAL A C 1
ATOM 5451 O O . VAL A 1 699 ? -63.683 -46.545 2.669 1.00 41.25 699 VAL A O 1
ATOM 5454 N N . ASP A 1 700 ? -64.441 -45.561 4.563 1.00 46.47 700 ASP A N 1
ATOM 5455 C CA . ASP A 1 700 ? -63.387 -44.565 4.900 1.00 46.47 700 ASP A CA 1
ATOM 5456 C C . ASP A 1 700 ? -62.023 -45.185 5.358 1.00 46.47 700 ASP A C 1
ATOM 5458 O O . ASP A 1 700 ? -61.894 -46.410 5.404 1.00 46.47 700 ASP A O 1
ATOM 5462 N N . VAL A 1 701 ? -60.920 -44.462 5.654 1.00 45.47 701 VAL A N 1
ATOM 5463 C CA . VAL A 1 701 ? -60.689 -43.248 6.496 1.00 45.47 701 VAL A CA 1
ATOM 5464 C C . VAL A 1 701 ? -59.638 -42.316 5.883 1.00 45.47 701 VAL A C 1
ATOM 5466 O O . VAL A 1 701 ? -58.596 -42.843 5.434 1.00 45.47 701 VAL A O 1
#